Protein AF-A0A953T6G5-F1 (afdb_monomer_lite)

pLDDT: mean 79.8, std 20.45, range [27.3, 98.81]

Sequence (463 aa):
MKKKNILLSGILSASIATLVPLTVISCSKNQDEIKKVDENKTANQKNTINELFAQIKTVWKDLNDTQKNDAVNELTKLVSNSGIKLSEPQKHKIIQTLNKDVGSFGAVIWFIKSVEAKIAKEQAYEFAKIAFDKLLSENKDHFDTTWKFDGNNKTINAPTSGKSIPVVFMDIDETVLQNEWTQANNMLTGGHSHSKKEKQDLLGNRNAIPGAVDFINHVHSNGGLVFYNSDMNQSTAIRDAVKKNLKAVGVKYVEDFQFWMKGAIPYLHEEEAKASKENKDDAKTFNEFEFKNQKFSDTKFRSKPWLTWNTSDDAHTYGGKFNKTIRMQAVDKNSDGWALQSPEVKIKLKTMMKVGDNFDDFFDSISKYKTNSERNQIYDNQIKDYFKFEGSNVKHFNAVSKKLEDVNSPWKQVYIMVPGNALYGGWNREYGYGSVEKFYEAIKEIQNDPKYKKDIEPSTSNK

Secondary structure (DSSP, 8-state):
-------SHHHHHHHHHHHTTTTSS------S------TTHHHHHHHHHHHHHHHHHHHGGG--HHHHHHHHHHHHHHHHHTT----HHHHHHHHHHH-TTGGGHHHHHHHHH-HHHHHHHHHHHHHHHHHHHHHHHHTTTTB------STT---PPPPSTT-BEEEEEE-SBTTTB--HHHHHHHHHHTS--HHHHHHHHTT--PPBPTTHHHHHHHHHHTTPEEEE--SSB-BHHHHHHHHHHHHHTT-S---GGGB--BT---EEEHHHHHS--S----GGG--HHHHHHPPEEEEEE-S-TTPPBSSHHHHHHHHTTS-HHHHHHHHHH-TT-B-SS-TT--B-EEEEEEEESSHHHHHHHHHTT--HHHHHHHIIIIIGGGGSTT-EE-EEEETTTTEEEEPSSPPEEEEEE-TTTTTT-GGGTTTTTT-HHHHHHHHHHHHH-GGGTS--PPP----

Structure (mmCIF, N/CA/C/O backbone):
data_AF-A0A953T6G5-F1
#
_entry.id   AF-A0A953T6G5-F1
#
loop_
_atom_site.group_PDB
_atom_site.id
_atom_site.type_symbol
_atom_site.label_atom_id
_atom_site.label_alt_id
_atom_site.label_comp_id
_atom_site.label_asym_id
_atom_site.label_entity_id
_atom_site.label_seq_id
_atom_site.pdbx_PDB_ins_code
_atom_site.Cartn_x
_atom_site.Cartn_y
_atom_site.Cartn_z
_atom_site.occupancy
_atom_site.B_iso_or_equiv
_atom_site.auth_seq_id
_atom_site.auth_comp_id
_atom_site.auth_asym_id
_atom_site.auth_atom_id
_atom_site.pdbx_PDB_model_num
ATOM 1 N N . MET A 1 1 ? 2.146 -34.748 53.953 1.00 34.50 1 MET A N 1
ATOM 2 C CA . MET A 1 1 ? 2.631 -33.376 53.670 1.00 34.50 1 MET A CA 1
ATOM 3 C C . MET A 1 1 ? 1.481 -32.569 53.083 1.00 34.50 1 MET A C 1
ATOM 5 O O . MET A 1 1 ? 0.866 -33.009 52.121 1.00 34.50 1 MET A O 1
ATOM 9 N N . LYS A 1 2 ? 1.101 -31.476 53.755 1.00 27.72 2 LYS A N 1
ATOM 10 C CA . LYS A 1 2 ? -0.132 -30.707 53.520 1.00 27.72 2 LYS A CA 1
ATOM 11 C C . LYS A 1 2 ? 0.003 -29.789 52.297 1.00 27.72 2 LYS A C 1
ATOM 13 O O . LYS A 1 2 ? 0.960 -29.026 52.206 1.00 27.72 2 LYS A O 1
ATOM 18 N N . LYS A 1 3 ? -0.987 -29.850 51.400 1.00 27.33 3 LYS A N 1
ATOM 19 C CA . LYS A 1 3 ? -1.196 -28.926 50.276 1.00 27.33 3 LYS A CA 1
ATOM 20 C C . LYS A 1 3 ? -1.410 -27.505 50.810 1.00 27.33 3 LYS A C 1
ATOM 22 O O . LYS A 1 3 ? -2.402 -27.241 51.484 1.00 27.33 3 LYS A O 1
ATOM 27 N N . LYS A 1 4 ? -0.492 -26.591 50.493 1.00 27.56 4 LYS A N 1
ATOM 28 C CA . LYS A 1 4 ? -0.674 -25.143 50.646 1.00 27.56 4 LYS A CA 1
ATOM 29 C C . LYS A 1 4 ? -1.455 -24.627 49.432 1.00 27.56 4 LYS A C 1
ATOM 31 O O . LYS A 1 4 ? -0.874 -24.115 48.485 1.00 27.56 4 LYS A O 1
ATOM 36 N N . ASN A 1 5 ? -2.779 -24.773 49.479 1.00 27.30 5 ASN A N 1
ATOM 37 C CA . ASN A 1 5 ? -3.691 -23.888 48.755 1.00 27.30 5 ASN A CA 1
ATOM 38 C C . ASN A 1 5 ? -3.645 -22.533 49.473 1.00 27.30 5 ASN A C 1
ATOM 40 O O . ASN A 1 5 ? -4.456 -22.259 50.354 1.00 27.30 5 ASN A O 1
ATOM 44 N N . ILE A 1 6 ? -2.618 -21.734 49.181 1.00 28.75 6 ILE A N 1
ATOM 45 C CA . ILE A 1 6 ? -2.564 -20.345 49.633 1.00 28.75 6 ILE A CA 1
ATOM 46 C C . ILE A 1 6 ? -3.503 -19.553 48.728 1.00 28.75 6 ILE A C 1
ATOM 48 O O . ILE A 1 6 ? -3.407 -19.611 47.505 1.00 28.75 6 ILE A O 1
ATOM 52 N N . LEU A 1 7 ? -4.440 -18.875 49.384 1.00 30.56 7 LEU A N 1
ATOM 53 C CA . LEU A 1 7 ? -5.473 -18.010 48.842 1.00 30.56 7 LEU A CA 1
ATOM 54 C C . LEU A 1 7 ? -4.931 -17.068 47.751 1.00 30.56 7 LEU A C 1
ATOM 56 O O . LEU A 1 7 ? -4.405 -16.001 48.056 1.00 30.56 7 LEU A O 1
ATOM 60 N N . LEU A 1 8 ? -5.133 -17.418 46.481 1.00 29.97 8 LEU A N 1
ATOM 61 C CA . LEU A 1 8 ? -5.006 -16.466 45.371 1.00 29.97 8 LEU A CA 1
ATOM 62 C C . LEU A 1 8 ? -6.272 -15.599 45.217 1.00 29.97 8 LEU A C 1
ATOM 64 O O . LEU A 1 8 ? -6.207 -14.513 44.652 1.00 29.97 8 LEU A O 1
ATOM 68 N N . SER A 1 9 ? -7.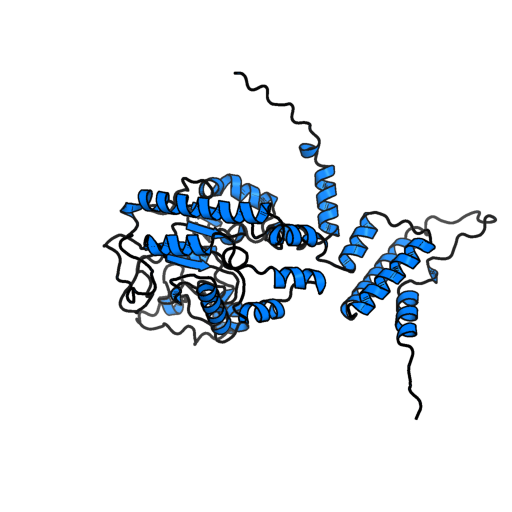404 -16.035 45.785 1.00 28.44 9 SER A N 1
ATOM 69 C CA . SER A 1 9 ? -8.655 -15.264 45.845 1.00 28.44 9 SER A CA 1
ATOM 70 C C . SER A 1 9 ? -8.572 -14.059 46.788 1.00 28.44 9 SER A C 1
ATOM 72 O O . SER A 1 9 ? -9.180 -13.031 46.517 1.00 28.44 9 SER A O 1
ATOM 74 N N . GLY A 1 10 ? -7.773 -14.154 47.858 1.00 30.25 10 GLY A N 1
ATOM 75 C CA . GLY A 1 10 ? -7.601 -13.079 48.841 1.00 30.25 10 GLY A CA 1
ATOM 76 C C . GLY A 1 10 ? -6.756 -11.907 48.340 1.00 30.25 10 GLY A C 1
ATOM 77 O O . GLY A 1 10 ? -6.918 -10.788 48.817 1.00 30.25 10 GLY A O 1
ATOM 78 N N . ILE A 1 11 ? -5.876 -12.141 47.360 1.00 33.53 11 ILE A N 1
ATOM 79 C CA . ILE A 1 11 ? -5.029 -11.087 46.790 1.00 33.53 11 ILE A CA 1
ATOM 80 C C . ILE A 1 11 ? -5.823 -10.267 45.773 1.00 33.53 11 ILE A C 1
ATOM 82 O O . ILE A 1 11 ? -5.684 -9.050 45.789 1.00 33.53 11 ILE A O 1
ATOM 86 N N . LEU A 1 12 ? -6.715 -10.867 44.970 1.00 33.31 12 LEU A N 1
ATOM 87 C CA . LEU A 1 12 ? -7.608 -10.098 44.089 1.00 33.31 12 LEU A CA 1
ATOM 88 C C . LEU A 1 12 ? -8.662 -9.316 44.878 1.00 33.31 12 LEU A C 1
ATOM 90 O O . LEU A 1 12 ? -8.825 -8.128 44.625 1.00 33.31 12 LEU A O 1
ATOM 94 N N . SER A 1 13 ? -9.288 -9.918 45.895 1.00 35.28 13 SER A N 1
ATOM 95 C CA . SER A 1 13 ? -10.264 -9.197 46.718 1.00 35.28 13 SER A CA 1
ATOM 96 C C . SER A 1 13 ? -9.616 -8.071 47.523 1.00 35.28 13 SER A C 1
ATOM 98 O O . SER A 1 13 ? -10.209 -7.011 47.659 1.00 35.28 13 SER A O 1
ATOM 100 N N . ALA A 1 14 ? -8.393 -8.252 48.037 1.00 35.22 14 ALA A N 1
ATOM 101 C CA . ALA A 1 14 ? -7.696 -7.195 48.766 1.00 35.22 14 ALA A CA 1
ATOM 102 C C . ALA A 1 14 ? -7.131 -6.122 47.831 1.00 35.22 14 ALA A C 1
ATOM 104 O O . ALA A 1 14 ? -7.199 -4.953 48.178 1.00 35.22 14 ALA A O 1
ATOM 105 N N . SER A 1 15 ? -6.617 -6.463 46.645 1.00 37.19 15 SER A N 1
ATOM 106 C CA . SER A 1 15 ? -6.098 -5.458 45.706 1.00 37.19 15 SER A CA 1
ATOM 107 C C . SER A 1 15 ? -7.206 -4.700 44.978 1.00 37.19 15 SER A C 1
ATOM 109 O O . SER A 1 15 ? -7.052 -3.508 44.778 1.00 37.19 15 SER A O 1
ATOM 111 N N . ILE A 1 16 ? -8.364 -5.304 44.690 1.00 35.53 16 ILE A N 1
ATOM 112 C CA . ILE A 1 16 ? -9.523 -4.600 44.110 1.00 35.53 16 ILE A CA 1
ATOM 113 C C . ILE A 1 16 ? -10.302 -3.818 45.184 1.00 35.53 16 ILE A C 1
ATOM 115 O O . ILE A 1 16 ? -10.702 -2.678 44.940 1.00 35.53 16 ILE A O 1
ATOM 119 N N . ALA A 1 17 ? -10.418 -4.347 46.410 1.00 36.28 17 ALA A N 1
ATOM 120 C CA . ALA A 1 17 ? -10.965 -3.596 47.547 1.00 36.28 17 ALA A CA 1
ATOM 121 C C . ALA A 1 17 ? -10.002 -2.536 48.120 1.00 36.28 17 ALA A C 1
ATOM 123 O O . ALA A 1 17 ? -10.439 -1.713 48.919 1.00 36.28 17 ALA A O 1
ATOM 124 N N . THR A 1 18 ? -8.717 -2.535 47.731 1.00 36.66 18 THR A N 1
ATOM 125 C CA . THR A 1 18 ? -7.768 -1.431 48.010 1.00 36.66 18 THR A CA 1
ATOM 126 C C . THR A 1 18 ? -7.539 -0.518 46.808 1.00 36.66 18 THR A C 1
ATOM 128 O O . THR A 1 18 ? -7.151 0.628 47.008 1.00 36.66 18 THR A O 1
ATOM 131 N N . LEU A 1 19 ? -7.839 -0.973 45.584 1.00 35.66 19 LEU A N 1
ATOM 132 C CA . LEU A 1 19 ? -7.893 -0.138 44.380 1.00 35.66 19 LEU A CA 1
ATOM 133 C C . LEU A 1 19 ? -8.996 0.909 44.506 1.00 35.66 19 LEU A C 1
ATOM 135 O O . LEU A 1 19 ? -8.802 2.055 44.121 1.00 35.66 19 LEU A O 1
ATOM 139 N N . VAL A 1 20 ? -10.136 0.546 45.093 1.00 36.03 20 VAL A N 1
ATOM 140 C CA . VAL A 1 20 ? -11.150 1.509 45.522 1.00 36.03 20 VAL A CA 1
ATOM 141 C C . VAL A 1 20 ? -10.876 1.838 46.986 1.00 36.03 20 VAL A C 1
ATOM 143 O O . VAL A 1 20 ? -11.077 0.965 47.829 1.00 36.03 20 VAL A O 1
ATOM 146 N N . PRO A 1 21 ? -10.476 3.067 47.355 1.00 31.62 21 PRO A N 1
ATOM 147 C CA . PRO A 1 21 ? -10.530 3.445 48.751 1.00 31.62 21 PRO A CA 1
ATOM 148 C C . PRO A 1 21 ? -12.002 3.386 49.182 1.00 31.62 21 PRO A C 1
ATOM 150 O O . PRO A 1 21 ? -12.801 4.272 48.873 1.00 31.62 21 PRO A O 1
ATOM 153 N N . LEU A 1 22 ? -12.365 2.337 49.926 1.00 29.75 22 LEU A N 1
ATOM 154 C CA . LEU A 1 22 ? -13.634 2.214 50.658 1.00 29.75 22 LEU A CA 1
ATOM 155 C C . LEU A 1 22 ? -13.882 3.418 51.590 1.00 29.75 22 LEU A C 1
ATOM 157 O O . LEU A 1 22 ? -15.004 3.649 52.030 1.00 29.75 22 LEU A O 1
ATOM 161 N N . THR A 1 23 ? -12.857 4.233 51.840 1.00 30.80 23 THR A N 1
ATOM 162 C CA . THR A 1 23 ? -12.918 5.477 52.609 1.00 30.80 23 THR A CA 1
ATOM 163 C C . THR A 1 23 ? -13.462 6.686 51.838 1.00 30.80 23 THR A C 1
ATOM 165 O O . THR A 1 23 ? -13.719 7.708 52.465 1.00 30.80 23 THR A O 1
ATOM 168 N N . VAL A 1 24 ? -13.708 6.600 50.522 1.00 33.53 24 VAL A N 1
ATOM 169 C CA . VAL A 1 24 ? -14.287 7.718 49.735 1.00 33.53 24 VAL A CA 1
ATOM 170 C C . VAL A 1 24 ? -15.783 7.526 49.434 1.00 33.53 24 VAL A C 1
ATOM 172 O O . VAL A 1 24 ? -16.448 8.448 48.971 1.00 33.53 24 VAL A O 1
ATOM 175 N N . ILE A 1 25 ? -16.362 6.358 49.734 1.00 38.50 25 ILE A N 1
ATOM 176 C CA . ILE A 1 25 ? -17.711 5.989 49.248 1.00 38.50 25 ILE A CA 1
ATOM 177 C C . ILE A 1 25 ? -18.728 5.791 50.391 1.00 38.50 25 ILE A C 1
ATOM 179 O O . ILE A 1 25 ? -19.903 5.528 50.155 1.00 38.50 25 ILE A O 1
ATOM 183 N N . SER A 1 26 ? -18.333 6.016 51.645 1.00 28.84 26 SER A N 1
ATOM 184 C CA . SER A 1 26 ? -19.270 6.090 52.771 1.00 28.84 26 SER A CA 1
ATOM 185 C C . SER A 1 26 ? -19.377 7.518 53.287 1.00 28.84 26 SER A C 1
ATOM 187 O O . SER A 1 26 ? -18.513 7.953 54.041 1.00 28.84 26 SER A O 1
ATOM 189 N N . CYS A 1 27 ? -20.442 8.228 52.904 1.00 28.92 27 CYS A N 1
ATOM 190 C CA . CYS A 1 27 ? -21.160 9.166 53.779 1.00 28.92 27 CYS A CA 1
ATOM 191 C C . CYS A 1 27 ? -22.397 9.738 53.061 1.00 28.92 27 CYS A C 1
ATOM 193 O O . CYS A 1 27 ? -22.343 10.795 52.441 1.00 28.92 27 CYS A O 1
ATOM 195 N N . SER A 1 28 ? -23.533 9.047 53.160 1.00 32.81 28 SER A N 1
ATOM 196 C CA . SER A 1 28 ? -24.828 9.695 53.432 1.00 32.81 28 SER A CA 1
ATOM 197 C C . SER A 1 28 ? -25.856 8.644 53.854 1.00 32.81 28 SER A C 1
ATOM 199 O O . SER A 1 28 ? -26.759 8.255 53.122 1.00 32.81 28 SER A O 1
ATOM 201 N N . LYS A 1 29 ? -25.715 8.175 55.092 1.00 33.81 29 LYS A N 1
ATOM 202 C CA . LYS A 1 29 ? -26.859 7.721 55.880 1.00 33.81 29 LYS A CA 1
ATOM 203 C C . LYS A 1 29 ? -26.770 8.408 57.228 1.00 33.81 29 LYS A C 1
ATOM 205 O O . LYS A 1 29 ? -26.073 7.939 58.116 1.00 33.81 29 LYS A O 1
ATOM 210 N N . ASN A 1 30 ? -27.358 9.595 57.283 1.00 29.34 30 ASN A N 1
ATOM 211 C CA . ASN A 1 30 ? -28.277 10.014 58.333 1.00 29.34 30 ASN A CA 1
ATOM 212 C C . ASN A 1 30 ? -28.764 11.419 57.976 1.00 29.34 30 ASN A C 1
ATOM 214 O O . ASN A 1 30 ? -27.990 12.372 57.912 1.00 29.34 30 ASN A O 1
ATOM 218 N N . GLN A 1 31 ? -30.057 11.505 57.660 1.00 32.03 31 GLN A N 1
ATOM 219 C CA . GLN A 1 31 ? -30.813 12.732 57.842 1.00 32.03 31 GLN A CA 1
ATOM 220 C C . GLN A 1 31 ? -30.844 12.974 59.344 1.00 32.03 31 GLN A C 1
ATOM 222 O O . GLN A 1 31 ? -31.444 12.190 60.065 1.00 32.03 31 GLN A O 1
ATOM 227 N N . ASP A 1 32 ? -30.044 13.933 59.785 1.00 29.92 32 ASP A N 1
ATOM 228 C CA . ASP A 1 32 ? -30.330 14.925 60.820 1.00 29.92 32 ASP A CA 1
ATOM 229 C C . ASP A 1 32 ? -28.978 15.470 61.294 1.00 29.92 32 ASP A C 1
ATOM 231 O O . ASP A 1 32 ? -28.055 14.716 61.576 1.00 29.92 32 ASP A O 1
ATOM 235 N N . GLU A 1 33 ? -28.860 16.798 61.303 1.00 34.62 33 GLU A N 1
ATOM 236 C CA . GLU A 1 33 ? -27.672 17.588 61.673 1.00 34.62 33 GLU A CA 1
ATOM 237 C C . GLU A 1 33 ? -26.544 17.751 60.639 1.00 34.62 33 GLU A C 1
ATOM 239 O O . GLU A 1 33 ? -25.437 17.280 60.851 1.00 34.62 33 GLU A O 1
ATOM 244 N N . ILE A 1 34 ? -26.738 18.578 59.597 1.00 28.52 34 ILE A N 1
ATOM 245 C CA . ILE A 1 34 ? -25.637 19.424 59.083 1.00 28.52 34 ILE A CA 1
ATOM 246 C C . ILE A 1 34 ? -26.186 20.800 58.670 1.00 28.52 34 ILE A C 1
ATOM 248 O O . ILE A 1 34 ? -26.621 21.017 57.539 1.00 28.52 34 ILE A O 1
ATOM 252 N N . LYS A 1 35 ? -26.114 21.771 59.588 1.00 31.61 35 LYS A N 1
ATOM 253 C CA . LYS A 1 35 ? -25.968 23.187 59.225 1.00 31.61 35 LYS A CA 1
ATOM 254 C C . LYS A 1 35 ? -24.476 23.446 58.976 1.00 31.61 35 LYS A C 1
ATOM 256 O O . LYS A 1 35 ? -23.664 23.142 59.839 1.00 31.61 35 LYS A O 1
ATOM 261 N N . LYS A 1 36 ? -24.176 24.086 57.839 1.00 39.25 36 LYS A N 1
ATOM 262 C CA . LYS A 1 36 ? -22.874 24.629 57.389 1.00 39.25 36 LYS A CA 1
ATOM 263 C C . LYS A 1 36 ? -21.796 23.608 56.984 1.00 39.25 36 LYS A C 1
ATOM 265 O O . LYS A 1 36 ? -21.013 23.170 57.813 1.00 39.25 36 LYS A O 1
ATOM 270 N N . VAL A 1 37 ? -21.688 23.345 55.679 1.00 29.05 37 VAL A N 1
ATOM 271 C CA . VAL A 1 37 ? -20.460 22.887 54.991 1.00 29.05 37 VAL A CA 1
ATOM 272 C C . VAL A 1 37 ? -20.524 23.490 53.579 1.00 29.05 37 VAL A C 1
ATOM 274 O O . VAL A 1 37 ? -21.414 23.130 52.819 1.00 29.05 37 VAL A O 1
ATOM 277 N N . ASP A 1 38 ? -19.881 24.626 53.309 1.00 32.28 38 ASP A N 1
ATOM 278 C CA . ASP A 1 38 ? -18.459 24.834 52.972 1.00 32.28 38 ASP A CA 1
ATOM 279 C C . ASP A 1 38 ? -18.111 24.329 51.553 1.00 32.28 38 ASP A C 1
ATOM 281 O O . ASP A 1 38 ? -18.088 23.127 51.273 1.00 32.28 38 ASP A O 1
ATOM 285 N N . GLU A 1 39 ? -17.867 25.286 50.651 1.00 28.95 39 GLU A N 1
ATOM 286 C CA . GLU A 1 39 ? -17.691 25.151 49.193 1.00 28.95 39 GLU A CA 1
ATOM 287 C C . GLU A 1 39 ? -16.406 24.390 48.787 1.00 28.95 39 GLU A C 1
ATOM 289 O O . GLU A 1 39 ? -16.150 24.153 47.608 1.00 28.95 39 GLU A O 1
ATOM 294 N N . ASN A 1 40 ? -15.628 23.906 49.760 1.00 28.95 40 ASN A N 1
ATOM 295 C CA . ASN A 1 40 ? -14.369 23.182 49.560 1.00 28.95 40 ASN A CA 1
ATOM 296 C C . ASN A 1 40 ? -14.502 21.662 49.298 1.00 28.95 40 ASN A C 1
ATOM 298 O O . ASN A 1 40 ? -13.503 20.998 49.012 1.00 28.95 40 ASN A O 1
ATOM 302 N N . LYS A 1 41 ? -15.702 21.060 49.360 1.00 30.64 41 LYS A N 1
ATOM 303 C CA . LYS A 1 41 ? -15.870 19.596 49.166 1.00 30.64 41 LYS A CA 1
ATOM 304 C C . LYS A 1 41 ? -15.875 19.122 47.706 1.00 30.64 41 LYS A C 1
ATOM 306 O O . LYS A 1 41 ? -15.614 17.947 47.451 1.00 30.64 41 LYS A O 1
ATOM 311 N N . THR A 1 42 ? -16.101 20.004 46.740 1.00 33.59 42 THR A N 1
ATOM 312 C CA . THR A 1 42 ? -16.253 19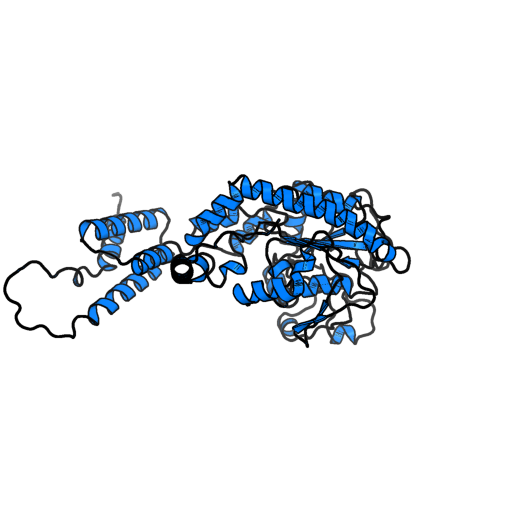.631 45.321 1.00 33.59 42 THR A CA 1
ATOM 313 C C . THR A 1 42 ? -14.910 19.408 44.606 1.00 33.59 42 THR A C 1
ATOM 315 O O . THR A 1 42 ? -14.858 18.723 43.584 1.00 33.59 42 THR A O 1
ATOM 318 N N . ALA A 1 43 ? -13.801 19.919 45.158 1.00 29.00 43 ALA A N 1
ATOM 319 C CA . ALA A 1 43 ? -12.452 19.736 44.612 1.00 29.00 43 ALA A CA 1
ATOM 320 C C . ALA A 1 43 ? -11.810 18.385 45.007 1.00 29.00 43 ALA A C 1
ATOM 322 O O . ALA A 1 43 ? -11.112 17.776 44.196 1.00 29.00 43 ALA A O 1
ATOM 323 N N . ASN A 1 44 ? -12.111 17.854 46.201 1.00 31.50 44 ASN A N 1
ATOM 324 C CA . ASN A 1 44 ? -11.522 16.602 46.709 1.00 31.50 44 ASN A CA 1
ATOM 325 C C . ASN A 1 44 ? -12.118 15.312 46.102 1.00 31.50 44 ASN A C 1
ATOM 327 O O . ASN A 1 44 ? -11.486 14.259 46.157 1.00 31.50 44 ASN A O 1
ATOM 331 N N . GLN A 1 45 ? -13.297 15.369 45.472 1.00 35.31 45 GLN A N 1
ATOM 332 C CA . GLN A 1 45 ? -13.898 14.210 44.787 1.00 35.31 45 GLN A CA 1
ATOM 333 C C . GLN A 1 45 ? -13.348 13.971 43.369 1.00 35.31 45 GLN A C 1
ATOM 335 O O . GLN A 1 45 ? -13.354 12.842 42.885 1.00 35.31 45 GLN A O 1
ATOM 340 N N . LYS A 1 46 ? -12.841 15.007 42.685 1.00 36.44 46 LYS A N 1
ATOM 341 C CA . LYS A 1 46 ? -12.219 14.860 41.354 1.00 36.44 46 LYS A CA 1
ATOM 342 C C . LYS A 1 46 ? -10.834 14.206 41.419 1.00 36.44 46 LYS A C 1
ATOM 344 O O . LYS A 1 46 ? -10.448 13.526 40.470 1.00 36.44 46 LYS A O 1
ATOM 349 N N . ASN A 1 47 ? -10.116 14.379 42.530 1.00 39.59 47 ASN A N 1
ATOM 350 C CA . ASN A 1 47 ? -8.764 13.843 42.705 1.00 39.59 47 ASN A CA 1
ATOM 351 C C . ASN A 1 47 ? -8.740 12.316 42.941 1.00 39.59 47 ASN A C 1
ATOM 353 O O . ASN A 1 47 ? -7.825 11.651 42.472 1.00 39.59 47 ASN A O 1
ATOM 357 N N . THR A 1 48 ? -9.786 11.727 43.529 1.00 58.34 48 THR A N 1
ATOM 358 C CA . THR A 1 48 ? -9.830 10.296 43.911 1.00 58.34 48 THR A CA 1
ATOM 359 C C . THR A 1 48 ? -10.155 9.332 42.762 1.00 58.34 48 THR A C 1
ATOM 361 O O . THR A 1 48 ? -9.647 8.213 42.721 1.00 58.34 48 THR A O 1
ATOM 364 N N . ILE A 1 49 ? -10.951 9.753 41.775 1.00 50.44 49 ILE A N 1
ATOM 365 C CA . ILE A 1 49 ? -11.270 8.919 40.599 1.00 50.44 49 ILE A CA 1
ATOM 366 C C . ILE A 1 49 ? -10.052 8.770 39.671 1.00 50.44 49 ILE A C 1
ATOM 368 O O . ILE A 1 49 ? -9.804 7.692 39.132 1.00 50.44 49 ILE A O 1
ATOM 372 N N . ASN A 1 50 ? -9.269 9.837 39.497 1.00 54.59 50 ASN A N 1
ATOM 373 C CA . ASN A 1 50 ? -8.072 9.813 38.652 1.00 54.59 50 ASN A CA 1
ATOM 374 C C . ASN A 1 50 ? -6.970 8.915 39.235 1.00 54.59 50 ASN A C 1
ATOM 376 O O . ASN A 1 50 ? -6.288 8.217 38.484 1.00 54.59 50 ASN A O 1
ATOM 380 N N . GLU A 1 51 ? -6.834 8.887 40.562 1.00 58.16 51 GLU A N 1
ATOM 381 C CA . GLU A 1 51 ? -5.929 7.980 41.275 1.00 58.16 51 GLU A CA 1
ATOM 382 C C . GLU A 1 51 ? -6.350 6.513 41.111 1.00 58.16 51 GLU A C 1
ATOM 384 O O . GLU A 1 51 ? -5.523 5.686 40.723 1.00 58.16 51 GLU A O 1
ATOM 389 N N . LEU A 1 52 ? -7.642 6.201 41.285 1.00 60.62 52 LEU A N 1
ATOM 390 C CA . LEU A 1 52 ? -8.209 4.875 41.000 1.00 60.62 52 LEU A CA 1
ATOM 391 C C . LEU A 1 52 ? -7.899 4.434 39.558 1.00 60.62 52 LEU A C 1
ATOM 393 O O . LEU A 1 52 ? -7.436 3.316 39.329 1.00 60.62 52 LEU A O 1
ATOM 397 N N . PHE A 1 53 ? -8.089 5.317 38.573 1.00 59.06 53 PHE A N 1
ATOM 398 C CA . PHE A 1 53 ? -7.763 5.021 37.175 1.00 59.06 53 PHE A CA 1
ATOM 399 C C . PHE A 1 53 ? -6.273 4.747 36.949 1.00 59.06 53 PHE A C 1
ATOM 401 O O . PHE A 1 53 ? -5.925 3.832 36.196 1.00 59.06 53 PHE A O 1
ATOM 408 N N . ALA A 1 54 ? -5.386 5.516 37.585 1.00 64.56 54 ALA A N 1
ATOM 409 C CA . ALA A 1 54 ? -3.943 5.314 37.483 1.00 64.56 54 ALA A CA 1
ATOM 410 C C . ALA A 1 54 ? -3.517 3.955 38.063 1.00 64.56 54 ALA A C 1
ATOM 412 O O . ALA A 1 54 ? -2.693 3.253 37.467 1.00 64.56 54 ALA A O 1
ATOM 413 N N . GLN A 1 55 ? -4.123 3.549 39.179 1.00 63.94 55 GLN A N 1
ATOM 414 C CA . GLN A 1 55 ? -3.854 2.259 39.805 1.00 63.94 55 GLN A CA 1
ATOM 415 C C . GLN A 1 55 ? -4.409 1.093 38.974 1.00 63.94 55 GLN A C 1
ATOM 417 O O . GLN A 1 55 ? -3.658 0.160 38.684 1.00 63.94 55 GLN A O 1
ATOM 422 N N . ILE A 1 56 ? -5.658 1.175 38.485 1.00 66.75 56 ILE A N 1
ATOM 423 C CA . ILE A 1 56 ? -6.232 0.170 37.569 1.00 66.75 56 ILE A CA 1
ATOM 424 C C . ILE A 1 56 ? -5.320 0.002 36.357 1.00 66.75 56 ILE A C 1
ATOM 426 O O . ILE A 1 56 ? -4.927 -1.112 36.032 1.00 66.75 56 ILE A O 1
ATOM 430 N N . LYS A 1 57 ? -4.911 1.099 35.713 1.00 66.25 57 LYS A N 1
ATOM 431 C CA . LYS A 1 57 ? -4.042 1.057 34.528 1.00 66.25 57 LYS A CA 1
ATOM 432 C C . LYS A 1 57 ? -2.682 0.410 34.800 1.00 66.25 57 LYS A C 1
ATOM 434 O O . LYS A 1 57 ? -2.078 -0.132 33.875 1.00 66.25 57 LYS A O 1
ATOM 439 N N . THR A 1 58 ? -2.180 0.506 36.028 1.00 69.62 58 THR A N 1
ATOM 440 C CA . THR A 1 58 ? -0.912 -0.112 36.428 1.00 69.62 58 THR A CA 1
ATOM 441 C C . THR A 1 58 ? -1.091 -1.617 36.590 1.00 69.62 58 THR A C 1
ATOM 443 O O . THR A 1 58 ? -0.391 -2.373 35.930 1.00 69.62 58 THR A O 1
ATOM 446 N N . VAL A 1 59 ? -2.091 -2.042 37.367 1.00 67.00 59 VAL A N 1
ATOM 447 C CA . VAL A 1 59 ? -2.337 -3.460 37.678 1.00 67.00 59 VAL A CA 1
ATOM 448 C C . VAL A 1 59 ? -2.865 -4.235 36.467 1.00 67.00 59 VAL A C 1
ATOM 450 O O . VAL A 1 59 ? -2.462 -5.368 36.230 1.00 67.00 59 VAL A O 1
ATOM 453 N N . TRP A 1 60 ? -3.732 -3.625 35.654 1.00 70.12 60 TRP A N 1
ATOM 454 C CA . TRP A 1 60 ? -4.435 -4.278 34.541 1.00 70.12 60 TRP A CA 1
ATOM 455 C C . TRP A 1 60 ? -3.507 -4.902 33.493 1.00 70.12 60 TRP A C 1
ATOM 457 O O . TRP A 1 60 ? -3.853 -5.903 32.863 1.00 70.12 60 TRP A O 1
ATOM 467 N N . LYS A 1 61 ? -2.325 -4.310 33.296 1.00 68.94 61 LYS A N 1
ATOM 468 C CA . LYS A 1 61 ? -1.332 -4.767 32.313 1.00 68.94 61 LYS A CA 1
ATOM 469 C C . LYS A 1 61 ? -0.761 -6.139 32.654 1.00 68.94 61 LYS A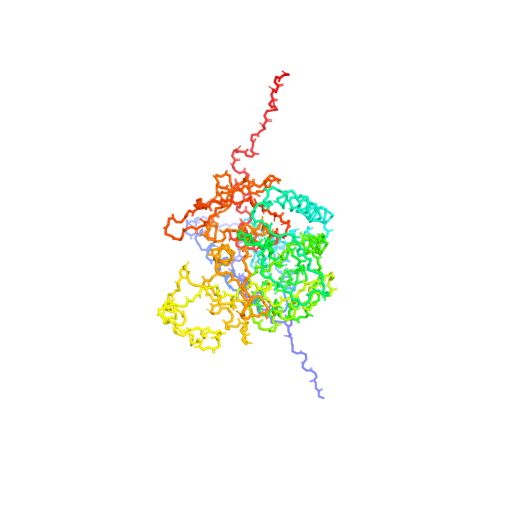 C 1
ATOM 471 O O . LYS A 1 61 ? -0.452 -6.897 31.740 1.00 68.94 61 LYS A O 1
ATOM 476 N N . ASP A 1 62 ? -0.683 -6.445 33.943 1.00 73.38 62 ASP A N 1
ATOM 477 C CA . ASP A 1 62 ? -0.022 -7.640 34.461 1.00 73.38 62 ASP A CA 1
ATOM 478 C C . ASP A 1 62 ? -1.010 -8.796 34.698 1.00 73.38 62 ASP A C 1
ATOM 480 O O . ASP A 1 62 ? -0.607 -9.908 35.038 1.00 73.38 62 ASP A O 1
ATOM 484 N N . LEU A 1 63 ? -2.312 -8.555 34.495 1.00 69.31 63 LEU A N 1
ATOM 485 C CA . LEU A 1 63 ? -3.363 -9.557 34.665 1.00 69.31 63 LEU A CA 1
ATOM 486 C C . LEU A 1 63 ? -3.508 -10.464 33.433 1.00 69.31 63 LEU A C 1
ATOM 488 O O . LEU A 1 63 ? -3.539 -10.002 32.284 1.00 69.31 63 LEU A O 1
ATOM 492 N N . ASN A 1 64 ? -3.702 -11.759 33.691 1.00 75.12 64 ASN A N 1
ATOM 493 C CA . ASN A 1 64 ? -4.168 -12.716 32.688 1.00 75.12 64 ASN A CA 1
ATOM 494 C C . ASN A 1 64 ? -5.680 -12.570 32.416 1.00 75.12 64 ASN A C 1
ATOM 496 O O . ASN A 1 64 ? -6.386 -11.850 33.122 1.00 75.12 64 ASN A O 1
ATOM 500 N N . ASP A 1 65 ? -6.186 -13.255 31.390 1.00 67.75 65 ASP A N 1
ATOM 501 C CA . ASP A 1 65 ? -7.568 -13.077 30.919 1.00 67.75 65 ASP A CA 1
ATOM 502 C C . ASP A 1 65 ? -8.620 -13.459 31.970 1.00 67.75 65 ASP A C 1
ATOM 504 O O . ASP A 1 65 ? -9.614 -12.751 32.137 1.00 67.75 65 ASP A O 1
ATOM 508 N N . THR A 1 66 ? -8.384 -14.526 32.740 1.00 69.31 66 THR A N 1
ATOM 509 C CA . THR A 1 66 ? -9.269 -14.923 33.845 1.00 69.31 66 THR A CA 1
ATOM 510 C C . THR A 1 66 ? -9.315 -13.839 34.919 1.00 69.31 66 THR A C 1
ATOM 512 O O . THR A 1 66 ? -10.393 -13.420 35.326 1.00 69.31 66 THR A O 1
ATOM 515 N N . GLN A 1 67 ? -8.154 -13.316 35.319 1.00 73.38 67 GLN A N 1
ATOM 516 C CA . GLN A 1 67 ? -8.056 -12.255 36.324 1.00 73.38 67 GLN A CA 1
ATOM 517 C C . GLN A 1 67 ? -8.706 -10.948 35.859 1.00 73.38 67 GLN A C 1
ATOM 519 O O . GLN A 1 67 ? -9.347 -10.263 36.653 1.00 73.38 67 GLN A O 1
ATOM 524 N N . LYS A 1 68 ? -8.569 -10.601 34.574 1.00 67.94 68 LYS A N 1
ATOM 525 C CA . LYS A 1 68 ? -9.259 -9.447 33.983 1.00 67.94 68 LYS A CA 1
ATOM 526 C C . LYS A 1 68 ? -10.771 -9.629 34.041 1.00 67.94 68 LYS A C 1
ATOM 528 O O . LYS A 1 68 ? -11.464 -8.713 34.473 1.00 67.94 68 LYS A O 1
ATOM 533 N N . ASN A 1 69 ? -11.281 -10.802 33.666 1.00 63.91 69 ASN A N 1
ATOM 534 C CA . ASN A 1 69 ? -12.712 -11.104 33.728 1.00 63.91 69 ASN A CA 1
ATOM 535 C C . ASN A 1 69 ? -13.259 -11.038 35.160 1.00 63.91 69 ASN A C 1
ATOM 537 O O . ASN A 1 69 ? -14.304 -10.429 35.387 1.00 63.91 69 ASN A O 1
ATOM 541 N N . ASP A 1 70 ? -12.539 -11.601 36.130 1.00 67.62 70 ASP A N 1
ATOM 542 C CA . ASP A 1 70 ? -12.914 -11.521 37.544 1.00 67.62 70 ASP A CA 1
ATOM 543 C C . ASP A 1 70 ? -12.963 -10.064 38.022 1.00 67.62 70 ASP A C 1
ATOM 545 O O . ASP A 1 70 ? -13.945 -9.647 38.640 1.00 67.62 70 ASP A O 1
ATOM 549 N N . ALA A 1 71 ? -11.970 -9.254 37.643 1.00 69.50 71 ALA A N 1
ATOM 550 C CA . ALA A 1 71 ? -11.935 -7.832 37.961 1.00 69.50 71 ALA A CA 1
ATOM 551 C C . ALA A 1 71 ? -13.095 -7.043 37.323 1.00 69.50 71 ALA A C 1
ATOM 553 O O . ALA A 1 71 ? -13.702 -6.213 38.001 1.00 69.50 71 ALA A O 1
ATOM 554 N N . VAL A 1 72 ? -13.464 -7.311 36.059 1.00 68.75 72 VAL A N 1
ATOM 555 C CA . VAL A 1 72 ? -14.657 -6.699 35.431 1.00 68.75 72 VAL A CA 1
ATOM 556 C C . VAL A 1 72 ? -15.927 -7.086 36.183 1.00 68.75 72 VAL A C 1
ATOM 558 O O . VAL A 1 72 ? -16.782 -6.232 36.433 1.00 68.75 72 VAL A O 1
ATOM 561 N N . ASN A 1 73 ? -16.062 -8.357 36.564 1.00 64.88 73 ASN A N 1
ATOM 562 C CA . ASN A 1 73 ? -17.231 -8.847 37.288 1.00 64.88 73 ASN A CA 1
ATOM 563 C C . ASN A 1 73 ? -17.352 -8.197 38.673 1.00 64.88 73 ASN A C 1
ATOM 565 O O . ASN A 1 73 ? -18.452 -7.807 39.071 1.00 64.88 73 ASN A O 1
ATOM 569 N N . GLU A 1 74 ? -16.244 -8.038 39.399 1.00 66.38 74 GLU A N 1
ATOM 570 C CA . GLU A 1 74 ? -16.227 -7.323 40.679 1.00 66.38 74 GLU A CA 1
ATOM 571 C C . GLU A 1 74 ? -16.535 -5.832 40.517 1.00 66.38 74 GLU A C 1
ATOM 573 O O . GLU A 1 74 ? -17.408 -5.323 41.220 1.00 66.38 74 GLU A O 1
ATOM 578 N N . LEU A 1 75 ? -15.918 -5.147 39.547 1.00 69.56 75 LEU A N 1
ATOM 579 C CA . LEU A 1 75 ? -16.230 -3.750 39.215 1.00 69.56 75 LEU A CA 1
ATOM 580 C C . LEU A 1 75 ? -17.718 -3.567 38.894 1.00 69.56 75 LEU A C 1
ATOM 582 O O . LEU A 1 75 ? -18.356 -2.643 39.397 1.00 69.56 75 LEU A O 1
ATOM 586 N N . THR A 1 76 ? -18.297 -4.476 38.109 1.00 66.62 76 THR A N 1
ATOM 587 C CA . THR A 1 76 ? -19.717 -4.436 37.735 1.00 66.62 76 THR A CA 1
ATOM 588 C C . THR A 1 76 ? -20.620 -4.608 38.954 1.00 66.62 76 THR A C 1
ATOM 590 O O . THR A 1 76 ? -21.580 -3.852 39.116 1.00 66.62 76 THR A O 1
ATOM 593 N N . LYS A 1 77 ? -20.302 -5.552 39.851 1.00 64.12 77 LYS A N 1
ATOM 594 C CA . LYS A 1 77 ? -21.028 -5.746 41.118 1.00 64.12 77 LYS A CA 1
ATOM 595 C C . LYS A 1 77 ? -20.918 -4.523 42.025 1.00 64.12 77 LYS A C 1
ATOM 597 O O . LYS A 1 77 ? -21.929 -4.091 42.573 1.00 64.12 77 LYS A O 1
ATOM 602 N N . LEU A 1 78 ? -19.722 -3.948 42.162 1.00 62.81 78 LEU A N 1
ATOM 603 C CA . LEU A 1 78 ? -19.484 -2.752 42.972 1.00 62.81 78 LEU A CA 1
ATOM 604 C C . LEU A 1 78 ? -20.286 -1.559 42.448 1.00 62.81 78 LEU A C 1
ATOM 606 O O . LEU A 1 78 ? -20.988 -0.918 43.224 1.00 62.81 78 LEU A O 1
ATOM 610 N N . VAL A 1 79 ? -20.253 -1.286 41.142 1.00 63.88 79 VAL A N 1
ATOM 611 C CA . VAL A 1 79 ? -21.033 -0.196 40.529 1.00 63.88 79 VAL A CA 1
ATOM 612 C C . VAL A 1 79 ? -22.539 -0.443 40.678 1.00 63.88 79 VAL A C 1
ATOM 614 O O . VAL A 1 79 ? -23.269 0.468 41.060 1.00 63.88 79 VAL A O 1
ATOM 617 N N . SER A 1 80 ? -23.001 -1.677 40.458 1.00 66.88 80 SER A N 1
ATOM 618 C CA . SER A 1 80 ? -24.431 -2.020 40.536 1.00 66.88 80 SER A CA 1
ATOM 619 C C . SER A 1 80 ? -24.990 -1.940 41.962 1.00 66.88 80 SER A C 1
ATOM 621 O O . SER A 1 80 ? -26.109 -1.473 42.154 1.00 66.88 80 SER A O 1
ATOM 623 N N . ASN A 1 81 ? -24.212 -2.345 42.972 1.00 66.31 81 ASN A N 1
ATOM 624 C CA . ASN A 1 81 ? -24.657 -2.395 44.371 1.00 66.31 81 ASN A CA 1
ATOM 625 C C . ASN A 1 81 ? -24.448 -1.077 45.140 1.00 66.31 81 ASN A C 1
ATOM 627 O O . ASN A 1 81 ? -25.023 -0.900 46.211 1.00 66.31 81 ASN A O 1
ATOM 631 N N . SER A 1 82 ? -23.621 -0.161 44.629 1.00 60.31 82 SER A N 1
ATOM 632 C CA . SER A 1 82 ? -23.254 1.089 45.321 1.00 60.31 82 SER A CA 1
ATOM 633 C C . SER A 1 82 ? -24.176 2.275 45.025 1.00 60.31 82 SER A C 1
ATOM 635 O O . SER A 1 82 ? -24.034 3.324 45.647 1.00 60.31 82 SER A O 1
ATOM 637 N N . GLY A 1 83 ? -25.100 2.152 44.064 1.00 61.34 83 GLY A N 1
ATOM 638 C CA . GLY A 1 83 ? -25.926 3.277 43.606 1.00 61.34 83 GLY A CA 1
ATOM 639 C C . GLY A 1 83 ? -25.141 4.373 42.866 1.00 61.34 83 GLY A C 1
ATOM 640 O O . GLY A 1 83 ? -25.697 5.435 42.580 1.00 61.34 83 GLY A O 1
ATOM 641 N N . ILE A 1 84 ? -23.863 4.134 42.540 1.00 64.06 84 ILE A N 1
ATOM 642 C CA . ILE A 1 84 ? -23.002 5.083 41.827 1.00 64.06 84 ILE A CA 1
ATOM 643 C C . ILE A 1 84 ? -23.473 5.213 40.376 1.00 64.06 84 ILE A C 1
ATOM 645 O O . ILE A 1 84 ? -23.388 4.278 39.579 1.00 64.06 84 ILE A O 1
ATOM 649 N N . LYS A 1 85 ? -23.923 6.415 40.004 1.00 68.94 85 LYS A N 1
ATOM 650 C CA . LYS A 1 85 ? -24.250 6.762 38.618 1.00 68.94 85 LYS A CA 1
ATOM 651 C C . LYS A 1 85 ? -23.026 7.360 37.931 1.00 68.94 85 LYS A C 1
ATOM 653 O O . LYS A 1 85 ? -22.687 8.519 38.152 1.00 68.94 85 LYS A O 1
ATOM 658 N N . LEU A 1 86 ? -22.375 6.569 37.083 1.00 69.62 86 LEU A N 1
ATOM 659 C CA . LEU A 1 86 ? -21.305 7.055 36.212 1.00 69.62 86 LEU A CA 1
ATOM 660 C C . LEU A 1 86 ? -21.888 7.926 35.093 1.00 69.62 86 LEU A C 1
ATOM 662 O O . LEU A 1 86 ? -22.865 7.538 34.447 1.00 69.62 86 LEU A O 1
ATOM 666 N N . SER A 1 87 ? -21.260 9.070 34.829 1.00 77.94 87 SER A N 1
ATOM 667 C CA . SER A 1 87 ? -21.532 9.855 33.618 1.00 77.94 87 SER A CA 1
ATOM 668 C C . SER A 1 87 ? -21.043 9.118 32.364 1.00 77.94 87 SER A C 1
ATOM 670 O O . SER A 1 87 ? -20.135 8.288 32.441 1.00 77.94 87 SER A O 1
ATOM 672 N N . GLU A 1 88 ? -21.600 9.436 31.191 1.00 81.06 88 GLU A N 1
ATOM 673 C CA . GLU A 1 88 ? -21.162 8.827 29.925 1.00 81.06 88 GLU A CA 1
ATOM 674 C C . GLU A 1 88 ? -19.650 8.970 29.665 1.00 81.06 88 GLU A C 1
ATOM 676 O O . GLU A 1 88 ? -19.015 7.950 29.387 1.00 81.06 88 GLU A O 1
ATOM 681 N N . PRO A 1 89 ? -19.008 10.145 29.846 1.00 80.38 89 PRO A N 1
ATOM 682 C CA . PRO A 1 89 ? -17.554 10.256 29.692 1.00 80.38 89 PRO A CA 1
ATOM 683 C C . PRO A 1 89 ? -16.769 9.304 30.610 1.00 80.38 89 PRO A C 1
ATOM 685 O O . PRO A 1 89 ? -15.796 8.684 30.183 1.00 80.38 89 PRO A O 1
ATOM 688 N N . GLN A 1 90 ? -17.213 9.128 31.862 1.00 76.88 90 GLN A N 1
ATOM 689 C CA . GLN A 1 90 ? -16.572 8.212 32.813 1.00 76.88 90 GLN A CA 1
ATOM 690 C C . GLN A 1 90 ? -16.706 6.748 32.376 1.00 76.88 90 GLN A C 1
ATOM 692 O O . GLN A 1 90 ? -15.737 5.997 32.486 1.00 76.88 90 GLN A O 1
ATOM 697 N N . LYS A 1 91 ? -17.864 6.342 31.835 1.00 79.69 91 LYS A N 1
ATOM 698 C CA . LYS A 1 91 ? -18.062 4.986 31.293 1.00 79.69 91 LYS A CA 1
ATOM 699 C C . LYS A 1 91 ? -17.099 4.702 30.139 1.00 79.69 91 LYS A C 1
ATOM 701 O O . LYS A 1 91 ? -16.391 3.699 30.171 1.00 79.69 91 LYS A O 1
ATOM 706 N N . HIS A 1 92 ? -17.009 5.609 29.165 1.00 82.88 92 HIS A N 1
ATOM 707 C CA . HIS A 1 92 ? -16.123 5.451 28.005 1.00 82.88 92 HIS A CA 1
ATOM 708 C C . HIS A 1 92 ? -14.642 5.416 28.415 1.00 82.88 92 HIS A C 1
ATOM 710 O O . HIS A 1 92 ? -13.867 4.634 27.861 1.00 82.88 92 HIS A O 1
ATOM 716 N N . LYS A 1 93 ? -14.258 6.181 29.448 1.00 80.56 93 LYS A N 1
ATOM 717 C CA . LYS A 1 93 ? -12.901 6.149 30.007 1.00 80.56 93 LYS A CA 1
ATOM 718 C C . LYS A 1 93 ? -12.548 4.817 30.666 1.00 80.56 93 LYS A C 1
ATOM 720 O O . LYS A 1 93 ? -11.435 4.319 30.480 1.00 80.56 93 LYS A O 1
ATOM 725 N N . ILE A 1 94 ? -13.485 4.231 31.416 1.00 77.88 94 ILE A N 1
ATOM 726 C CA . ILE A 1 94 ? -13.326 2.889 31.994 1.00 77.88 94 ILE A CA 1
ATOM 727 C C . ILE A 1 94 ? -13.154 1.876 30.865 1.00 77.88 94 ILE A C 1
ATOM 729 O O . ILE A 1 94 ? -12.153 1.166 30.850 1.00 77.88 94 ILE A O 1
ATOM 733 N N . ILE A 1 95 ? -14.065 1.866 29.887 1.00 80.19 95 ILE A N 1
ATOM 734 C CA . ILE A 1 95 ? -14.019 0.939 28.748 1.00 80.19 95 ILE A CA 1
ATOM 735 C C . ILE A 1 95 ? -12.657 1.002 28.049 1.00 80.19 95 ILE A C 1
ATOM 737 O O . ILE A 1 95 ? -12.006 -0.026 27.902 1.00 80.19 95 ILE A O 1
ATOM 741 N N . GLN A 1 96 ? -12.179 2.199 27.699 1.00 81.00 96 GLN A N 1
ATOM 742 C CA . GLN A 1 96 ? -10.874 2.381 27.059 1.00 81.00 96 GLN A CA 1
ATOM 743 C C . GLN A 1 96 ? -9.702 1.916 27.942 1.00 81.00 96 GLN A C 1
ATOM 745 O O . GLN A 1 96 ? -8.705 1.409 27.432 1.00 81.00 96 GLN A O 1
ATOM 750 N N . THR A 1 97 ? -9.787 2.106 29.261 1.00 77.12 97 THR A N 1
ATOM 751 C CA . THR A 1 97 ? -8.731 1.670 30.190 1.00 77.12 97 THR A CA 1
ATOM 752 C C . THR A 1 97 ? -8.640 0.146 30.243 1.00 77.12 97 THR A C 1
ATOM 754 O O . THR A 1 97 ? -7.536 -0.395 30.284 1.00 77.12 97 THR A O 1
ATOM 757 N N . LEU A 1 98 ? -9.786 -0.539 30.205 1.00 76.38 98 LEU A N 1
ATOM 758 C CA . LEU A 1 98 ? -9.867 -2.000 30.242 1.00 76.38 98 LEU A CA 1
ATOM 759 C C . LEU A 1 98 ? -9.543 -2.626 28.876 1.00 76.38 98 LEU A C 1
ATOM 761 O O . LEU A 1 98 ? -8.845 -3.637 28.799 1.00 76.38 98 LEU A O 1
ATOM 765 N N . ASN A 1 99 ? -10.016 -2.013 27.791 1.00 77.19 99 ASN A N 1
ATOM 766 C CA . ASN A 1 99 ? -9.708 -2.404 26.423 1.00 77.19 99 ASN A CA 1
ATOM 767 C C . ASN A 1 99 ? -9.637 -1.170 25.514 1.00 77.19 99 ASN A C 1
ATOM 769 O O . ASN A 1 99 ? -10.648 -0.621 25.075 1.00 77.19 99 ASN A O 1
ATOM 773 N N . LYS A 1 100 ? -8.412 -0.751 25.201 1.00 77.12 100 LYS A N 1
ATOM 774 C CA . LYS A 1 100 ? -8.154 0.443 24.390 1.00 77.12 100 LYS A CA 1
ATOM 775 C C . LYS A 1 100 ? -8.582 0.318 22.925 1.00 77.12 100 LYS A C 1
ATOM 777 O O . LYS A 1 100 ? -8.762 1.352 22.293 1.00 77.12 100 LYS A O 1
ATOM 782 N N . ASP A 1 101 ? -8.733 -0.902 22.408 1.00 76.38 101 ASP A N 1
ATOM 783 C CA . ASP A 1 101 ? -8.979 -1.161 20.985 1.00 76.38 101 ASP A CA 1
ATOM 784 C C . ASP A 1 101 ? -10.453 -1.522 20.708 1.00 76.38 101 ASP A C 1
ATOM 786 O O . ASP A 1 101 ? -10.847 -1.736 19.561 1.00 76.38 101 ASP A O 1
ATOM 790 N N . VAL A 1 102 ? -11.300 -1.560 21.747 1.00 79.88 102 VAL A N 1
ATOM 791 C CA . VAL A 1 102 ? -12.700 -2.003 21.629 1.00 79.88 102 VAL A CA 1
ATOM 792 C C . VAL A 1 102 ? -13.553 -1.132 20.703 1.00 79.88 102 VAL A C 1
ATOM 794 O O . VAL A 1 102 ? -14.525 -1.619 20.129 1.00 79.88 102 VAL A O 1
ATOM 797 N N . GLY A 1 103 ? -13.144 0.114 20.445 1.00 80.88 103 GLY A N 1
ATOM 798 C CA . GLY A 1 103 ? -13.787 0.968 19.446 1.00 80.88 103 GLY A CA 1
ATOM 799 C C . GLY A 1 103 ? -13.686 0.431 18.012 1.00 80.88 103 GLY A C 1
ATOM 800 O O . GLY A 1 103 ? -14.510 0.786 17.176 1.00 80.88 103 GLY A O 1
ATOM 801 N N . SER A 1 104 ? -12.723 -0.447 17.718 1.00 82.62 104 SER A N 1
ATOM 802 C CA . SER A 1 104 ? -12.493 -0.991 16.372 1.00 82.62 104 SER A CA 1
ATOM 803 C C . SER A 1 104 ? -13.134 -2.368 16.140 1.00 82.62 104 SER A C 1
ATOM 805 O O . SER A 1 104 ? -13.039 -2.906 15.038 1.00 82.62 104 SER A O 1
ATOM 807 N N . PHE A 1 105 ? -13.813 -2.957 17.135 1.00 86.31 105 PHE A N 1
ATOM 808 C CA . PHE A 1 105 ? -14.360 -4.322 17.036 1.00 86.31 105 PHE A CA 1
ATOM 809 C C . PHE A 1 105 ? -15.375 -4.465 15.902 1.00 86.31 105 PHE A C 1
ATOM 811 O O . PHE A 1 105 ? -15.303 -5.417 15.126 1.00 86.31 105 PHE A O 1
ATOM 818 N N . GLY A 1 106 ? -16.300 -3.508 15.785 1.00 86.25 106 GLY A N 1
ATOM 819 C CA . GLY A 1 106 ? -17.314 -3.515 14.732 1.00 86.25 106 GLY A CA 1
ATOM 820 C C . GLY A 1 106 ? -16.695 -3.475 13.335 1.00 86.25 106 GLY A C 1
ATOM 821 O O . GLY A 1 106 ? -17.127 -4.218 12.460 1.00 86.25 106 GLY A O 1
ATOM 822 N N . ALA A 1 107 ? -15.631 -2.688 13.149 1.00 87.44 107 ALA A N 1
ATOM 823 C CA . ALA A 1 107 ? -14.913 -2.619 11.881 1.00 87.44 107 ALA A CA 1
ATOM 824 C C . ALA A 1 107 ? -14.206 -3.943 11.548 1.00 87.44 107 ALA A C 1
ATOM 826 O O . ALA A 1 107 ? -14.309 -4.418 10.419 1.00 87.44 107 ALA A O 1
ATOM 827 N N . VAL A 1 108 ? -13.557 -4.571 12.539 1.00 87.44 108 VAL A N 1
ATOM 828 C CA . VAL A 1 108 ? -12.943 -5.907 12.405 1.00 87.44 108 VAL A CA 1
ATOM 829 C C . VAL A 1 108 ? -13.985 -6.943 12.011 1.00 87.44 108 VAL A C 1
ATOM 831 O O . VAL A 1 108 ? -13.804 -7.649 11.025 1.00 87.44 108 VAL A O 1
ATOM 834 N N . ILE A 1 109 ? -15.115 -7.004 12.711 1.00 89.00 109 ILE A N 1
ATOM 835 C CA . ILE A 1 109 ? -16.178 -7.958 12.385 1.00 89.00 109 ILE A CA 1
ATOM 836 C C . ILE A 1 109 ? -16.747 -7.688 10.988 1.00 89.00 109 ILE A C 1
ATOM 838 O O . ILE A 1 109 ? -16.889 -8.630 10.212 1.00 89.00 109 ILE A O 1
ATOM 842 N N . TRP A 1 110 ? -17.027 -6.428 10.643 1.00 91.00 110 TRP A N 1
ATOM 843 C CA . TRP A 1 110 ? -17.535 -6.061 9.323 1.00 91.00 110 TRP A CA 1
ATOM 844 C C . TRP A 1 110 ? -16.577 -6.502 8.213 1.00 91.00 110 TRP A C 1
ATOM 846 O O . TRP A 1 110 ? -16.989 -7.196 7.288 1.00 91.00 110 TRP A O 1
ATOM 856 N N . PHE A 1 111 ? -15.289 -6.186 8.329 1.00 89.94 111 PHE A N 1
ATOM 857 C CA . PHE A 1 111 ? -14.302 -6.509 7.301 1.00 89.94 111 PHE A CA 1
ATOM 858 C C . PHE A 1 111 ? -14.175 -8.014 7.030 1.00 89.94 111 PHE A C 1
ATOM 860 O O . PHE A 1 111 ? -14.039 -8.427 5.876 1.00 89.94 111 PHE A O 1
ATOM 867 N N . ILE A 1 112 ? -14.214 -8.804 8.106 1.00 87.94 112 ILE A N 1
ATOM 868 C CA . ILE A 1 112 ? -13.973 -10.252 8.111 1.00 87.94 112 ILE A CA 1
ATOM 869 C C . ILE A 1 112 ? -15.236 -11.034 7.726 1.00 87.94 112 ILE A C 1
ATOM 871 O O . ILE A 1 112 ? -15.171 -12.039 7.021 1.00 87.94 112 ILE A O 1
ATOM 875 N N . LYS A 1 113 ? -16.396 -10.637 8.266 1.00 90.38 113 LYS A N 1
ATOM 876 C CA . LYS A 1 113 ? -17.619 -11.458 8.261 1.00 90.38 113 LYS A CA 1
ATOM 877 C C . LYS A 1 113 ? -18.730 -10.927 7.368 1.00 90.38 113 LYS A C 1
ATOM 879 O O . LYS A 1 113 ? -19.620 -11.706 7.036 1.00 90.38 113 LYS A O 1
ATOM 884 N N . SER A 1 114 ? -18.723 -9.642 7.018 1.00 93.25 114 SER A N 1
ATOM 885 C CA . SER A 1 114 ? -19.821 -9.064 6.241 1.00 93.25 114 SER A CA 1
ATOM 886 C C . SER A 1 114 ? -19.736 -9.460 4.767 1.00 93.25 114 SER A C 1
ATOM 888 O O . SER A 1 114 ? -18.650 -9.585 4.189 1.00 93.25 114 SER A O 1
ATOM 890 N N . VAL A 1 115 ? -20.899 -9.643 4.143 1.00 96.12 115 VAL A N 1
ATOM 891 C CA . VAL A 1 115 ? -20.976 -9.870 2.696 1.00 96.12 115 VAL A CA 1
ATOM 892 C C . VAL A 1 115 ? -20.693 -8.573 1.936 1.00 96.12 115 VAL A C 1
ATOM 894 O O . VAL A 1 115 ? -20.111 -8.611 0.859 1.00 96.12 115 VAL A O 1
ATOM 897 N N . GLU A 1 116 ? -21.005 -7.423 2.529 1.00 95.69 116 GLU A N 1
ATOM 898 C CA . GLU A 1 116 ? -20.761 -6.089 1.990 1.00 95.69 116 GLU A CA 1
ATOM 899 C C . GLU A 1 116 ? -19.265 -5.840 1.786 1.00 95.69 116 GLU A C 1
ATOM 901 O O . GLU A 1 116 ? -18.856 -5.418 0.705 1.00 95.69 116 GLU A O 1
ATOM 906 N N . ALA A 1 117 ? -18.431 -6.164 2.782 1.00 93.56 117 ALA A N 1
ATOM 907 C CA . ALA A 1 117 ? -16.980 -6.056 2.649 1.00 93.56 117 ALA A CA 1
ATOM 908 C C . ALA A 1 117 ? -16.451 -6.989 1.555 1.00 93.56 117 ALA A C 1
ATOM 910 O O . ALA A 1 117 ? -15.579 -6.593 0.785 1.00 93.56 117 ALA A O 1
ATOM 911 N N . LYS A 1 118 ? -16.983 -8.215 1.456 1.00 95.00 118 LYS A N 1
ATOM 912 C CA . LYS A 1 118 ? -16.613 -9.156 0.392 1.00 95.00 118 LYS A CA 1
ATOM 913 C C . LYS A 1 118 ? -16.962 -8.602 -0.994 1.00 95.00 118 LYS A C 1
ATOM 915 O O . LYS A 1 118 ? -16.078 -8.540 -1.843 1.00 95.00 118 LYS A O 1
ATOM 920 N N . ILE A 1 119 ? -18.206 -8.163 -1.197 1.00 97.25 119 ILE A N 1
ATOM 921 C CA . ILE A 1 119 ? -18.678 -7.582 -2.464 1.00 97.25 119 ILE A CA 1
ATOM 922 C C . ILE A 1 119 ? -17.821 -6.373 -2.839 1.00 97.25 119 ILE A C 1
ATOM 924 O O . ILE A 1 119 ? -17.359 -6.276 -3.970 1.00 97.25 119 ILE A O 1
ATOM 928 N N . ALA A 1 120 ? -17.551 -5.474 -1.891 1.00 96.31 120 ALA A N 1
ATOM 929 C CA . ALA A 1 120 ? -16.773 -4.272 -2.159 1.00 96.31 120 ALA A CA 1
ATOM 930 C C . ALA A 1 120 ? -15.299 -4.580 -2.509 1.00 96.31 120 ALA A C 1
ATOM 932 O O . ALA A 1 120 ? -14.731 -3.910 -3.371 1.00 96.31 120 ALA A O 1
ATOM 933 N N . LYS A 1 121 ? -14.685 -5.610 -1.898 1.00 95.81 121 LYS A N 1
ATOM 934 C CA . LYS A 1 121 ? -13.345 -6.112 -2.277 1.00 95.81 121 LYS A CA 1
ATOM 935 C C . LYS A 1 121 ? -13.344 -6.637 -3.718 1.00 95.81 121 LYS A C 1
ATOM 937 O O . LYS A 1 121 ? -12.515 -6.213 -4.517 1.00 95.81 121 LYS A O 1
ATOM 942 N N . GLU A 1 122 ? -14.293 -7.510 -4.060 1.00 97.69 122 GLU A N 1
ATOM 943 C CA . GLU A 1 122 ? -14.410 -8.088 -5.408 1.00 97.69 122 GLU A CA 1
ATOM 944 C C . GLU A 1 122 ? -14.673 -7.001 -6.461 1.00 97.69 122 GLU A C 1
ATOM 946 O O . GLU A 1 122 ? -13.987 -6.944 -7.480 1.00 97.69 122 GLU A O 1
ATOM 951 N N . GLN A 1 123 ? -15.587 -6.070 -6.179 1.00 97.81 123 GLN A N 1
ATOM 952 C CA . GLN A 1 123 ? -15.914 -4.963 -7.076 1.00 97.81 123 GLN A CA 1
ATOM 953 C C . GLN A 1 123 ? -14.718 -4.036 -7.326 1.00 97.81 123 GLN A C 1
ATOM 955 O O . GLN A 1 123 ? -14.523 -3.596 -8.459 1.00 97.81 123 GLN A O 1
ATOM 960 N N . ALA A 1 124 ? -13.899 -3.753 -6.306 1.00 97.81 124 ALA A N 1
ATOM 961 C CA . ALA A 1 124 ? -12.688 -2.950 -6.476 1.00 97.81 124 ALA A CA 1
ATOM 962 C C . ALA A 1 124 ? -11.709 -3.601 -7.469 1.00 97.81 124 ALA A C 1
ATOM 964 O O . ALA A 1 124 ? -11.113 -2.906 -8.292 1.00 97.81 124 ALA A O 1
ATOM 965 N N . TYR A 1 125 ? -11.578 -4.931 -7.441 1.00 98.50 125 TYR A N 1
ATOM 966 C CA . TYR A 1 125 ? -10.706 -5.659 -8.364 1.00 98.50 125 TYR A CA 1
ATOM 967 C C . TYR A 1 125 ? -11.298 -5.857 -9.756 1.00 98.50 125 TYR A C 1
ATOM 969 O O . TYR A 1 125 ? -10.551 -5.810 -10.731 1.00 98.50 125 TYR A O 1
ATOM 977 N N . GLU A 1 126 ? -12.616 -5.999 -9.885 1.00 98.25 126 GLU A N 1
ATOM 978 C CA . GLU A 1 126 ? -13.265 -5.955 -11.199 1.00 98.25 126 GLU A CA 1
ATOM 979 C C . GLU A 1 126 ? -13.093 -4.578 -11.846 1.00 98.25 126 GLU A C 1
ATOM 981 O O . GLU A 1 126 ? -12.679 -4.477 -13.000 1.00 98.25 126 GLU A O 1
ATOM 986 N N . PHE A 1 127 ? -13.275 -3.503 -11.078 1.00 98.06 127 PHE A N 1
ATOM 987 C CA . PHE A 1 127 ? -12.962 -2.153 -11.535 1.00 98.06 127 PHE A CA 1
ATOM 988 C C . PHE A 1 127 ? -11.484 -2.007 -11.936 1.00 98.06 127 PHE A C 1
ATOM 990 O O . PHE A 1 127 ? -11.190 -1.451 -12.995 1.00 98.06 127 PHE A O 1
ATOM 997 N N . ALA A 1 128 ? -10.557 -2.560 -11.146 1.00 98.56 128 ALA A N 1
ATOM 998 C CA . ALA A 1 128 ? -9.130 -2.549 -11.458 1.00 98.56 128 ALA A CA 1
ATOM 999 C C . ALA A 1 128 ? -8.810 -3.255 -12.783 1.00 98.56 128 ALA A C 1
ATOM 1001 O O . ALA A 1 128 ? -8.038 -2.717 -13.571 1.00 98.56 128 ALA A O 1
ATOM 1002 N N . LYS A 1 129 ? -9.411 -4.420 -13.070 1.00 98.44 129 LYS A N 1
ATOM 1003 C CA . LYS A 1 129 ? -9.212 -5.132 -14.347 1.00 98.44 129 LYS A CA 1
ATOM 1004 C C . LYS A 1 129 ? -9.637 -4.269 -15.534 1.00 98.44 129 LYS A C 1
ATOM 1006 O O . LYS A 1 129 ? -8.837 -4.032 -16.436 1.00 98.44 129 LYS A O 1
ATOM 1011 N N . ILE A 1 130 ? -10.859 -3.735 -15.493 1.00 98.00 130 ILE A N 1
ATOM 1012 C CA . ILE A 1 130 ? -11.401 -2.922 -16.590 1.00 98.00 130 ILE A CA 1
ATOM 1013 C C . ILE A 1 130 ? -10.549 -1.651 -16.777 1.00 98.00 130 ILE A C 1
ATOM 1015 O O . ILE A 1 130 ? -10.226 -1.271 -17.905 1.00 98.00 130 ILE A O 1
ATOM 1019 N N . ALA A 1 131 ? -10.153 -0.994 -15.680 1.00 98.38 131 ALA A N 1
ATOM 1020 C CA . ALA A 1 131 ? -9.338 0.217 -15.740 1.00 98.38 131 ALA A CA 1
ATOM 1021 C C . ALA A 1 131 ? -7.924 -0.077 -16.266 1.00 98.38 131 ALA A C 1
ATOM 1023 O O . ALA A 1 131 ? -7.395 0.702 -17.057 1.00 98.38 131 ALA A O 1
ATOM 1024 N N . PHE A 1 132 ? -7.326 -1.209 -15.877 1.00 98.12 132 PHE A N 1
ATOM 1025 C CA . PHE A 1 132 ? -6.028 -1.654 -16.384 1.00 98.12 132 PHE A CA 1
ATOM 1026 C C . PHE A 1 132 ? -6.061 -1.823 -17.905 1.00 98.12 132 PHE A C 1
ATOM 1028 O O . PHE A 1 132 ? -5.242 -1.214 -18.589 1.00 98.12 132 PHE A O 1
ATOM 1035 N N . ASP A 1 133 ? -7.031 -2.574 -18.433 1.00 97.44 133 ASP A N 1
ATOM 1036 C CA . ASP A 1 133 ? -7.140 -2.850 -19.873 1.00 97.44 133 ASP A CA 1
ATOM 1037 C C . ASP A 1 133 ? -7.344 -1.566 -20.684 1.00 97.44 133 ASP A C 1
ATOM 1039 O O . ASP A 1 133 ? -6.701 -1.344 -21.716 1.00 97.44 133 ASP A O 1
ATOM 1043 N N . LYS A 1 134 ? -8.195 -0.666 -20.178 1.00 97.38 134 LYS A N 1
ATOM 1044 C CA . LYS A 1 134 ? -8.408 0.648 -20.785 1.00 97.38 134 LYS A CA 1
ATOM 1045 C C . LYS A 1 134 ? -7.125 1.474 -20.813 1.00 97.38 134 LYS A C 1
ATOM 1047 O O . LYS A 1 134 ? -6.754 1.981 -21.872 1.00 97.38 134 LYS A O 1
ATOM 1052 N N . LEU A 1 135 ? -6.450 1.628 -19.673 1.00 97.12 135 LEU A N 1
ATOM 1053 C CA . LEU A 1 135 ? -5.239 2.445 -19.589 1.00 97.12 135 LEU A CA 1
ATOM 1054 C C . LEU A 1 135 ? -4.096 1.850 -20.407 1.00 97.12 135 LEU A C 1
ATOM 1056 O O . LEU A 1 135 ? -3.306 2.607 -20.967 1.00 97.12 135 LEU A O 1
ATOM 1060 N N . LEU A 1 136 ? -4.022 0.525 -20.516 1.00 95.88 136 LEU A N 1
ATOM 1061 C CA . LEU A 1 136 ? -3.055 -0.147 -21.373 1.00 95.88 136 LEU A CA 1
ATOM 1062 C C . LEU A 1 136 ? -3.235 0.281 -22.837 1.00 95.88 136 LEU A C 1
ATOM 1064 O O . LEU A 1 136 ? -2.265 0.645 -23.502 1.00 95.88 136 LEU A O 1
ATOM 1068 N N . SER A 1 137 ? -4.484 0.314 -23.314 1.00 95.19 137 SER A N 1
ATOM 1069 C CA . SER A 1 137 ? -4.823 0.781 -24.662 1.00 95.19 137 SER A CA 1
ATOM 1070 C C . SER A 1 137 ? -4.570 2.280 -24.853 1.00 95.19 137 SER A C 1
ATOM 1072 O O . SER A 1 137 ? -4.063 2.691 -25.897 1.00 95.19 137 SER A O 1
ATOM 1074 N N . GLU A 1 138 ? -4.932 3.117 -23.878 1.00 96.00 138 GLU A N 1
ATOM 1075 C CA . GLU A 1 138 ? -4.756 4.575 -23.972 1.00 96.00 138 GLU A CA 1
ATOM 1076 C C . GLU A 1 138 ? -3.288 5.003 -23.911 1.00 96.00 138 GLU A C 1
ATOM 1078 O O . GLU A 1 138 ? -2.909 6.000 -24.517 1.00 96.00 138 GLU A O 1
ATOM 1083 N N . ASN A 1 139 ? -2.450 4.226 -23.227 1.00 96.69 139 ASN A N 1
ATOM 1084 C CA . ASN A 1 139 ? -1.025 4.491 -23.074 1.00 96.69 139 ASN A CA 1
ATOM 1085 C C . ASN A 1 139 ? -0.148 3.640 -24.016 1.00 96.69 139 ASN A C 1
ATOM 1087 O O . ASN A 1 139 ? 1.039 3.444 -23.742 1.00 96.69 139 ASN A O 1
ATOM 1091 N N . LYS A 1 140 ? -0.692 3.133 -25.131 1.00 94.31 140 LYS A N 1
ATOM 1092 C CA . LYS A 1 140 ? 0.020 2.242 -26.074 1.00 94.31 140 LYS A CA 1
ATOM 1093 C C . LYS A 1 140 ? 1.341 2.810 -26.620 1.00 94.31 140 LYS A C 1
ATOM 1095 O O . LYS A 1 140 ? 2.235 2.048 -26.997 1.00 94.31 140 LYS A O 1
ATOM 1100 N N . ASP A 1 141 ? 1.473 4.134 -26.655 1.00 94.44 141 ASP A N 1
ATOM 1101 C CA . ASP A 1 141 ? 2.680 4.821 -27.128 1.00 94.44 141 ASP A CA 1
ATOM 1102 C C . ASP A 1 141 ? 3.783 4.853 -26.056 1.00 94.44 141 ASP A C 1
ATOM 1104 O O . ASP A 1 141 ? 4.962 4.969 -26.380 1.00 94.44 141 ASP A O 1
ATOM 1108 N N . HIS A 1 142 ? 3.420 4.667 -24.784 1.00 95.50 142 HIS A N 1
ATOM 1109 C CA . HIS A 1 142 ? 4.350 4.610 -23.656 1.00 95.50 142 HIS A CA 1
ATOM 1110 C C . HIS A 1 142 ? 4.732 3.184 -23.255 1.00 95.50 142 HIS A C 1
ATOM 1112 O O . HIS A 1 142 ? 5.818 2.987 -22.702 1.00 95.50 142 HIS A O 1
ATOM 1118 N N . PHE A 1 143 ? 3.859 2.204 -23.505 1.00 95.81 143 PHE A N 1
ATOM 1119 C CA . PHE A 1 143 ? 4.012 0.854 -22.969 1.00 95.81 143 PHE A CA 1
ATOM 1120 C C . PHE A 1 143 ? 4.261 -0.217 -24.025 1.00 95.81 143 PHE A C 1
ATOM 1122 O O . PHE A 1 143 ? 3.624 -0.257 -25.080 1.00 95.81 143 PHE A O 1
ATOM 1129 N N . ASP A 1 144 ? 5.204 -1.101 -23.708 1.00 92.19 144 ASP A N 1
ATOM 1130 C CA . ASP A 1 144 ? 5.424 -2.360 -24.404 1.00 92.19 144 ASP A CA 1
ATOM 1131 C C . ASP A 1 144 ? 4.681 -3.477 -23.664 1.00 92.19 144 ASP A C 1
ATOM 1133 O O . ASP A 1 144 ? 4.958 -3.757 -22.497 1.00 92.19 144 ASP A O 1
ATOM 1137 N N . THR A 1 145 ? 3.722 -4.092 -24.350 1.00 86.12 145 THR A N 1
ATOM 1138 C CA . THR A 1 145 ? 2.808 -5.104 -23.803 1.00 86.12 145 THR A CA 1
ATOM 1139 C C . THR A 1 145 ? 3.017 -6.476 -24.433 1.00 86.12 145 THR A C 1
ATOM 1141 O O . THR A 1 145 ? 2.204 -7.379 -24.256 1.00 86.12 145 THR A O 1
ATOM 1144 N N . THR A 1 146 ? 4.109 -6.648 -25.185 1.00 85.62 146 THR A N 1
ATOM 1145 C CA . THR A 1 146 ? 4.442 -7.919 -25.847 1.00 85.62 146 THR A CA 1
ATOM 1146 C C . THR A 1 146 ? 4.801 -9.023 -24.853 1.00 85.62 146 THR A C 1
ATOM 1148 O O . THR A 1 146 ? 4.729 -10.210 -25.175 1.00 85.62 146 THR A O 1
ATOM 1151 N N . TRP A 1 147 ? 5.156 -8.632 -23.631 1.00 84.31 147 TRP A N 1
ATOM 1152 C CA . TRP A 1 147 ? 5.534 -9.527 -22.552 1.00 84.31 147 TRP A CA 1
ATOM 1153 C C . TRP A 1 147 ? 4.329 -10.246 -21.957 1.00 84.31 147 TRP A C 1
ATOM 1155 O O . TRP A 1 147 ? 3.225 -9.717 -21.882 1.00 84.31 147 TRP A O 1
ATOM 1165 N N . LYS A 1 148 ? 4.564 -11.460 -21.467 1.00 87.50 148 LYS A N 1
ATOM 1166 C CA . LYS A 1 148 ? 3.649 -12.155 -20.563 1.00 87.50 148 LYS A CA 1
ATOM 1167 C C . LYS A 1 148 ? 4.458 -12.651 -19.384 1.00 87.50 148 LYS A C 1
ATOM 1169 O O . LYS A 1 148 ? 5.522 -13.231 -19.568 1.00 87.50 148 LYS A O 1
ATOM 1174 N N . PHE A 1 149 ? 3.982 -12.426 -18.175 1.00 89.19 149 PHE A N 1
ATOM 1175 C CA . PHE A 1 149 ? 4.661 -12.872 -16.964 1.00 89.19 149 PHE A CA 1
ATOM 1176 C C . PHE A 1 149 ? 3.950 -14.117 -16.445 1.00 89.19 149 PHE A C 1
ATOM 1178 O O . PHE A 1 149 ? 3.261 -14.100 -15.434 1.00 89.19 149 PHE A O 1
ATOM 1185 N N . ASP A 1 150 ? 4.064 -15.210 -17.191 1.00 77.19 150 ASP A N 1
ATOM 1186 C CA . ASP A 1 150 ? 3.712 -16.540 -16.708 1.00 77.19 150 ASP A CA 1
ATOM 1187 C C . ASP A 1 150 ? 5.012 -17.279 -16.368 1.00 77.19 150 ASP A C 1
ATOM 1189 O O . ASP A 1 150 ? 6.054 -17.002 -16.960 1.00 77.19 150 ASP A O 1
ATOM 1193 N N . GLY A 1 151 ? 5.004 -18.163 -15.367 1.00 68.62 151 GLY A N 1
ATOM 1194 C CA . GLY A 1 151 ? 6.215 -18.798 -14.819 1.00 68.62 151 GLY A CA 1
ATOM 1195 C C . GLY A 1 151 ? 7.086 -19.596 -15.809 1.00 68.62 151 GLY A C 1
ATOM 1196 O O . GLY A 1 151 ? 8.071 -20.196 -15.383 1.00 68.62 151 GLY A O 1
ATOM 1197 N N . ASN A 1 152 ? 6.753 -19.618 -17.105 1.00 72.62 152 ASN A N 1
ATOM 1198 C CA . ASN A 1 152 ? 7.558 -20.210 -18.170 1.00 72.62 152 ASN A CA 1
ATOM 1199 C C . ASN A 1 152 ? 8.555 -19.218 -18.798 1.00 72.62 152 ASN A C 1
ATOM 1201 O O . ASN A 1 152 ? 9.562 -19.651 -19.363 1.00 72.62 152 ASN A O 1
ATOM 1205 N N . ASN A 1 153 ? 8.318 -17.906 -18.690 1.00 64.25 153 ASN A N 1
ATOM 1206 C CA . ASN A 1 153 ? 9.204 -16.885 -19.248 1.00 64.25 153 ASN A CA 1
ATOM 1207 C C . ASN A 1 153 ? 10.379 -16.612 -18.306 1.00 64.25 153 ASN A C 1
ATOM 1209 O O . ASN A 1 153 ? 10.267 -15.907 -17.306 1.00 64.25 153 ASN A O 1
ATOM 1213 N N . LYS A 1 154 ? 11.533 -17.200 -18.638 1.00 61.44 154 LYS A N 1
ATOM 1214 C CA . LYS A 1 154 ? 12.747 -17.134 -17.811 1.00 61.44 154 LYS A CA 1
ATOM 1215 C C . LYS A 1 154 ? 13.561 -15.851 -17.994 1.00 61.44 154 LYS A C 1
ATOM 1217 O O . LYS A 1 154 ? 14.431 -15.592 -17.168 1.00 61.44 154 LYS A O 1
ATOM 1222 N N . THR A 1 155 ? 13.308 -15.065 -19.043 1.00 75.00 155 THR A N 1
ATOM 1223 C CA . THR A 1 155 ? 14.129 -13.890 -19.376 1.00 75.00 155 THR A CA 1
ATOM 1224 C C . THR A 1 155 ? 13.266 -12.709 -19.817 1.00 75.00 155 THR A C 1
ATOM 1226 O O . THR A 1 155 ? 12.471 -12.833 -20.745 1.00 75.00 155 THR A O 1
ATOM 1229 N N . ILE A 1 156 ? 13.433 -11.568 -19.150 1.00 84.69 156 ILE A N 1
ATOM 1230 C CA . ILE A 1 156 ? 12.841 -10.273 -19.492 1.00 84.69 156 ILE A CA 1
ATOM 1231 C C . ILE A 1 156 ? 13.887 -9.502 -20.299 1.00 84.69 156 ILE A C 1
ATOM 1233 O O . ILE A 1 156 ? 14.964 -9.211 -19.781 1.00 84.69 156 ILE A O 1
ATOM 1237 N N . ASN A 1 157 ? 13.576 -9.159 -21.549 1.00 82.31 157 ASN A N 1
ATOM 1238 C CA . ASN A 1 157 ? 14.451 -8.339 -22.392 1.00 82.31 157 ASN A CA 1
ATOM 1239 C C . ASN A 1 157 ? 14.019 -6.873 -22.364 1.00 82.31 157 ASN A C 1
ATOM 1241 O O . ASN A 1 157 ? 12.905 -6.542 -21.956 1.00 82.31 157 ASN A O 1
ATOM 1245 N N . ALA A 1 158 ? 14.911 -5.994 -22.824 1.00 81.94 158 ALA A N 1
ATOM 1246 C CA . ALA A 1 158 ? 14.611 -4.576 -22.954 1.00 81.94 158 ALA A CA 1
ATOM 1247 C C . ALA A 1 158 ? 13.340 -4.359 -23.802 1.00 81.94 158 ALA A C 1
ATOM 1249 O O . ALA A 1 158 ? 13.180 -5.018 -24.835 1.00 81.94 158 ALA A O 1
ATOM 1250 N N . PRO A 1 159 ? 12.440 -3.450 -23.384 1.00 81.19 159 PRO A N 1
ATOM 1251 C CA . PRO A 1 159 ? 11.269 -3.100 -24.176 1.00 81.19 159 PRO A CA 1
ATOM 1252 C C . PRO A 1 159 ? 11.686 -2.451 -25.500 1.00 81.19 159 PRO A C 1
ATOM 1254 O O . PRO A 1 159 ? 12.808 -1.961 -25.655 1.00 81.19 159 PRO A O 1
ATOM 1257 N N . THR A 1 160 ? 10.748 -2.399 -26.442 1.00 81.38 160 THR A N 1
ATOM 1258 C CA . THR A 1 160 ? 10.888 -1.648 -27.694 1.00 81.38 160 THR A CA 1
ATOM 1259 C C . THR A 1 160 ? 11.399 -0.231 -27.415 1.00 81.38 160 THR A C 1
ATOM 1261 O O . THR A 1 160 ? 10.959 0.418 -26.462 1.00 81.38 160 THR A O 1
ATOM 1264 N N . SER A 1 161 ? 12.330 0.259 -28.243 1.00 82.25 161 SER A N 1
ATOM 1265 C CA . SER A 1 161 ? 12.969 1.568 -28.047 1.00 82.25 161 SER A CA 1
ATOM 1266 C C . SER A 1 161 ? 11.940 2.673 -27.775 1.00 82.25 161 SER A C 1
ATOM 1268 O O . SER A 1 161 ? 10.955 2.813 -28.498 1.00 82.25 161 SER A O 1
ATOM 1270 N N . GLY A 1 162 ? 12.166 3.442 -26.707 1.00 85.31 162 GLY A N 1
ATOM 1271 C CA . GLY A 1 162 ? 11.282 4.527 -26.269 1.00 85.31 162 GLY A CA 1
ATOM 1272 C C . GLY A 1 162 ? 10.104 4.111 -25.377 1.00 85.31 162 GLY A C 1
ATOM 1273 O O . GLY A 1 162 ? 9.443 4.996 -24.836 1.00 85.31 162 GLY A O 1
ATOM 1274 N N . LYS A 1 163 ? 9.865 2.810 -25.166 1.00 94.06 163 LYS A N 1
ATOM 1275 C CA . LYS A 1 163 ? 8.769 2.297 -24.329 1.00 94.06 163 LYS A CA 1
ATOM 1276 C C . LYS A 1 163 ? 9.245 1.766 -22.974 1.00 94.06 163 LYS A C 1
ATOM 1278 O O . LYS A 1 163 ? 10.431 1.511 -22.764 1.00 94.06 163 LYS A O 1
ATOM 1283 N N . SER A 1 164 ? 8.293 1.589 -22.063 1.00 95.75 164 SER A N 1
ATOM 1284 C CA . SER A 1 164 ? 8.474 0.970 -20.745 1.00 95.75 164 SER A CA 1
ATOM 1285 C C . SER A 1 164 ? 7.549 -0.237 -20.573 1.00 95.75 164 SER A C 1
ATOM 1287 O O . SER A 1 164 ? 6.539 -0.346 -21.261 1.00 95.75 164 SER A O 1
ATOM 1289 N N . ILE A 1 165 ? 7.836 -1.114 -19.612 1.00 95.81 165 ILE A N 1
ATOM 1290 C CA . ILE A 1 165 ? 6.853 -2.099 -19.135 1.00 95.81 165 ILE A CA 1
ATOM 1291 C C . ILE A 1 165 ? 5.915 -1.402 -18.129 1.00 95.81 165 ILE A C 1
ATOM 1293 O O . ILE A 1 165 ? 6.410 -0.696 -17.236 1.00 95.81 165 ILE A O 1
ATOM 1297 N N . PRO A 1 166 ? 4.581 -1.553 -18.255 1.00 97.31 166 PRO A N 1
ATOM 1298 C CA . PRO A 1 166 ? 3.637 -0.979 -17.306 1.00 97.31 166 PRO A CA 1
ATOM 1299 C C . PRO A 1 166 ? 3.716 -1.699 -15.959 1.00 97.31 166 PRO A C 1
ATOM 1301 O O . PRO A 1 166 ? 3.669 -2.926 -15.884 1.00 97.31 166 PRO A O 1
ATOM 1304 N N . VAL A 1 167 ? 3.813 -0.924 -14.880 1.00 98.06 167 VAL A N 1
ATOM 1305 C CA . VAL A 1 167 ? 3.864 -1.431 -13.505 1.00 98.06 167 VAL A CA 1
ATOM 1306 C C . VAL A 1 167 ? 2.565 -1.118 -12.773 1.00 98.06 167 VAL A C 1
ATOM 1308 O O . VAL A 1 167 ? 2.080 0.013 -12.790 1.00 98.06 167 VAL A O 1
ATOM 1311 N N . VAL A 1 168 ? 2.023 -2.113 -12.083 1.00 98.75 168 VAL A N 1
ATOM 1312 C CA . VAL A 1 168 ? 0.971 -1.951 -11.084 1.00 98.75 168 VAL A CA 1
ATOM 1313 C C . VAL A 1 168 ? 1.610 -2.082 -9.711 1.00 98.75 168 VAL A C 1
ATOM 1315 O O . VAL A 1 168 ? 2.126 -3.141 -9.364 1.00 98.75 168 VAL A O 1
ATOM 1318 N N . PHE A 1 169 ? 1.585 -1.015 -8.921 1.00 98.62 169 PHE A N 1
ATOM 1319 C CA . PHE A 1 169 ? 1.992 -1.090 -7.524 1.00 98.62 169 PHE A CA 1
ATOM 1320 C C . PHE A 1 169 ? 0.821 -1.519 -6.651 1.00 98.62 169 PHE A C 1
ATOM 1322 O O . PHE A 1 169 ? -0.260 -0.950 -6.758 1.00 98.62 169 PHE A O 1
ATOM 1329 N N . MET A 1 170 ? 1.040 -2.492 -5.773 1.00 98.62 170 MET A N 1
ATOM 1330 C CA . MET A 1 170 ? 0.041 -2.972 -4.823 1.00 98.62 170 MET A CA 1
ATOM 1331 C C . MET A 1 170 ? 0.607 -2.950 -3.406 1.00 98.62 170 MET A C 1
ATOM 1333 O O . MET A 1 170 ? 1.726 -3.416 -3.192 1.00 98.62 170 MET A O 1
ATOM 1337 N N . ASP A 1 171 ? -0.146 -2.451 -2.427 1.00 97.62 171 ASP A N 1
ATOM 1338 C CA . ASP A 1 171 ? 0.128 -2.828 -1.037 1.00 97.62 171 ASP A CA 1
ATOM 1339 C C . ASP A 1 171 ? -0.120 -4.342 -0.828 1.00 97.62 171 ASP A C 1
ATOM 1341 O O . ASP A 1 171 ? -0.682 -5.020 -1.690 1.00 97.62 171 ASP A O 1
ATOM 1345 N N . ILE A 1 172 ? 0.356 -4.903 0.286 1.00 96.81 172 ILE A N 1
ATOM 1346 C CA . ILE A 1 172 ? 0.194 -6.323 0.620 1.00 96.81 172 ILE A CA 1
ATOM 1347 C C . ILE A 1 172 ? -0.894 -6.523 1.675 1.00 96.81 172 ILE A C 1
ATOM 1349 O O . ILE A 1 172 ? -1.759 -7.376 1.488 1.00 96.81 172 ILE A O 1
ATOM 1353 N N . ASP A 1 173 ? -0.836 -5.787 2.781 1.00 94.00 173 ASP A N 1
ATOM 1354 C CA . ASP A 1 173 ? -1.660 -6.010 3.964 1.00 94.00 173 ASP A CA 1
ATOM 1355 C C . ASP A 1 173 ? -3.073 -5.469 3.709 1.00 94.00 173 ASP A C 1
ATOM 1357 O O . ASP A 1 173 ? -3.225 -4.336 3.289 1.00 94.00 173 ASP A O 1
ATOM 1361 N N . GLU A 1 174 ? -4.120 -6.291 3.859 1.00 93.94 174 GLU A N 1
ATOM 1362 C CA . GLU A 1 174 ? -5.528 -5.926 3.569 1.00 93.94 174 GLU A CA 1
ATOM 1363 C C . GLU A 1 174 ? -5.821 -5.519 2.107 1.00 93.94 174 GLU A C 1
ATOM 1365 O O . GLU A 1 174 ? -6.979 -5.302 1.744 1.00 93.94 174 GLU A O 1
ATOM 1370 N N . THR A 1 175 ? -4.794 -5.513 1.255 1.00 96.81 175 THR A N 1
ATOM 1371 C CA . THR A 1 175 ? -4.872 -5.269 -0.186 1.00 96.81 175 THR A CA 1
ATOM 1372 C C . THR A 1 175 ? -4.741 -6.578 -0.960 1.00 96.81 175 THR A C 1
ATOM 1374 O O . THR A 1 175 ? -5.670 -6.976 -1.648 1.00 96.81 175 THR A O 1
ATOM 1377 N N . VAL A 1 176 ? -3.636 -7.316 -0.807 1.00 97.81 176 VAL A N 1
ATOM 1378 C CA . VAL A 1 176 ? -3.442 -8.618 -1.480 1.00 97.81 176 VAL A CA 1
ATOM 1379 C C . VAL A 1 176 ? -3.688 -9.782 -0.530 1.00 97.81 176 VAL A C 1
ATOM 1381 O O . VAL A 1 176 ? -4.358 -10.746 -0.894 1.00 97.81 176 VAL A O 1
ATOM 1384 N N . LEU A 1 177 ? -3.146 -9.704 0.683 1.00 96.56 177 LEU A N 1
ATOM 1385 C CA . LEU A 1 177 ? -3.211 -10.742 1.703 1.00 96.56 177 LEU A CA 1
ATOM 1386 C C . LEU A 1 177 ? -3.969 -10.228 2.925 1.00 96.56 177 LEU A C 1
ATOM 1388 O O . LEU A 1 177 ? -3.753 -9.117 3.399 1.00 96.56 177 LEU A O 1
ATOM 1392 N N . GLN A 1 178 ? -4.801 -11.073 3.515 1.00 92.25 178 GLN A N 1
ATOM 1393 C CA . GLN A 1 178 ? -5.579 -10.732 4.701 1.00 92.25 178 GLN A CA 1
ATOM 1394 C C . GLN A 1 178 ? -4.771 -10.934 6.000 1.00 92.25 178 GLN A C 1
ATOM 1396 O O . GLN A 1 178 ? -4.067 -11.932 6.138 1.00 92.25 178 GLN A O 1
ATOM 1401 N N . ASN A 1 179 ? -4.903 -10.041 6.982 1.00 88.38 179 ASN A N 1
ATOM 1402 C CA . ASN A 1 179 ? -4.319 -10.094 8.337 1.00 88.38 179 ASN A CA 1
ATOM 1403 C C . ASN A 1 179 ? -5.361 -10.355 9.430 1.00 88.38 179 ASN A C 1
ATOM 1405 O O . ASN A 1 179 ? -5.163 -10.015 10.600 1.00 88.38 179 ASN A O 1
ATOM 1409 N N . GLU A 1 180 ? -6.491 -10.949 9.068 1.00 83.06 180 GLU A N 1
ATOM 1410 C CA . GLU A 1 180 ? -7.697 -10.970 9.901 1.00 83.06 180 GLU A CA 1
ATOM 1411 C C . GLU A 1 180 ? -7.451 -11.620 11.270 1.00 83.06 180 GLU A C 1
ATOM 1413 O O . GLU A 1 180 ? -7.919 -11.116 12.290 1.00 83.06 180 GLU A O 1
ATOM 1418 N N . TRP A 1 181 ? -6.630 -12.679 11.313 1.00 84.75 181 TRP A N 1
ATOM 1419 C CA . TRP A 1 181 ? -6.230 -13.328 12.563 1.00 84.75 181 TRP A CA 1
ATOM 1420 C C . TRP A 1 181 ? -5.423 -12.399 13.469 1.00 84.75 181 TRP A C 1
ATOM 1422 O O . TRP A 1 181 ? -5.756 -12.254 14.642 1.00 84.75 181 TRP A O 1
ATOM 1432 N N . THR A 1 182 ? -4.388 -11.742 12.936 1.00 85.81 182 THR A N 1
ATOM 1433 C CA . THR A 1 182 ? -3.546 -10.825 13.715 1.00 85.81 182 THR A CA 1
ATOM 1434 C C . THR A 1 182 ? -4.392 -9.694 14.281 1.00 85.81 182 THR A C 1
ATOM 1436 O O . THR A 1 182 ? -4.252 -9.354 15.454 1.00 85.81 182 THR A O 1
ATOM 1439 N N . GLN A 1 183 ? -5.309 -9.143 13.483 1.00 83.75 183 GLN A N 1
ATOM 1440 C CA . GLN A 1 183 ? -6.178 -8.057 13.926 1.00 83.75 183 GLN A CA 1
ATOM 1441 C C . GLN A 1 183 ? -7.175 -8.511 14.989 1.00 83.75 183 GLN A C 1
ATOM 1443 O O . GLN A 1 183 ? -7.233 -7.902 16.056 1.00 83.75 183 GLN A O 1
ATOM 1448 N N . ALA A 1 184 ? -7.884 -9.618 14.768 1.00 85.88 184 ALA A N 1
ATOM 1449 C CA . ALA A 1 184 ? -8.794 -10.176 15.764 1.00 85.88 184 ALA A CA 1
ATOM 1450 C C . ALA A 1 184 ? -8.061 -10.548 17.066 1.00 85.88 184 ALA A C 1
ATOM 1452 O O . ALA A 1 184 ? -8.532 -10.246 18.160 1.00 85.88 184 ALA A O 1
ATOM 1453 N N . ASN A 1 185 ? -6.868 -11.135 16.971 1.00 84.62 185 ASN A N 1
ATOM 1454 C CA . ASN A 1 185 ? -6.061 -11.473 18.138 1.00 84.62 185 ASN A CA 1
ATOM 1455 C C . ASN A 1 185 ? -5.586 -10.223 18.901 1.00 84.62 185 ASN A C 1
ATOM 1457 O O . ASN A 1 185 ? -5.573 -10.224 20.133 1.00 84.62 185 ASN A O 1
ATOM 1461 N N . ASN A 1 186 ? -5.224 -9.142 18.204 1.00 80.50 186 ASN A N 1
ATOM 1462 C CA . ASN A 1 186 ? -4.870 -7.874 18.850 1.00 80.50 186 ASN A CA 1
ATOM 1463 C C . ASN A 1 186 ? -6.050 -7.327 19.669 1.00 80.50 186 ASN A C 1
ATOM 1465 O O . ASN A 1 186 ? -5.848 -6.904 20.804 1.00 80.50 186 ASN A O 1
ATOM 1469 N N . MET A 1 187 ? -7.274 -7.419 19.140 1.00 79.62 187 MET A N 1
ATOM 1470 C CA . MET A 1 187 ? -8.498 -6.986 19.829 1.00 79.62 187 MET A CA 1
ATOM 1471 C C . MET A 1 187 ? -8.771 -7.759 21.130 1.00 79.62 187 MET A C 1
ATOM 1473 O O . MET A 1 187 ? -9.281 -7.188 22.096 1.00 79.62 187 MET A O 1
ATOM 1477 N N . LEU A 1 188 ? -8.414 -9.046 21.170 1.00 79.00 188 LEU A N 1
ATOM 1478 C CA . LEU A 1 188 ? -8.598 -9.906 22.344 1.00 79.00 188 LEU A CA 1
ATOM 1479 C C . LEU A 1 188 ? -7.457 -9.788 23.362 1.00 79.00 188 LEU A C 1
ATOM 1481 O O . LEU A 1 188 ? -7.687 -9.922 24.557 1.00 79.00 188 LEU A O 1
ATOM 1485 N N . THR A 1 189 ? -6.229 -9.525 22.905 1.00 74.69 189 THR A N 1
ATOM 1486 C CA . THR A 1 189 ? -5.020 -9.610 23.747 1.00 74.69 189 THR A CA 1
ATOM 1487 C C . THR A 1 189 ? -4.451 -8.257 24.187 1.00 74.69 189 THR A C 1
ATOM 1489 O O . THR A 1 189 ? -3.348 -8.201 24.733 1.00 74.69 189 THR A O 1
ATOM 1492 N N . GLY A 1 190 ? -5.195 -7.162 23.996 1.00 68.56 190 GLY A N 1
ATOM 1493 C CA . GLY A 1 190 ? -4.814 -5.826 24.479 1.00 68.56 190 GLY A CA 1
ATOM 1494 C C . GLY A 1 190 ? -3.908 -5.028 23.534 1.00 68.56 190 GLY A C 1
ATOM 1495 O O . GLY A 1 190 ? -3.202 -4.115 23.974 1.00 68.56 190 GLY A O 1
ATOM 1496 N N . GLY A 1 191 ? -3.936 -5.360 22.243 1.00 73.94 191 GLY A N 1
ATOM 1497 C CA . GLY A 1 191 ? -3.483 -4.496 21.160 1.00 73.94 191 GLY A CA 1
ATOM 1498 C C . GLY A 1 191 ? -2.325 -5.001 20.317 1.00 73.94 191 GLY A C 1
ATOM 1499 O O . GLY A 1 191 ? -1.787 -6.092 20.503 1.00 73.94 191 GLY A O 1
ATOM 1500 N N . HIS A 1 192 ? -1.975 -4.175 19.329 1.00 79.50 192 HIS A N 1
ATOM 1501 C CA . HIS A 1 192 ? -0.987 -4.504 18.310 1.00 79.50 192 HIS A CA 1
ATOM 1502 C C . HIS A 1 192 ? 0.423 -4.711 18.878 1.00 79.50 192 HIS A C 1
ATOM 1504 O O . HIS A 1 192 ? 0.924 -3.909 19.668 1.00 79.50 192 HIS A O 1
ATOM 1510 N N . SER A 1 193 ? 1.091 -5.757 18.394 1.00 84.56 193 SER A N 1
ATOM 1511 C CA . SER A 1 193 ? 2.505 -6.031 18.636 1.00 84.56 193 SER A CA 1
ATOM 1512 C C . SER A 1 193 ? 3.183 -6.380 17.314 1.00 84.56 193 SER A C 1
ATOM 1514 O O . SER A 1 193 ? 2.796 -7.345 16.652 1.00 84.56 193 SER A O 1
ATOM 1516 N N . HIS A 1 194 ? 4.218 -5.614 16.962 1.00 82.88 194 HIS A N 1
ATOM 1517 C CA . HIS A 1 194 ? 4.989 -5.829 15.736 1.00 82.88 194 HIS A CA 1
ATOM 1518 C C . HIS A 1 194 ? 5.618 -7.225 15.707 1.00 82.88 194 HIS A C 1
ATOM 1520 O O . HIS A 1 194 ? 5.471 -7.926 14.715 1.00 82.88 194 HIS A O 1
ATOM 1526 N N . SER A 1 195 ? 6.213 -7.684 16.815 1.00 86.06 195 SER A N 1
ATOM 1527 C CA . SER A 1 195 ? 6.821 -9.019 16.890 1.00 86.06 195 SER A CA 1
ATOM 1528 C C . SER A 1 195 ? 5.798 -10.152 16.763 1.00 86.06 195 SER A C 1
ATOM 1530 O O . SER A 1 195 ? 6.077 -11.166 16.124 1.00 86.06 195 SER A O 1
ATOM 1532 N N . LYS A 1 196 ? 4.585 -9.990 17.318 1.00 87.44 196 LYS A N 1
ATOM 1533 C CA . LYS A 1 196 ? 3.495 -10.962 17.116 1.00 87.44 196 LYS A CA 1
ATOM 1534 C C . LYS A 1 196 ? 3.012 -10.976 15.664 1.00 87.44 196 LYS A C 1
ATOM 1536 O O . LYS A 1 196 ? 2.814 -12.063 15.126 1.00 87.44 196 LYS A O 1
ATOM 1541 N N . LYS A 1 197 ? 2.838 -9.803 15.035 1.00 88.50 197 LYS A N 1
ATOM 1542 C CA . LYS A 1 197 ? 2.479 -9.709 13.608 1.00 88.50 197 LYS A CA 1
ATOM 1543 C C . LYS A 1 197 ? 3.546 -10.373 12.744 1.00 88.50 197 LYS A C 1
ATOM 1545 O O . LYS A 1 197 ? 3.212 -11.214 11.924 1.00 88.50 197 LYS A O 1
ATOM 1550 N N . GLU A 1 198 ? 4.813 -10.058 12.980 1.00 91.44 198 GLU A N 1
ATOM 1551 C CA . GLU A 1 198 ? 5.932 -10.615 12.225 1.00 91.44 198 GLU A CA 1
ATOM 1552 C C . GLU A 1 198 ? 5.988 -12.142 12.332 1.00 91.44 198 GLU A C 1
ATOM 1554 O O . GLU A 1 198 ? 6.106 -12.833 11.323 1.00 91.44 198 GLU A O 1
ATOM 1559 N N . LYS A 1 199 ? 5.800 -12.691 13.540 1.00 92.56 199 LYS A N 1
ATOM 1560 C CA . LYS A 1 199 ? 5.696 -14.141 13.743 1.00 92.56 199 LYS A CA 1
ATOM 1561 C C . LYS A 1 199 ? 4.579 -14.764 12.900 1.00 92.56 199 LYS A C 1
ATOM 1563 O O . LYS A 1 199 ? 4.758 -15.873 12.405 1.00 92.56 199 LYS A O 1
ATOM 1568 N N . GLN A 1 200 ? 3.449 -14.074 12.748 1.00 92.75 200 GLN A N 1
ATOM 1569 C CA . GLN A 1 200 ? 2.350 -14.534 11.903 1.00 92.75 200 GLN A CA 1
ATOM 1570 C C . GLN A 1 200 ? 2.693 -14.429 10.412 1.00 92.75 200 GLN A C 1
ATOM 1572 O O . GLN A 1 200 ? 2.439 -15.372 9.668 1.00 92.75 200 GLN A O 1
ATOM 1577 N N . ASP A 1 201 ? 3.298 -13.321 9.977 1.00 93.69 201 ASP A N 1
ATOM 1578 C CA . ASP A 1 201 ? 3.715 -13.118 8.585 1.00 93.69 201 ASP A CA 1
ATOM 1579 C C . ASP A 1 201 ? 4.730 -14.187 8.137 1.00 9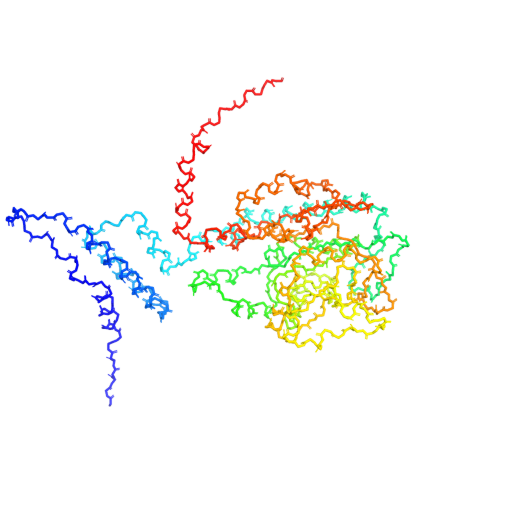3.69 201 ASP A C 1
ATOM 1581 O O . ASP A 1 201 ? 4.627 -14.714 7.028 1.00 93.69 201 ASP A O 1
AT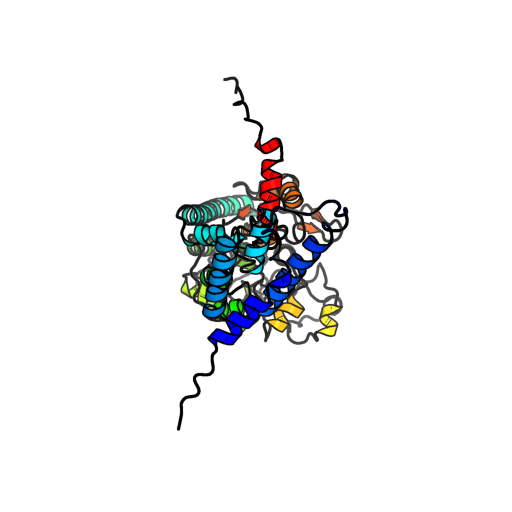OM 1585 N N . LEU A 1 202 ? 5.646 -14.595 9.025 1.00 96.38 202 LEU A N 1
ATOM 1586 C CA . LEU A 1 202 ? 6.629 -15.658 8.772 1.00 96.38 202 LEU A CA 1
ATOM 1587 C C . LEU A 1 202 ? 6.011 -17.046 8.537 1.00 96.38 202 LEU A C 1
ATOM 1589 O O . LEU A 1 202 ? 6.672 -17.912 7.962 1.00 96.38 202 LEU A O 1
ATOM 1593 N N . LEU A 1 203 ? 4.755 -17.282 8.936 1.00 96.00 203 LEU A N 1
ATOM 1594 C CA . LEU A 1 203 ? 4.063 -18.538 8.620 1.00 96.00 203 LEU A CA 1
ATOM 1595 C C . LEU A 1 203 ? 3.740 -18.652 7.122 1.00 96.00 203 LEU A C 1
ATOM 1597 O O . LEU A 1 203 ? 3.631 -19.768 6.607 1.00 96.00 203 LEU A O 1
ATOM 1601 N N . GLY A 1 204 ? 3.597 -17.518 6.424 1.00 95.69 204 GLY A N 1
ATOM 1602 C CA . GLY A 1 204 ? 3.346 -17.464 4.983 1.00 95.69 204 GLY A CA 1
ATOM 1603 C C . GLY A 1 204 ? 2.074 -18.202 4.549 1.00 95.69 204 GLY A C 1
ATOM 1604 O O . GLY A 1 204 ? 2.089 -18.894 3.530 1.00 95.69 204 GLY A O 1
ATOM 1605 N N . ASN A 1 205 ? 1.001 -18.110 5.340 1.00 95.69 205 ASN A N 1
ATOM 1606 C CA . ASN A 1 205 ? -0.245 -18.869 5.165 1.00 95.69 205 ASN A CA 1
ATOM 1607 C C . ASN A 1 205 ? -1.520 -18.004 5.202 1.00 95.69 205 ASN A C 1
ATOM 1609 O O . ASN A 1 205 ? -2.606 -18.501 5.501 1.00 95.69 205 ASN A O 1
ATOM 1613 N N . ARG A 1 206 ? -1.395 -16.705 4.936 1.00 95.50 206 ARG A N 1
ATOM 1614 C CA . ARG A 1 206 ? -2.511 -15.758 4.896 1.00 95.50 206 ARG A CA 1
ATOM 1615 C C . ARG A 1 206 ? -3.372 -15.982 3.657 1.00 95.50 206 ARG A C 1
ATOM 1617 O O . ARG A 1 206 ? -2.860 -16.304 2.586 1.00 95.50 206 ARG A O 1
ATOM 1624 N N . ASN A 1 207 ? -4.675 -15.765 3.799 1.00 95.25 207 ASN A N 1
ATOM 1625 C CA . ASN A 1 207 ? -5.613 -15.835 2.682 1.00 95.25 207 ASN A CA 1
ATOM 1626 C C . ASN A 1 207 ? -5.448 -14.628 1.757 1.00 95.25 207 ASN A C 1
ATOM 1628 O O . ASN A 1 207 ? -5.065 -13.547 2.205 1.00 95.25 207 ASN A O 1
ATOM 1632 N N . ALA A 1 208 ? -5.795 -14.790 0.483 1.00 97.19 208 ALA A N 1
ATOM 1633 C CA . ALA A 1 208 ? -5.894 -13.667 -0.438 1.00 97.19 208 ALA A CA 1
ATOM 1634 C C . ALA A 1 208 ? -7.140 -12.814 -0.160 1.00 97.19 208 ALA A C 1
ATOM 1636 O O . ALA A 1 208 ? -8.191 -13.318 0.247 1.00 97.19 208 ALA A O 1
ATOM 1637 N N . ILE A 1 209 ? -7.045 -11.516 -0.426 1.00 96.81 209 ILE A N 1
ATOM 1638 C CA . ILE A 1 209 ? -8.218 -10.655 -0.576 1.00 96.81 209 ILE A CA 1
ATOM 1639 C C . ILE A 1 209 ? -8.984 -11.104 -1.839 1.00 96.81 209 ILE A C 1
ATOM 1641 O O . ILE A 1 209 ? -8.354 -11.320 -2.880 1.00 96.81 209 ILE A O 1
ATOM 1645 N N . PRO A 1 210 ? -10.320 -11.282 -1.775 1.00 96.88 210 PRO A N 1
ATOM 1646 C CA . PRO A 1 210 ? -11.130 -11.667 -2.930 1.00 96.88 210 PRO A CA 1
ATOM 1647 C C . PRO A 1 210 ? -10.885 -10.763 -4.146 1.00 96.88 210 PRO A C 1
ATOM 1649 O O . PRO A 1 210 ? -10.885 -9.543 -4.016 1.00 96.88 210 PRO A O 1
ATOM 1652 N N . GLY A 1 211 ? -10.651 -11.367 -5.314 1.00 98.25 211 GLY A N 1
ATOM 1653 C CA . GLY A 1 211 ? -10.349 -10.672 -6.573 1.00 98.25 211 GLY A CA 1
ATOM 1654 C C . GLY A 1 211 ? -8.871 -10.311 -6.798 1.00 98.25 211 GLY A C 1
ATOM 1655 O O . GLY A 1 211 ? -8.452 -10.195 -7.950 1.00 98.25 211 GLY A O 1
ATOM 1656 N N . ALA A 1 212 ? -8.049 -10.214 -5.744 1.00 98.56 212 ALA A N 1
ATOM 1657 C CA . ALA A 1 212 ? -6.665 -9.742 -5.861 1.00 98.56 212 ALA A CA 1
ATOM 1658 C C . ALA A 1 212 ? -5.780 -10.665 -6.715 1.00 98.56 212 ALA A C 1
ATOM 1660 O O . ALA A 1 212 ? -5.066 -10.198 -7.599 1.00 98.56 212 ALA A O 1
ATOM 1661 N N . VAL A 1 213 ? -5.833 -11.981 -6.476 1.00 98.69 213 VAL A N 1
ATOM 1662 C CA . VAL A 1 213 ? -5.012 -12.968 -7.206 1.00 98.69 213 VAL A CA 1
ATOM 1663 C C . VAL A 1 213 ? -5.379 -13.009 -8.689 1.00 98.69 213 VAL A C 1
ATOM 1665 O O . VAL A 1 213 ? -4.488 -13.009 -9.540 1.00 98.69 213 VAL A O 1
ATOM 1668 N N . ASP A 1 214 ? -6.675 -12.989 -9.003 1.00 98.69 214 ASP A N 1
ATOM 1669 C CA . ASP A 1 214 ? -7.155 -12.973 -10.385 1.00 98.69 214 ASP A CA 1
ATOM 1670 C C . ASP A 1 214 ? -6.709 -11.706 -11.110 1.00 98.69 214 ASP A C 1
ATOM 1672 O O . ASP A 1 214 ? -6.243 -11.778 -12.244 1.00 98.69 214 ASP A O 1
ATOM 1676 N N . PHE A 1 215 ? -6.794 -10.550 -10.448 1.00 98.81 215 PHE A N 1
ATOM 1677 C CA . PHE A 1 215 ? -6.302 -9.292 -10.997 1.00 98.81 215 PHE A CA 1
ATOM 1678 C C . PHE A 1 215 ? -4.781 -9.302 -11.221 1.00 98.81 215 PHE A C 1
ATOM 1680 O O . PHE A 1 215 ? -4.327 -8.926 -12.299 1.00 98.81 215 PHE A O 1
ATOM 1687 N N . ILE A 1 216 ? -3.984 -9.779 -10.259 1.00 98.81 216 ILE A N 1
ATOM 1688 C CA . ILE A 1 216 ? -2.521 -9.877 -10.409 1.00 98.81 216 ILE A CA 1
ATOM 1689 C C . ILE A 1 216 ? -2.162 -10.739 -11.622 1.00 98.81 216 ILE A C 1
ATOM 1691 O O . ILE A 1 216 ? -1.376 -10.329 -12.477 1.00 98.81 216 ILE A O 1
ATOM 1695 N N . ASN A 1 217 ? -2.776 -11.919 -11.720 1.00 98.19 217 ASN A N 1
ATOM 1696 C CA . ASN A 1 217 ? -2.550 -12.831 -12.833 1.00 98.19 217 ASN A CA 1
ATOM 1697 C C . ASN A 1 217 ? -3.025 -12.228 -14.170 1.00 98.19 217 ASN A C 1
ATOM 1699 O O . ASN A 1 217 ? -2.377 -12.446 -15.195 1.00 98.19 217 ASN A O 1
ATOM 1703 N N . HIS A 1 218 ? -4.112 -11.446 -14.168 1.00 98.25 218 HIS A N 1
ATOM 1704 C CA . HIS A 1 218 ? -4.590 -10.705 -15.339 1.00 98.25 218 HIS A CA 1
ATOM 1705 C C . HIS A 1 218 ? -3.552 -9.689 -15.820 1.00 98.25 218 HIS A C 1
ATOM 1707 O O . HIS A 1 218 ? -3.171 -9.731 -16.989 1.00 98.25 218 HIS A O 1
ATOM 1713 N N . VAL A 1 219 ? -3.027 -8.849 -14.921 1.00 98.19 219 VAL A N 1
ATOM 1714 C CA . VAL A 1 219 ? -1.961 -7.873 -15.219 1.00 98.19 219 VAL A CA 1
ATOM 1715 C C . VAL A 1 219 ? -0.755 -8.565 -15.854 1.00 98.19 219 VAL A C 1
ATOM 1717 O O . VAL A 1 219 ? -0.301 -8.167 -16.927 1.00 98.19 219 VAL A O 1
ATOM 1720 N N . HIS A 1 220 ? -0.282 -9.645 -15.229 1.00 96.81 220 HIS A N 1
ATOM 1721 C CA . HIS A 1 220 ? 0.851 -10.433 -15.714 1.00 96.81 220 HIS A CA 1
ATOM 1722 C C . HIS A 1 220 ? 0.616 -11.030 -17.105 1.00 96.81 220 HIS A C 1
ATOM 1724 O O . HIS A 1 220 ? 1.513 -11.007 -17.949 1.00 96.81 220 HIS A O 1
ATOM 1730 N N . SER A 1 221 ? -0.587 -11.540 -17.373 1.00 95.62 221 SER A N 1
ATOM 1731 C CA . SER A 1 221 ? -0.935 -12.141 -18.668 1.00 95.62 221 SER A CA 1
ATOM 1732 C C . SER A 1 221 ? -1.116 -11.129 -19.808 1.00 95.62 221 SER A C 1
ATOM 1734 O O . SER A 1 221 ? -1.082 -11.522 -20.976 1.00 95.62 221 SER A O 1
ATOM 1736 N N . ASN A 1 222 ? -1.257 -9.843 -19.469 1.00 95.56 222 ASN A N 1
ATOM 1737 C CA . ASN A 1 222 ? -1.473 -8.726 -20.391 1.00 95.56 222 ASN A CA 1
ATOM 1738 C C . ASN A 1 222 ? -0.275 -7.751 -20.431 1.00 95.56 222 ASN A C 1
ATOM 1740 O O . ASN A 1 222 ? -0.421 -6.577 -20.766 1.00 95.56 222 ASN A O 1
ATOM 1744 N N . GLY A 1 223 ? 0.921 -8.231 -20.079 1.00 93.69 223 GLY A N 1
ATOM 1745 C CA . GLY A 1 223 ? 2.179 -7.498 -20.254 1.00 93.69 223 GLY A CA 1
ATOM 1746 C C . GLY A 1 223 ? 2.504 -6.448 -19.204 1.00 93.69 223 GLY A C 1
ATOM 1747 O O . GLY A 1 223 ? 3.479 -5.720 -19.371 1.00 93.69 223 GLY A O 1
ATOM 1748 N N . GLY A 1 224 ? 1.757 -6.398 -18.101 1.00 96.31 224 GLY A N 1
ATOM 1749 C CA . GLY A 1 224 ? 2.114 -5.598 -16.935 1.00 96.31 224 GLY A CA 1
ATOM 1750 C C . GLY A 1 224 ? 2.860 -6.390 -15.863 1.00 96.31 224 GLY A C 1
ATOM 1751 O O . GLY A 1 224 ? 2.683 -7.596 -15.712 1.00 96.31 224 GLY A O 1
ATOM 1752 N N . LEU A 1 225 ? 3.667 -5.692 -15.065 1.00 96.38 225 LEU A N 1
ATOM 1753 C CA . LEU A 1 225 ? 4.300 -6.229 -13.860 1.00 96.38 225 LEU A CA 1
ATOM 1754 C C . LEU A 1 225 ? 3.589 -5.722 -12.610 1.00 96.38 225 LEU A C 1
ATOM 1756 O O . LEU A 1 225 ? 3.355 -4.527 -12.466 1.00 96.38 225 LEU A O 1
ATOM 1760 N N . VAL A 1 226 ? 3.322 -6.615 -11.662 1.00 98.38 226 VAL A N 1
ATOM 1761 C CA . VAL A 1 226 ? 2.870 -6.226 -10.320 1.00 98.38 226 VAL A CA 1
ATOM 1762 C C . VAL A 1 226 ? 4.067 -6.092 -9.389 1.00 98.38 226 VAL A C 1
ATOM 1764 O O . VAL A 1 226 ? 4.807 -7.060 -9.215 1.00 98.38 226 VAL A O 1
ATOM 1767 N N . PHE A 1 227 ? 4.248 -4.922 -8.779 1.00 98.56 227 PHE A N 1
ATOM 1768 C CA . PHE A 1 227 ? 5.222 -4.676 -7.713 1.00 98.56 227 PHE A CA 1
ATOM 1769 C C . PHE A 1 227 ? 4.495 -4.486 -6.377 1.00 98.56 227 PHE A C 1
ATOM 1771 O O . PHE A 1 227 ? 3.478 -3.804 -6.302 1.00 98.56 227 PHE A O 1
ATOM 1778 N N . TYR A 1 228 ? 5.038 -5.052 -5.306 1.00 98.44 228 TYR A N 1
ATOM 1779 C CA . TYR A 1 228 ? 4.486 -4.999 -3.959 1.00 98.44 228 TYR A CA 1
ATOM 1780 C C . TYR A 1 228 ? 5.161 -3.897 -3.138 1.00 98.44 228 TYR A C 1
ATOM 1782 O O . TYR A 1 228 ? 6.334 -4.012 -2.781 1.00 98.44 228 TYR A O 1
ATOM 1790 N N . ASN A 1 229 ? 4.428 -2.831 -2.822 1.00 96.88 229 ASN A N 1
ATOM 1791 C CA . ASN A 1 229 ? 4.915 -1.665 -2.088 1.00 96.88 229 ASN A CA 1
ATOM 1792 C C . ASN A 1 229 ? 4.239 -1.556 -0.720 1.00 96.88 229 ASN A C 1
ATOM 1794 O O . ASN A 1 229 ? 3.235 -0.864 -0.553 1.00 96.88 229 ASN A O 1
ATOM 1798 N N . SER A 1 230 ? 4.813 -2.249 0.262 1.00 94.38 230 SER A N 1
ATOM 1799 C CA . SER A 1 230 ? 4.250 -2.354 1.609 1.00 94.38 230 SER A CA 1
ATOM 1800 C C . SER A 1 230 ? 5.161 -1.782 2.693 1.00 94.38 230 SER A C 1
ATOM 1802 O O . SER A 1 230 ? 6.358 -1.566 2.482 1.00 94.38 230 SER A O 1
ATOM 1804 N N . ASP A 1 231 ? 4.583 -1.531 3.866 1.00 91.62 231 ASP A N 1
ATOM 1805 C CA . ASP A 1 231 ? 5.315 -1.155 5.080 1.00 91.62 231 ASP A CA 1
ATOM 1806 C C . ASP A 1 231 ? 5.789 -2.368 5.902 1.00 91.62 231 ASP A C 1
ATOM 1808 O O . ASP A 1 231 ? 6.478 -2.191 6.913 1.00 91.62 231 ASP A O 1
ATOM 1812 N N . MET A 1 232 ? 5.504 -3.594 5.438 1.00 92.31 232 MET A N 1
ATOM 1813 C CA . MET A 1 232 ? 6.226 -4.800 5.861 1.00 92.31 232 MET A CA 1
ATOM 1814 C C . MET A 1 232 ? 7.742 -4.584 5.727 1.00 92.31 232 MET A C 1
ATOM 1816 O O . MET A 1 232 ? 8.193 -3.835 4.859 1.00 92.31 232 MET A O 1
ATOM 1820 N N . ASN A 1 233 ? 8.549 -5.200 6.591 1.00 90.19 233 ASN A N 1
ATOM 1821 C CA . ASN A 1 233 ? 9.999 -5.028 6.518 1.00 90.19 233 ASN A CA 1
ATOM 1822 C C . ASN A 1 233 ? 10.603 -5.867 5.374 1.00 90.19 233 ASN A C 1
ATOM 1824 O O . ASN A 1 233 ? 10.179 -6.991 5.118 1.00 90.19 233 ASN A O 1
ATOM 1828 N N . GLN A 1 234 ? 11.604 -5.321 4.684 1.00 92.12 234 GLN A N 1
ATOM 1829 C CA . GLN A 1 234 ? 12.342 -5.972 3.593 1.00 92.12 234 GLN A CA 1
ATOM 1830 C C . GLN A 1 234 ? 13.462 -6.894 4.125 1.00 92.12 234 GLN A C 1
ATOM 1832 O O . GLN A 1 234 ? 14.562 -6.930 3.573 1.00 92.12 234 GLN A O 1
ATOM 1837 N N . SER A 1 235 ? 13.248 -7.615 5.229 1.00 92.94 235 SER A N 1
ATOM 1838 C CA . SER A 1 235 ? 14.183 -8.681 5.607 1.00 92.94 235 SER A CA 1
ATOM 1839 C C . SER A 1 235 ? 14.039 -9.871 4.661 1.00 92.94 235 SER A C 1
ATOM 1841 O O . SER A 1 235 ? 12.979 -10.105 4.072 1.00 92.94 235 SER A O 1
ATOM 1843 N N . THR A 1 236 ? 15.112 -10.645 4.522 1.00 93.88 236 THR A N 1
ATOM 1844 C CA . THR A 1 236 ? 15.139 -11.828 3.650 1.00 93.88 236 THR A CA 1
ATOM 1845 C C . THR A 1 236 ? 14.043 -12.816 4.051 1.00 93.88 236 THR A C 1
ATOM 1847 O O . THR A 1 236 ? 13.256 -13.239 3.206 1.00 93.88 236 THR A O 1
ATOM 1850 N N . ALA A 1 237 ? 13.924 -13.090 5.355 1.00 95.75 237 ALA A N 1
ATOM 1851 C CA . ALA A 1 237 ? 12.942 -14.017 5.906 1.00 95.75 237 ALA A CA 1
ATOM 1852 C C . ALA A 1 237 ? 11.493 -13.588 5.623 1.00 95.75 237 ALA A C 1
ATOM 1854 O O . ALA A 1 237 ? 10.689 -14.410 5.185 1.00 95.75 237 ALA A O 1
ATOM 1855 N N . ILE A 1 238 ? 11.161 -12.306 5.819 1.00 96.31 238 ILE A N 1
ATOM 1856 C CA . ILE A 1 238 ? 9.803 -11.803 5.570 1.00 96.31 238 ILE A CA 1
ATOM 1857 C C . ILE A 1 238 ? 9.478 -11.805 4.084 1.00 96.31 238 ILE A C 1
ATOM 1859 O O . ILE A 1 238 ? 8.430 -12.316 3.692 1.00 96.31 238 ILE A O 1
ATOM 1863 N N . ARG A 1 239 ? 10.387 -11.305 3.242 1.00 96.44 239 ARG A N 1
ATOM 1864 C CA . ARG A 1 239 ? 10.213 -11.329 1.787 1.00 96.44 239 ARG A CA 1
ATOM 1865 C C . ARG A 1 239 ? 9.978 -12.755 1.286 1.00 96.44 239 ARG A C 1
ATOM 1867 O O . ARG A 1 239 ? 9.052 -12.971 0.508 1.00 96.44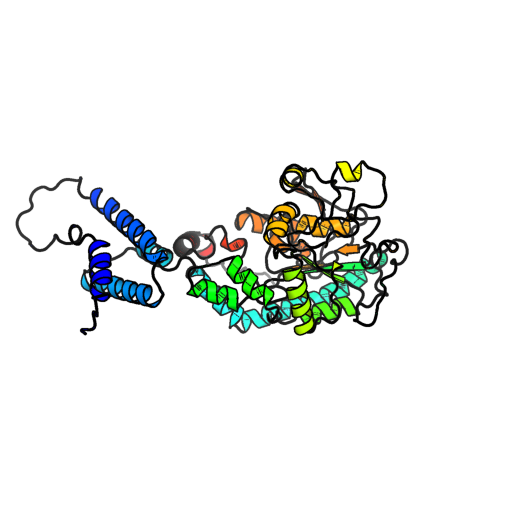 239 ARG A O 1
ATOM 1874 N N . ASP A 1 240 ? 10.758 -13.732 1.751 1.00 97.62 240 ASP A N 1
ATOM 1875 C CA . ASP A 1 240 ? 10.607 -15.134 1.339 1.00 97.62 240 ASP A CA 1
ATOM 1876 C C . ASP A 1 240 ? 9.303 -15.766 1.841 1.00 97.62 240 ASP A C 1
ATOM 1878 O O . ASP A 1 240 ? 8.636 -16.483 1.087 1.00 97.62 240 ASP A O 1
ATOM 1882 N N . ALA A 1 241 ? 8.890 -15.463 3.074 1.00 98.00 241 ALA A N 1
ATOM 1883 C CA . ALA A 1 241 ? 7.614 -15.922 3.617 1.00 98.00 241 ALA A CA 1
ATOM 1884 C C . ALA A 1 241 ? 6.424 -15.368 2.818 1.00 98.00 241 ALA A C 1
ATOM 1886 O O . ALA A 1 241 ? 5.539 -16.129 2.422 1.00 98.00 241 ALA A O 1
ATOM 1887 N N . VAL A 1 242 ? 6.432 -14.070 2.496 1.00 97.94 242 VAL A N 1
ATOM 1888 C CA . VAL A 1 242 ? 5.396 -13.440 1.665 1.00 97.94 242 VAL A CA 1
ATOM 1889 C C . VAL A 1 242 ? 5.427 -13.996 0.241 1.00 97.94 242 VAL A C 1
ATOM 1891 O O . VAL A 1 242 ? 4.377 -14.338 -0.298 1.00 97.94 242 VAL A O 1
ATOM 1894 N N . LYS A 1 243 ? 6.609 -14.162 -0.367 1.00 98.12 243 LYS A N 1
ATOM 1895 C CA . LYS A 1 243 ? 6.761 -14.775 -1.698 1.00 98.12 243 LYS A CA 1
ATOM 1896 C C . LYS A 1 243 ? 6.152 -16.176 -1.739 1.00 98.12 243 LYS A C 1
ATOM 1898 O O . LYS A 1 243 ? 5.404 -16.494 -2.664 1.00 98.12 243 LYS A O 1
ATOM 1903 N N . LYS A 1 244 ? 6.429 -17.003 -0.726 1.00 98.31 244 LYS A N 1
ATOM 1904 C CA . LYS A 1 244 ? 5.813 -18.328 -0.563 1.00 98.31 244 LYS A CA 1
ATOM 1905 C C . LYS A 1 244 ? 4.294 -18.218 -0.434 1.00 98.31 244 LYS A C 1
ATOM 1907 O O . LYS A 1 244 ? 3.582 -18.968 -1.097 1.00 98.31 244 LYS A O 1
ATOM 1912 N N . ASN A 1 245 ? 3.806 -17.278 0.371 1.00 98.56 245 ASN A N 1
ATOM 1913 C CA . ASN A 1 245 ? 2.379 -17.066 0.574 1.00 98.56 245 ASN A CA 1
ATOM 1914 C C . ASN A 1 245 ? 1.664 -16.678 -0.728 1.00 98.56 245 ASN A C 1
ATOM 1916 O O . ASN A 1 245 ? 0.626 -17.257 -1.033 1.00 98.56 245 ASN A O 1
ATOM 1920 N N . LEU A 1 246 ? 2.214 -15.732 -1.496 1.00 98.56 246 LEU A N 1
ATOM 1921 C CA . LEU A 1 246 ? 1.657 -15.271 -2.774 1.00 98.56 246 LEU A CA 1
ATOM 1922 C C . LEU A 1 246 ? 1.536 -16.425 -3.776 1.00 98.56 246 LEU A C 1
ATOM 1924 O O . LEU A 1 246 ? 0.498 -16.591 -4.415 1.00 98.56 246 LEU A O 1
ATOM 1928 N N . LYS A 1 247 ? 2.566 -17.275 -3.858 1.00 97.75 247 LYS A N 1
ATOM 1929 C CA . LYS A 1 247 ? 2.523 -18.493 -4.679 1.00 97.75 247 LYS A CA 1
ATOM 1930 C C . LYS A 1 247 ? 1.453 -19.470 -4.185 1.00 97.75 247 LYS A C 1
ATOM 1932 O O . LYS A 1 247 ? 0.704 -20.006 -4.994 1.00 97.75 247 LYS A O 1
ATOM 1937 N N . ALA A 1 248 ? 1.347 -19.671 -2.870 1.00 98.25 248 ALA A N 1
ATOM 1938 C CA . ALA A 1 248 ? 0.371 -20.583 -2.274 1.00 98.25 248 ALA A CA 1
ATOM 1939 C C . ALA A 1 248 ? -1.087 -20.159 -2.522 1.00 98.25 248 ALA A C 1
ATOM 1941 O O . ALA A 1 248 ? -1.943 -21.022 -2.690 1.00 98.25 248 ALA A O 1
ATOM 1942 N N . VAL A 1 249 ? -1.369 -18.852 -2.591 1.00 98.25 249 VAL A N 1
ATOM 1943 C CA . VAL A 1 249 ? -2.715 -18.339 -2.908 1.00 98.25 249 VAL A CA 1
ATOM 1944 C C . VAL A 1 249 ? -3.010 -18.270 -4.411 1.00 98.25 249 VAL A C 1
ATOM 1946 O O . VAL A 1 249 ? -4.117 -17.900 -4.786 1.00 98.25 249 VAL A O 1
ATOM 1949 N N . GLY A 1 250 ? -2.058 -18.643 -5.275 1.00 97.75 250 GLY A N 1
ATOM 1950 C CA . GLY A 1 250 ? -2.281 -18.795 -6.717 1.00 97.75 250 GLY A CA 1
ATOM 1951 C C . GLY A 1 250 ? -1.712 -17.688 -7.609 1.00 97.75 250 GLY A C 1
ATOM 1952 O O . GLY A 1 250 ? -2.059 -17.633 -8.792 1.00 97.75 250 GLY A O 1
ATOM 1953 N N . VAL A 1 251 ? -0.836 -16.812 -7.100 1.00 97.88 251 VAL A N 1
ATOM 1954 C CA . VAL A 1 251 ? -0.095 -15.878 -7.965 1.00 97.88 251 VAL A CA 1
ATOM 1955 C C . VAL A 1 251 ? 0.932 -16.657 -8.789 1.00 97.88 251 VAL A C 1
ATOM 1957 O O . VAL A 1 251 ? 1.813 -17.320 -8.238 1.00 97.88 251 VAL A O 1
ATOM 1960 N N . LYS A 1 252 ? 0.820 -16.578 -10.120 1.00 95.56 252 LYS A N 1
ATOM 1961 C CA . LYS A 1 252 ? 1.586 -17.420 -11.055 1.00 95.56 252 LYS A CA 1
ATOM 1962 C C . LYS A 1 252 ? 3.032 -16.966 -11.252 1.00 95.56 252 LYS A C 1
ATOM 1964 O O . LYS A 1 252 ? 3.892 -17.807 -11.508 1.00 95.56 252 LYS A O 1
ATOM 1969 N N . TYR A 1 253 ? 3.302 -15.667 -11.133 1.00 95.31 253 TYR A N 1
ATOM 1970 C CA . TYR A 1 253 ? 4.629 -15.084 -11.331 1.00 95.31 253 TYR A CA 1
ATOM 1971 C C . TYR A 1 253 ? 5.010 -14.198 -10.145 1.00 95.31 253 TYR A C 1
ATOM 1973 O O . TYR A 1 253 ? 4.376 -13.176 -9.879 1.00 95.31 253 TYR A O 1
ATOM 1981 N N . VAL A 1 254 ? 6.035 -14.623 -9.403 1.00 95.50 254 VAL A N 1
ATOM 1982 C CA . VAL A 1 254 ? 6.541 -13.898 -8.233 1.00 95.50 254 VAL A CA 1
ATOM 1983 C C . VAL A 1 254 ? 8.058 -14.030 -8.166 1.00 95.50 254 VAL A C 1
ATOM 1985 O O . VAL A 1 254 ? 8.580 -15.117 -7.901 1.00 95.50 254 VAL A O 1
ATOM 1988 N N . GLU A 1 255 ? 8.738 -12.901 -8.321 1.00 95.12 255 GLU A N 1
ATOM 1989 C CA . GLU A 1 255 ? 10.181 -12.721 -8.318 1.00 95.12 255 GLU A CA 1
ATOM 1990 C C . GLU A 1 255 ? 10.636 -11.665 -7.315 1.00 95.12 255 GLU A C 1
ATOM 1992 O O . GLU A 1 255 ? 9.868 -10.825 -6.850 1.00 95.12 255 GLU A O 1
ATOM 1997 N N . ASP A 1 256 ? 11.920 -11.718 -6.976 1.00 95.12 256 ASP A N 1
ATOM 1998 C CA . ASP A 1 256 ? 12.507 -10.912 -5.901 1.00 95.12 256 ASP A CA 1
ATOM 1999 C C . ASP A 1 256 ? 12.437 -9.413 -6.190 1.00 95.12 256 ASP A C 1
ATOM 2001 O O . ASP A 1 256 ? 12.188 -8.614 -5.289 1.00 95.12 256 ASP A O 1
ATOM 2005 N N . PHE A 1 257 ? 12.566 -9.034 -7.462 1.00 95.12 257 PHE A N 1
ATOM 2006 C CA . PHE A 1 257 ? 12.513 -7.637 -7.880 1.00 95.12 257 PHE A CA 1
ATOM 2007 C C . PHE A 1 257 ? 11.139 -6.983 -7.734 1.00 95.12 257 PHE A C 1
ATOM 2009 O O . PHE A 1 257 ? 11.026 -5.758 -7.806 1.00 95.12 257 PHE A O 1
ATOM 2016 N N . GLN A 1 258 ? 10.089 -7.783 -7.530 1.00 97.25 258 GLN A N 1
ATOM 2017 C CA . GLN A 1 258 ? 8.739 -7.273 -7.335 1.00 97.25 258 GLN A CA 1
ATOM 2018 C C . GLN A 1 258 ? 8.538 -6.730 -5.915 1.00 97.25 258 GLN A C 1
ATOM 2020 O O . GLN A 1 258 ? 7.554 -6.039 -5.687 1.00 97.25 258 GLN A O 1
ATOM 2025 N N . PHE A 1 259 ? 9.438 -6.983 -4.958 1.00 97.44 259 PHE A N 1
ATOM 2026 C CA . PHE A 1 259 ? 9.262 -6.558 -3.566 1.00 97.44 259 PHE A CA 1
ATOM 2027 C C . PHE A 1 259 ? 9.922 -5.208 -3.289 1.00 97.44 259 PHE A C 1
ATOM 2029 O O . PHE A 1 259 ? 11.139 -5.079 -3.198 1.00 97.44 259 PHE A O 1
ATOM 2036 N N . TRP A 1 260 ? 9.101 -4.190 -3.072 1.00 95.81 260 TRP A N 1
ATOM 2037 C CA . TRP A 1 260 ? 9.504 -2.822 -2.756 1.00 95.81 260 TRP A CA 1
ATOM 2038 C C . TRP A 1 260 ? 8.986 -2.450 -1.373 1.00 95.81 260 TRP A C 1
ATOM 2040 O O . TRP A 1 260 ? 8.240 -1.494 -1.221 1.00 95.81 260 TRP A O 1
ATOM 2050 N N . MET A 1 261 ? 9.346 -3.233 -0.359 1.00 94.50 261 MET A N 1
ATOM 2051 C CA . MET A 1 261 ? 8.875 -3.107 1.021 1.00 94.50 261 MET A CA 1
ATOM 2052 C C . MET A 1 261 ? 9.738 -2.133 1.849 1.00 94.50 261 MET A C 1
ATOM 2054 O O . MET A 1 261 ? 10.718 -1.579 1.340 1.00 94.50 261 MET A O 1
ATOM 2058 N N . LYS A 1 262 ? 9.372 -1.868 3.113 1.00 91.25 262 LYS A N 1
ATOM 2059 C CA . LYS A 1 262 ? 10.113 -0.949 3.992 1.00 91.25 262 LYS A CA 1
ATOM 2060 C C . LYS A 1 262 ? 11.524 -1.493 4.207 1.00 91.25 262 LYS A C 1
ATOM 2062 O O . LYS A 1 262 ? 11.710 -2.499 4.887 1.00 91.25 262 LYS A O 1
ATOM 2067 N N . GLY A 1 263 ? 12.507 -0.845 3.591 1.00 87.94 263 GLY A N 1
ATOM 2068 C CA . GLY A 1 263 ? 13.867 -1.379 3.458 1.00 87.94 263 GLY A CA 1
ATOM 2069 C C . GLY A 1 263 ? 14.418 -1.280 2.042 1.00 87.94 263 GLY A C 1
ATOM 2070 O O . GLY A 1 263 ? 15.632 -1.331 1.883 1.00 87.94 263 GLY A O 1
ATOM 2071 N N . ALA A 1 264 ? 13.559 -1.098 1.034 1.00 91.31 264 ALA A N 1
ATOM 2072 C CA . ALA A 1 264 ? 13.991 -0.850 -0.336 1.00 91.31 264 ALA A CA 1
ATOM 2073 C C . ALA A 1 264 ? 14.676 0.520 -0.466 1.00 91.31 264 ALA A C 1
ATOM 2075 O O . ALA A 1 264 ? 14.153 1.533 0.008 1.00 91.31 264 ALA A O 1
ATOM 2076 N N . ILE A 1 265 ? 15.823 0.554 -1.149 1.00 88.88 265 ILE A N 1
ATOM 2077 C CA . ILE A 1 265 ? 16.635 1.762 -1.349 1.00 88.88 265 ILE A CA 1
ATOM 2078 C C . ILE A 1 265 ? 16.770 2.031 -2.856 1.00 88.88 265 ILE A C 1
ATOM 2080 O O . ILE A 1 265 ? 17.668 1.489 -3.499 1.00 88.88 265 ILE A O 1
ATOM 2084 N N . PRO A 1 266 ? 15.893 2.866 -3.444 1.00 91.50 266 PRO A N 1
ATOM 2085 C CA . PRO A 1 266 ? 15.929 3.171 -4.874 1.00 91.50 266 PRO A CA 1
ATOM 2086 C C . PRO A 1 266 ? 17.157 3.954 -5.337 1.00 91.50 266 PRO A C 1
ATOM 2088 O O . PRO A 1 266 ? 17.594 3.790 -6.474 1.00 91.50 266 PRO A O 1
ATOM 2091 N N . TYR A 1 267 ? 17.696 4.817 -4.480 1.00 89.69 267 TYR A N 1
ATOM 2092 C CA . TYR A 1 267 ? 18.688 5.815 -4.869 1.00 89.69 267 TYR A CA 1
ATOM 2093 C C . TYR A 1 267 ? 20.083 5.482 -4.337 1.00 89.69 267 TYR A C 1
ATOM 2095 O O . TYR A 1 267 ? 20.238 4.893 -3.262 1.00 89.69 267 TYR A O 1
ATOM 2103 N N . LEU A 1 268 ? 21.107 5.877 -5.092 1.00 84.38 268 LEU A N 1
ATOM 2104 C CA . LEU A 1 268 ? 22.495 5.812 -4.641 1.00 84.38 268 LEU A CA 1
ATOM 2105 C C . LEU A 1 268 ? 22.755 6.860 -3.556 1.00 84.38 268 LEU A C 1
ATOM 2107 O O . LEU A 1 268 ? 22.149 7.937 -3.549 1.00 84.38 268 LEU A O 1
ATOM 2111 N N . HIS A 1 269 ? 23.678 6.555 -2.646 1.00 79.94 269 HIS A N 1
ATOM 2112 C CA . HIS A 1 269 ? 24.197 7.566 -1.732 1.00 79.94 269 HIS A CA 1
ATOM 2113 C C . HIS A 1 269 ? 24.947 8.657 -2.522 1.00 79.94 269 HIS A C 1
ATOM 2115 O O . HIS A 1 269 ? 25.572 8.343 -3.532 1.00 79.94 269 HIS A O 1
ATOM 2121 N N . GLU A 1 270 ? 24.930 9.922 -2.085 1.00 78.00 270 GLU A N 1
ATOM 2122 C CA . GLU A 1 270 ? 25.590 11.028 -2.810 1.00 78.00 270 GLU A CA 1
ATOM 2123 C C . GLU A 1 270 ? 27.076 10.752 -3.103 1.00 78.00 270 GLU A C 1
ATOM 2125 O O . GLU A 1 270 ? 27.551 11.031 -4.201 1.00 78.00 270 GLU A O 1
ATOM 2130 N N . GLU A 1 271 ? 27.812 10.153 -2.164 1.00 69.19 271 GLU A N 1
ATOM 2131 C CA . GLU A 1 271 ? 29.228 9.804 -2.372 1.00 69.19 271 GLU A CA 1
ATOM 2132 C C . GLU A 1 271 ? 29.416 8.624 -3.341 1.00 69.19 271 GLU A C 1
ATOM 2134 O O . GLU A 1 271 ? 30.365 8.601 -4.124 1.00 69.19 271 GLU A O 1
ATOM 2139 N N . GLU A 1 272 ? 28.490 7.658 -3.354 1.00 69.19 272 GLU A N 1
ATOM 2140 C CA . GLU A 1 272 ? 28.488 6.590 -4.364 1.00 69.19 272 GLU A CA 1
ATOM 2141 C C . GLU A 1 272 ? 28.154 7.151 -5.748 1.00 69.19 272 GLU A C 1
ATOM 2143 O O . GLU A 1 272 ? 28.769 6.756 -6.731 1.00 69.19 272 GLU A O 1
ATOM 2148 N N . ALA A 1 273 ? 27.228 8.109 -5.815 1.00 64.25 273 ALA A N 1
ATOM 2149 C CA . ALA A 1 273 ? 26.816 8.779 -7.042 1.00 64.25 273 ALA A CA 1
ATOM 2150 C C . ALA A 1 273 ? 27.933 9.638 -7.665 1.00 64.25 273 ALA A C 1
ATOM 2152 O O . ALA A 1 273 ? 27.947 9.823 -8.882 1.00 64.25 273 ALA A O 1
ATOM 2153 N N . LYS A 1 274 ? 28.868 10.152 -6.851 1.00 65.12 274 LYS A N 1
ATOM 2154 C CA . LYS A 1 274 ? 30.062 10.891 -7.306 1.00 65.12 274 LYS A CA 1
ATOM 2155 C C . LYS A 1 274 ? 31.179 9.968 -7.805 1.00 65.12 274 LYS A C 1
ATOM 2157 O O . LYS A 1 274 ? 31.966 10.369 -8.660 1.00 65.12 274 LYS A O 1
ATOM 2162 N N . ALA A 1 275 ? 31.273 8.748 -7.276 1.00 58.91 275 ALA A N 1
ATOM 2163 C CA . ALA A 1 275 ? 32.300 7.784 -7.655 1.00 58.91 275 ALA A CA 1
ATOM 2164 C C . ALA A 1 275 ? 31.904 7.057 -8.954 1.00 58.91 275 ALA A C 1
ATOM 2166 O O . ALA A 1 275 ? 31.075 6.156 -8.950 1.00 58.91 275 ALA A O 1
ATOM 2167 N N . SER A 1 276 ? 32.533 7.414 -10.071 1.00 47.47 276 SER A N 1
ATOM 2168 C CA . SER A 1 276 ? 32.251 6.936 -11.437 1.00 47.47 276 SER A CA 1
ATOM 2169 C C . SER A 1 276 ? 32.564 5.451 -11.736 1.00 47.47 276 SER A C 1
ATOM 2171 O O . SER A 1 276 ? 32.878 5.118 -12.877 1.00 47.47 276 SER A O 1
ATOM 2173 N N . LYS A 1 277 ? 32.518 4.535 -10.756 1.00 47.41 277 LYS A N 1
ATOM 2174 C CA . LYS A 1 277 ? 32.837 3.107 -10.971 1.00 47.41 277 LYS A CA 1
ATOM 2175 C C . LYS A 1 277 ? 31.596 2.212 -10.926 1.00 47.41 277 LYS A C 1
ATOM 2177 O O . LYS A 1 277 ? 30.865 2.192 -9.942 1.00 47.41 277 LYS A O 1
ATOM 2182 N N . GLU A 1 278 ? 31.445 1.423 -11.987 1.00 46.44 278 GLU A N 1
ATOM 2183 C CA . GLU A 1 278 ? 30.283 0.620 -12.406 1.00 46.44 278 GLU A CA 1
ATOM 2184 C C . GLU A 1 278 ? 29.840 -0.555 -11.513 1.00 46.44 278 GLU A C 1
ATOM 2186 O O . GLU A 1 278 ? 28.912 -1.260 -11.885 1.00 46.44 278 GLU A O 1
ATOM 2191 N N . ASN A 1 279 ? 30.415 -0.790 -10.333 1.00 48.50 279 ASN A N 1
ATOM 2192 C CA . ASN A 1 279 ? 30.042 -1.959 -9.524 1.00 48.50 279 ASN A CA 1
ATOM 2193 C C . ASN A 1 279 ? 29.940 -1.623 -8.039 1.00 48.50 279 ASN A C 1
ATOM 2195 O O . ASN A 1 279 ? 30.945 -1.662 -7.331 1.00 48.50 279 ASN A O 1
ATOM 2199 N N . LYS A 1 280 ? 28.725 -1.312 -7.566 1.00 52.66 280 LYS A N 1
ATOM 2200 C CA . LYS A 1 280 ? 28.391 -1.200 -6.133 1.00 52.66 280 LYS A CA 1
ATOM 2201 C C . LYS A 1 280 ? 26.944 -1.628 -5.867 1.00 52.66 280 LYS A C 1
ATOM 2203 O O . LYS A 1 280 ? 26.082 -0.819 -5.536 1.00 52.66 280 LYS A O 1
ATOM 2208 N N . ASP A 1 281 ? 26.693 -2.921 -6.033 1.00 50.72 281 ASP A N 1
ATOM 2209 C CA . ASP A 1 281 ? 25.406 -3.571 -5.744 1.00 50.72 281 ASP A CA 1
ATOM 2210 C C . ASP A 1 281 ? 25.336 -4.163 -4.322 1.00 50.72 281 ASP A C 1
ATOM 2212 O O . ASP A 1 281 ? 24.407 -4.900 -4.000 1.00 50.72 281 ASP A O 1
ATOM 2216 N N . ASP A 1 282 ? 26.278 -3.831 -3.438 1.00 50.94 282 ASP A N 1
ATOM 2217 C CA . ASP A 1 282 ? 26.296 -4.385 -2.088 1.00 50.94 282 ASP A CA 1
ATOM 2218 C C . ASP A 1 282 ? 25.551 -3.473 -1.113 1.00 50.94 282 ASP A C 1
ATOM 2220 O O . ASP A 1 282 ? 26.124 -2.622 -0.438 1.00 50.94 282 ASP A O 1
ATOM 2224 N N . ALA A 1 283 ? 24.250 -3.725 -0.952 1.00 48.72 283 ALA A N 1
ATOM 2225 C CA . ALA A 1 283 ? 23.474 -3.212 0.184 1.00 48.72 283 ALA A CA 1
ATOM 2226 C C . ALA A 1 283 ? 24.052 -3.637 1.559 1.00 48.72 283 ALA A C 1
ATOM 2228 O O . ALA A 1 283 ? 23.598 -3.168 2.598 1.00 48.72 283 ALA A O 1
ATOM 2229 N N . LYS A 1 284 ? 25.056 -4.525 1.578 1.00 49.97 284 LYS A N 1
ATOM 2230 C CA . LYS A 1 284 ? 25.596 -5.187 2.773 1.00 49.97 284 LYS A CA 1
ATOM 2231 C C . LYS A 1 284 ? 26.712 -4.431 3.499 1.00 49.97 284 LYS A C 1
ATOM 2233 O O . LYS A 1 284 ? 27.181 -4.930 4.516 1.00 49.97 284 LYS A O 1
ATOM 2238 N N . THR A 1 285 ? 27.138 -3.257 3.032 1.00 50.06 285 THR A N 1
ATOM 2239 C CA . THR A 1 285 ? 28.254 -2.513 3.656 1.00 50.06 285 THR A CA 1
ATOM 2240 C C . THR A 1 285 ? 27.856 -1.172 4.274 1.00 50.06 285 THR A C 1
ATOM 2242 O O . THR A 1 285 ? 28.709 -0.304 4.435 1.00 50.06 285 THR A O 1
ATOM 2245 N N . PHE A 1 286 ? 26.587 -0.971 4.641 1.00 54.88 286 PHE A N 1
ATOM 2246 C CA . PHE A 1 286 ? 26.178 0.235 5.370 1.00 54.88 286 PHE A CA 1
ATOM 2247 C C . PHE A 1 286 ? 26.318 0.028 6.876 1.00 54.88 286 PHE A C 1
ATOM 2249 O O . PHE A 1 286 ? 25.592 -0.775 7.459 1.00 54.88 286 PHE A O 1
ATOM 2256 N N . ASN A 1 287 ? 27.204 0.780 7.534 1.00 53.88 287 ASN A N 1
ATOM 2257 C CA . ASN A 1 287 ? 27.116 0.892 8.987 1.00 53.88 287 ASN A CA 1
ATOM 2258 C C . ASN A 1 287 ? 25.912 1.785 9.369 1.00 53.88 287 ASN A C 1
ATOM 2260 O O . ASN A 1 287 ? 25.510 2.690 8.632 1.00 53.88 287 ASN A O 1
ATOM 2264 N N . GLU A 1 288 ? 25.281 1.488 10.506 1.00 53.03 288 GLU A N 1
ATOM 2265 C CA . GLU A 1 288 ? 24.026 2.117 10.949 1.00 53.03 288 GLU A CA 1
ATOM 2266 C C . GLU A 1 288 ? 24.135 3.636 11.170 1.00 53.03 288 GLU A C 1
ATOM 2268 O O . GLU A 1 288 ? 23.213 4.399 10.863 1.00 53.03 288 GLU A O 1
ATOM 2273 N N . PHE A 1 289 ? 25.284 4.077 11.686 1.00 48.16 289 PHE A N 1
ATOM 2274 C CA . PHE A 1 289 ? 25.555 5.471 12.025 1.00 48.16 289 PHE A CA 1
ATOM 2275 C C . PHE A 1 289 ? 25.755 6.344 10.780 1.00 48.16 289 PHE A C 1
ATOM 2277 O O . PHE A 1 289 ? 25.223 7.453 10.701 1.00 48.16 289 PHE A O 1
ATOM 2284 N N . GLU A 1 290 ? 26.466 5.829 9.779 1.00 55.97 290 GLU A N 1
ATOM 2285 C CA . GLU A 1 290 ? 26.637 6.472 8.483 1.00 55.97 290 GLU A CA 1
ATOM 2286 C C . GLU A 1 290 ? 25.282 6.590 7.799 1.00 55.97 290 GLU A C 1
ATOM 2288 O O . GLU A 1 290 ? 24.857 7.701 7.484 1.00 55.97 290 GLU A O 1
ATOM 2293 N N . PHE A 1 291 ? 24.531 5.493 7.664 1.00 62.66 291 PHE A N 1
ATOM 2294 C CA . PHE A 1 291 ? 23.271 5.514 6.924 1.00 62.66 291 PHE A CA 1
ATOM 2295 C C . PHE A 1 291 ? 22.262 6.537 7.461 1.00 62.66 291 PHE A C 1
ATOM 2297 O O . PHE A 1 291 ? 21.591 7.202 6.671 1.00 62.66 291 PHE A O 1
ATOM 2304 N N . LYS A 1 292 ? 22.150 6.720 8.784 1.00 63.22 292 LYS A N 1
ATOM 2305 C CA . LYS A 1 292 ? 21.235 7.711 9.384 1.00 63.22 292 LYS A CA 1
ATOM 2306 C C . LYS A 1 292 ? 21.547 9.145 8.930 1.00 63.22 292 LYS A C 1
ATOM 2308 O O . LYS A 1 292 ? 20.612 9.877 8.602 1.00 63.22 292 LYS A O 1
ATOM 2313 N N . ASN A 1 293 ? 22.821 9.494 8.766 1.00 64.81 293 ASN A N 1
ATOM 2314 C CA . ASN A 1 293 ? 23.278 10.840 8.388 1.00 64.81 293 ASN A CA 1
ATOM 2315 C C . ASN A 1 293 ? 23.534 11.026 6.880 1.00 64.81 293 ASN A C 1
ATOM 2317 O O . ASN A 1 293 ? 23.756 12.142 6.416 1.00 64.81 293 ASN A O 1
ATOM 2321 N N . GLN A 1 294 ? 23.475 9.942 6.112 1.00 69.00 294 GLN A N 1
ATOM 2322 C CA . GLN A 1 294 ? 23.703 9.929 4.671 1.00 69.00 294 GLN A CA 1
ATOM 2323 C C . GLN A 1 294 ? 22.597 10.640 3.866 1.00 69.00 294 GLN A C 1
ATOM 2325 O O . GLN A 1 294 ? 21.397 10.493 4.151 1.00 69.00 294 GLN A O 1
ATOM 2330 N N . LYS A 1 295 ? 23.019 11.372 2.825 1.00 78.31 295 LYS A N 1
ATOM 2331 C CA . LYS A 1 295 ? 22.156 12.016 1.827 1.00 78.31 295 LYS A CA 1
ATOM 2332 C C . LYS A 1 295 ? 22.101 11.166 0.562 1.00 78.31 295 LYS A C 1
ATOM 2334 O O . LYS A 1 295 ? 23.119 10.672 0.089 1.00 78.31 295 LYS A O 1
ATOM 2339 N N . PHE A 1 296 ? 20.913 10.994 0.006 1.00 83.44 296 PHE A N 1
ATOM 2340 C CA . PHE A 1 296 ? 20.717 10.194 -1.198 1.00 83.44 296 PHE A CA 1
ATOM 2341 C C . PHE A 1 296 ? 20.542 11.098 -2.403 1.00 83.44 296 PHE A C 1
ATOM 2343 O O . PHE A 1 296 ? 19.923 12.156 -2.298 1.00 83.44 296 PHE A O 1
ATOM 2350 N N . SER A 1 297 ? 21.064 10.652 -3.542 1.00 83.75 297 SER A N 1
ATOM 2351 C CA . SER A 1 297 ? 20.770 11.290 -4.816 1.00 83.75 297 SER A CA 1
ATOM 2352 C C . SER A 1 297 ? 19.268 11.226 -5.106 1.00 83.75 297 SER A C 1
ATOM 2354 O O . SER A 1 297 ? 18.582 10.295 -4.699 1.00 83.75 297 SER A O 1
ATOM 2356 N N . ASP A 1 298 ? 18.757 12.201 -5.843 1.00 82.56 298 ASP A N 1
ATOM 2357 C CA . ASP A 1 298 ? 17.397 12.231 -6.387 1.00 82.56 298 ASP A CA 1
ATOM 2358 C C . ASP A 1 298 ? 17.339 11.839 -7.876 1.00 82.56 298 ASP A C 1
ATOM 2360 O O . ASP A 1 298 ? 16.257 11.740 -8.458 1.00 82.56 298 ASP A O 1
ATOM 2364 N N . THR A 1 299 ? 18.504 11.606 -8.486 1.00 86.50 299 THR A N 1
ATOM 2365 C CA . THR A 1 299 ? 18.699 11.429 -9.935 1.00 86.50 299 THR A CA 1
ATOM 2366 C C . THR A 1 299 ? 19.549 10.210 -10.291 1.00 86.50 299 THR A C 1
ATOM 2368 O O . THR A 1 299 ? 19.592 9.816 -11.455 1.00 86.50 299 THR A O 1
ATOM 2371 N N . LYS A 1 300 ? 20.233 9.596 -9.317 1.00 89.69 300 LYS A N 1
ATOM 2372 C CA . LYS A 1 300 ? 21.067 8.401 -9.504 1.00 89.69 300 LYS A CA 1
ATOM 2373 C C . LYS A 1 300 ? 20.478 7.211 -8.752 1.00 89.69 300 LYS A C 1
ATOM 2375 O O . LYS A 1 300 ? 20.271 7.267 -7.539 1.00 89.69 300 LYS A O 1
ATOM 2380 N N . PHE A 1 301 ? 20.231 6.129 -9.483 1.00 90.62 301 PHE A N 1
ATOM 2381 C CA . PHE A 1 301 ? 19.485 4.963 -9.010 1.00 90.62 301 PHE A CA 1
ATOM 2382 C C . PHE A 1 301 ? 20.402 3.775 -8.727 1.00 90.62 301 PHE A C 1
ATOM 2384 O O . PHE A 1 301 ? 21.413 3.580 -9.401 1.00 90.62 301 PHE A O 1
ATOM 2391 N N . ARG A 1 302 ? 20.030 2.955 -7.739 1.00 86.94 302 ARG A N 1
ATOM 2392 C CA . ARG A 1 302 ? 20.637 1.633 -7.546 1.00 86.94 302 ARG A CA 1
ATOM 2393 C C . ARG A 1 302 ? 20.161 0.682 -8.629 1.00 86.94 302 ARG A C 1
ATOM 2395 O O . ARG A 1 302 ? 19.039 0.796 -9.108 1.00 86.94 302 ARG A O 1
ATOM 2402 N N . SER A 1 303 ? 20.977 -0.312 -8.963 1.00 82.44 303 SER A N 1
ATOM 2403 C CA . SER A 1 303 ? 20.574 -1.297 -9.966 1.00 82.44 303 SER A CA 1
ATOM 2404 C C . SER A 1 303 ? 19.548 -2.308 -9.418 1.00 82.44 303 SER A C 1
ATOM 2406 O O . SER A 1 303 ? 18.628 -2.690 -10.145 1.00 82.44 303 SER A O 1
ATOM 2408 N N . LYS A 1 304 ? 19.665 -2.665 -8.124 1.00 84.75 304 LYS A N 1
ATOM 2409 C CA . LYS A 1 304 ? 18.799 -3.608 -7.385 1.00 84.75 304 LYS A CA 1
ATOM 2410 C C . LYS A 1 304 ? 18.290 -3.012 -6.059 1.00 84.75 304 LYS A C 1
ATOM 2412 O O . LYS A 1 304 ? 18.808 -3.318 -4.988 1.00 84.75 304 LYS A O 1
ATOM 2417 N N . PRO A 1 305 ? 17.278 -2.141 -6.082 1.00 85.38 305 PRO A N 1
ATOM 2418 C CA . PRO A 1 305 ? 16.759 -1.482 -4.880 1.00 85.38 305 PRO A CA 1
ATOM 2419 C C . PRO A 1 305 ? 15.942 -2.382 -3.942 1.00 85.38 305 PRO A C 1
ATOM 2421 O O . PRO A 1 305 ? 15.706 -2.006 -2.797 1.00 85.38 305 PRO A O 1
ATOM 2424 N N . TRP A 1 306 ? 15.513 -3.554 -4.412 1.00 87.88 306 TRP A N 1
ATOM 2425 C CA . TRP A 1 306 ? 14.757 -4.574 -3.671 1.00 87.88 306 TRP A CA 1
ATOM 2426 C C . TRP A 1 306 ? 15.647 -5.542 -2.876 1.00 87.88 306 TRP A C 1
ATOM 2428 O O . TRP A 1 306 ? 15.173 -6.582 -2.420 1.00 87.88 306 TRP A O 1
ATOM 2438 N N . LEU A 1 307 ? 16.943 -5.244 -2.730 1.00 84.56 307 LEU A N 1
ATOM 2439 C CA . LEU A 1 307 ? 17.825 -6.053 -1.894 1.00 84.56 307 LEU A CA 1
ATOM 2440 C C . LEU A 1 307 ? 17.302 -6.113 -0.458 1.00 84.56 307 LEU A C 1
ATOM 2442 O O . LEU A 1 307 ? 16.813 -5.128 0.100 1.00 84.56 307 LEU A O 1
ATOM 2446 N N . THR A 1 308 ? 17.400 -7.307 0.114 1.00 88.00 308 THR A N 1
ATOM 2447 C CA . THR A 1 308 ? 16.892 -7.613 1.442 1.00 88.00 308 THR A CA 1
ATOM 2448 C C . THR A 1 308 ? 17.962 -7.442 2.510 1.00 88.00 308 THR A C 1
ATOM 2450 O O . THR A 1 308 ? 19.166 -7.500 2.250 1.00 88.00 308 THR A O 1
ATOM 2453 N N . TRP A 1 309 ? 17.496 -7.280 3.743 1.00 87.56 309 TRP A N 1
ATOM 2454 C CA . TRP A 1 309 ? 18.337 -7.217 4.933 1.00 87.56 309 TRP A CA 1
ATOM 2455 C C . TRP A 1 309 ? 18.412 -8.576 5.631 1.00 87.56 309 TRP A C 1
ATOM 2457 O O . TRP A 1 309 ? 17.557 -9.449 5.429 1.00 87.56 309 TRP A O 1
ATOM 2467 N N . ASN A 1 310 ? 19.436 -8.765 6.464 1.00 85.50 310 ASN A N 1
ATOM 2468 C CA . ASN A 1 310 ? 19.583 -9.992 7.248 1.00 85.50 310 ASN A CA 1
ATOM 2469 C C . ASN A 1 310 ? 18.506 -10.081 8.337 1.00 85.50 310 ASN A C 1
ATOM 2471 O O . ASN A 1 310 ? 17.963 -11.160 8.567 1.00 85.50 310 ASN A O 1
ATOM 2475 N N . THR A 1 311 ? 18.172 -8.951 8.969 1.00 85.06 311 THR A N 1
ATOM 2476 C CA . THR A 1 311 ? 17.183 -8.880 10.051 1.00 85.06 311 THR A CA 1
ATOM 2477 C C . THR A 1 311 ? 16.081 -7.857 9.763 1.00 85.06 311 THR A C 1
ATOM 2479 O O . THR A 1 311 ? 16.231 -6.956 8.932 1.00 85.06 311 THR A O 1
ATOM 2482 N N . SER A 1 312 ? 14.950 -8.000 10.456 1.00 85.81 312 SER A N 1
ATOM 2483 C CA . SER A 1 312 ? 13.837 -7.043 10.415 1.00 85.81 312 SER A CA 1
ATOM 2484 C C . SER A 1 312 ? 14.213 -5.688 11.020 1.00 85.81 312 SER A C 1
ATOM 2486 O O . SER A 1 312 ? 13.780 -4.652 10.511 1.00 85.81 312 SER A O 1
ATOM 2488 N N . ASP A 1 313 ? 15.058 -5.684 12.054 1.00 83.94 313 ASP A N 1
ATOM 2489 C CA . ASP A 1 313 ? 15.550 -4.463 12.700 1.00 83.94 313 ASP A CA 1
ATOM 2490 C C . ASP A 1 313 ? 16.431 -3.642 11.754 1.00 83.94 313 ASP A C 1
ATOM 2492 O O . ASP A 1 313 ? 16.244 -2.426 11.643 1.00 83.94 313 ASP A O 1
ATOM 2496 N N . ASP A 1 314 ? 17.310 -4.300 10.991 1.00 81.88 314 ASP A N 1
ATOM 2497 C CA . ASP A 1 314 ? 18.084 -3.656 9.925 1.00 81.88 314 ASP A CA 1
ATOM 2498 C C . ASP A 1 314 ? 17.134 -3.041 8.889 1.00 81.88 314 ASP A C 1
ATOM 2500 O O . ASP A 1 314 ? 17.176 -1.840 8.615 1.00 81.88 314 ASP A O 1
ATOM 2504 N N . ALA A 1 315 ? 16.200 -3.835 8.359 1.00 83.81 315 ALA A N 1
ATOM 2505 C CA . ALA A 1 315 ? 15.238 -3.359 7.368 1.00 83.81 315 ALA A CA 1
ATOM 2506 C C . ALA A 1 315 ? 14.423 -2.154 7.864 1.00 83.81 315 ALA A C 1
ATOM 2508 O O . ALA A 1 315 ? 14.144 -1.230 7.096 1.00 83.81 315 ALA A O 1
ATOM 2509 N N . HIS A 1 316 ? 14.063 -2.114 9.147 1.00 80.12 316 HIS A N 1
ATOM 2510 C CA . HIS A 1 316 ? 13.391 -0.965 9.745 1.00 80.12 316 HIS A CA 1
ATOM 2511 C C . HIS A 1 316 ? 14.292 0.257 9.875 1.00 80.12 316 HIS A C 1
ATOM 2513 O O . HIS A 1 316 ? 13.856 1.368 9.555 1.00 80.12 316 HIS A O 1
ATOM 2519 N N . THR A 1 317 ? 15.521 0.048 10.328 1.00 75.44 317 THR A N 1
ATOM 2520 C CA . THR A 1 317 ? 16.490 1.109 10.591 1.00 75.44 317 THR A CA 1
ATOM 2521 C C . THR A 1 317 ? 16.939 1.789 9.305 1.00 75.44 317 THR A C 1
ATOM 2523 O O . THR A 1 317 ? 16.932 3.019 9.212 1.00 75.44 317 THR A O 1
ATOM 2526 N N . TYR A 1 318 ? 17.252 0.999 8.281 1.00 71.62 318 TYR A N 1
ATOM 2527 C CA . TYR A 1 318 ? 17.726 1.486 6.990 1.00 71.62 318 TYR A CA 1
ATOM 2528 C C . TYR A 1 318 ? 16.566 1.852 6.045 1.00 71.62 318 TYR A C 1
ATOM 2530 O O . TYR A 1 318 ? 16.630 2.804 5.270 1.00 71.62 318 TYR A O 1
ATOM 2538 N N . GLY A 1 319 ? 15.435 1.159 6.140 1.00 67.19 319 GLY A N 1
ATOM 2539 C CA . GLY A 1 319 ? 14.292 1.347 5.247 1.00 67.19 319 GLY A CA 1
ATOM 2540 C C . GLY A 1 319 ? 13.405 2.551 5.512 1.00 67.19 319 GLY A C 1
ATOM 2541 O O . GLY A 1 319 ? 12.584 2.903 4.668 1.00 67.19 319 GLY A O 1
ATOM 2542 N N . GLY A 1 320 ? 13.531 3.187 6.678 1.00 72.19 320 GLY A N 1
ATOM 2543 C CA . GLY A 1 320 ? 12.628 4.262 7.101 1.00 72.19 320 GLY A CA 1
ATOM 2544 C C . GLY A 1 320 ? 12.692 5.544 6.260 1.00 72.19 320 GLY A C 1
ATOM 2545 O O . GLY A 1 320 ? 11.799 6.381 6.386 1.00 72.19 320 GLY A O 1
ATOM 2546 N N . LYS A 1 321 ? 13.719 5.710 5.412 1.00 79.38 321 LYS A N 1
ATOM 2547 C CA . LYS A 1 321 ? 13.947 6.930 4.617 1.00 79.38 321 LYS A CA 1
ATOM 2548 C C . LYS A 1 321 ? 13.109 7.015 3.340 1.00 79.38 321 LYS A C 1
ATOM 2550 O O . LYS A 1 321 ? 12.810 8.120 2.891 1.00 79.38 321 LYS A O 1
ATOM 2555 N N . PHE A 1 322 ? 12.716 5.879 2.765 1.00 88.75 322 PHE A N 1
ATOM 2556 C CA . PHE A 1 322 ? 12.014 5.828 1.482 1.00 88.75 322 PHE A CA 1
ATOM 2557 C C . PHE A 1 322 ? 10.575 5.383 1.693 1.00 88.75 322 PHE A C 1
ATOM 2559 O O . PHE A 1 322 ? 10.260 4.199 1.802 1.00 88.75 322 PHE A O 1
ATOM 2566 N N . ASN A 1 323 ? 9.691 6.369 1.767 1.00 90.69 323 ASN A N 1
ATOM 2567 C CA . ASN A 1 323 ? 8.263 6.134 1.890 1.00 90.69 323 ASN A CA 1
ATOM 2568 C C . ASN A 1 323 ? 7.695 5.515 0.585 1.00 90.69 323 ASN A C 1
ATOM 2570 O O . ASN A 1 323 ? 8.403 5.362 -0.419 1.00 90.69 323 ASN A O 1
ATOM 2574 N N . LYS A 1 324 ? 6.436 5.075 0.600 1.00 94.44 324 LYS A N 1
ATOM 2575 C CA . LYS A 1 324 ? 5.785 4.409 -0.537 1.00 94.44 324 LYS A CA 1
ATOM 2576 C C . LYS A 1 324 ? 5.784 5.293 -1.779 1.00 94.44 324 LYS A C 1
ATOM 2578 O O . LYS A 1 324 ? 6.138 4.808 -2.853 1.00 94.44 324 LYS A O 1
ATOM 2583 N N . THR A 1 325 ? 5.461 6.578 -1.639 1.00 94.81 325 THR A N 1
ATOM 2584 C CA . THR A 1 325 ? 5.434 7.530 -2.759 1.00 94.81 325 THR A CA 1
ATOM 2585 C C . THR A 1 325 ? 6.797 7.622 -3.444 1.00 94.81 325 THR A C 1
ATOM 2587 O O . THR A 1 325 ? 6.887 7.486 -4.662 1.00 94.81 325 THR A O 1
ATOM 2590 N N . ILE A 1 326 ? 7.871 7.781 -2.668 1.00 93.06 326 ILE A N 1
ATOM 2591 C CA . ILE A 1 326 ? 9.234 7.916 -3.192 1.00 93.06 326 ILE A CA 1
ATOM 2592 C C . ILE A 1 326 ? 9.709 6.627 -3.878 1.00 93.06 326 ILE A C 1
ATOM 2594 O O . ILE A 1 326 ? 10.365 6.708 -4.918 1.00 93.06 326 ILE A O 1
ATOM 2598 N N . ARG A 1 327 ? 9.347 5.446 -3.351 1.00 94.50 327 ARG A N 1
ATOM 2599 C CA . ARG A 1 327 ? 9.629 4.144 -3.987 1.00 94.50 327 ARG A CA 1
ATOM 2600 C C . ARG A 1 327 ? 8.975 4.030 -5.367 1.00 94.50 327 ARG A C 1
ATOM 2602 O O . ARG A 1 327 ? 9.659 3.702 -6.332 1.00 94.50 327 ARG A O 1
ATOM 2609 N N . MET A 1 328 ? 7.690 4.370 -5.480 1.00 96.12 328 MET A N 1
ATOM 2610 C CA . MET A 1 328 ? 6.971 4.319 -6.763 1.00 96.12 328 MET A CA 1
ATOM 2611 C C . MET A 1 328 ? 7.513 5.337 -7.768 1.00 96.12 328 MET A C 1
ATOM 2613 O O . MET A 1 328 ? 7.743 5.010 -8.928 1.00 96.12 328 MET A O 1
ATOM 2617 N N . GLN A 1 329 ? 7.785 6.564 -7.320 1.00 95.75 329 GLN A N 1
ATOM 2618 C CA . GLN A 1 329 ? 8.360 7.592 -8.188 1.00 95.75 329 GLN A CA 1
ATOM 2619 C C . GLN A 1 329 ? 9.762 7.236 -8.678 1.00 95.75 329 GLN A C 1
ATOM 2621 O O . GLN A 1 329 ? 10.132 7.644 -9.773 1.00 95.75 329 GLN A O 1
ATOM 2626 N N . ALA A 1 330 ? 10.551 6.495 -7.895 1.00 95.56 330 ALA A N 1
ATOM 2627 C CA . ALA A 1 330 ? 11.858 6.051 -8.356 1.00 95.56 330 ALA A CA 1
ATOM 2628 C C . ALA A 1 330 ? 11.733 5.158 -9.593 1.00 95.56 330 ALA A C 1
ATOM 2630 O O . ALA A 1 330 ? 12.466 5.370 -10.557 1.00 95.56 330 ALA A O 1
ATOM 2631 N N . VAL A 1 331 ? 10.775 4.219 -9.590 1.00 95.88 331 VAL A N 1
ATOM 2632 C CA . VAL A 1 331 ? 10.490 3.352 -10.746 1.00 95.88 331 VAL A CA 1
ATOM 2633 C C . VAL A 1 331 ? 10.225 4.179 -11.996 1.00 95.88 331 VAL A C 1
ATOM 2635 O O . VAL A 1 331 ? 10.832 3.903 -13.026 1.00 95.88 331 VAL A O 1
ATOM 2638 N N . ASP A 1 332 ? 9.405 5.223 -11.873 1.00 95.81 332 ASP A N 1
ATOM 2639 C CA . ASP A 1 332 ? 9.060 6.124 -12.973 1.00 95.81 332 ASP A CA 1
ATOM 2640 C C . ASP A 1 332 ? 10.242 6.977 -13.465 1.00 95.81 332 ASP A C 1
ATOM 2642 O O . ASP A 1 332 ? 10.342 7.272 -14.656 1.00 95.81 332 ASP A O 1
ATOM 2646 N N . LYS A 1 333 ? 11.100 7.435 -12.543 1.00 95.12 333 LYS A N 1
ATOM 2647 C CA . LYS A 1 333 ? 12.177 8.400 -12.823 1.00 95.12 333 LYS A CA 1
ATOM 2648 C C . LYS A 1 333 ? 13.455 7.761 -13.360 1.00 95.12 333 LYS A C 1
ATOM 2650 O O . LYS A 1 333 ? 14.263 8.469 -13.958 1.00 95.12 333 LYS A O 1
ATOM 2655 N N . ASN A 1 334 ? 13.661 6.461 -13.159 1.00 94.56 334 ASN A N 1
ATOM 2656 C CA . ASN A 1 334 ? 14.851 5.778 -13.656 1.00 94.56 334 ASN A CA 1
ATOM 2657 C C . ASN A 1 334 ? 14.770 5.547 -15.178 1.00 94.56 334 ASN A C 1
ATOM 2659 O O . ASN A 1 334 ? 14.340 4.492 -15.650 1.00 94.56 334 ASN A O 1
ATOM 2663 N N . SER A 1 335 ? 15.211 6.543 -15.950 1.00 91.06 335 SER A N 1
ATOM 2664 C CA . SER A 1 335 ? 15.225 6.515 -17.419 1.00 91.06 335 SER A CA 1
ATOM 2665 C C . SER A 1 335 ? 16.192 5.497 -18.022 1.00 91.06 335 SER A C 1
ATOM 2667 O O . SER A 1 335 ? 16.014 5.122 -19.188 1.00 91.06 335 SER A O 1
ATOM 2669 N N . ASP A 1 336 ? 17.192 5.071 -17.248 1.00 89.94 336 ASP A N 1
ATOM 2670 C CA . ASP A 1 336 ? 18.218 4.105 -17.654 1.00 89.94 336 ASP A CA 1
ATOM 2671 C C . ASP A 1 336 ? 17.706 2.665 -17.515 1.00 89.94 336 ASP A C 1
ATOM 2673 O O . ASP A 1 336 ? 18.177 1.767 -18.207 1.00 89.94 336 ASP A O 1
ATOM 2677 N N . GLY A 1 337 ? 16.681 2.462 -16.682 1.00 91.81 337 GLY A N 1
ATOM 2678 C CA . GLY A 1 337 ? 16.029 1.182 -16.443 1.00 91.81 337 GLY A CA 1
ATOM 2679 C C . GLY A 1 337 ? 16.639 0.374 -15.295 1.00 91.81 337 GLY A C 1
ATOM 2680 O O . GLY A 1 337 ? 17.643 0.735 -14.679 1.00 91.81 337 GLY A O 1
ATOM 2681 N N . TRP A 1 338 ? 15.992 -0.747 -14.987 1.00 92.62 338 TRP A N 1
ATOM 2682 C CA . TRP A 1 338 ? 16.278 -1.599 -13.833 1.00 92.62 338 TRP A CA 1
ATOM 2683 C C . TRP A 1 338 ? 16.850 -2.949 -14.257 1.00 92.62 338 TRP A C 1
ATOM 2685 O O . TRP A 1 338 ? 16.385 -3.545 -15.227 1.00 92.62 338 TRP A O 1
ATOM 2695 N N . ALA A 1 339 ? 17.826 -3.453 -13.501 1.00 90.62 339 ALA A N 1
ATOM 2696 C CA . ALA A 1 339 ? 18.414 -4.776 -13.709 1.00 90.62 339 ALA A CA 1
ATOM 2697 C C . ALA A 1 339 ? 17.572 -5.853 -13.009 1.00 90.62 339 ALA A C 1
ATOM 2699 O O . ALA A 1 339 ? 17.946 -6.344 -11.945 1.00 90.62 339 ALA A O 1
ATOM 2700 N N . LEU A 1 340 ? 16.401 -6.174 -13.569 1.00 91.00 340 LEU A N 1
ATOM 2701 C CA . LEU A 1 340 ? 15.420 -7.051 -12.909 1.00 91.00 340 LEU A CA 1
ATOM 2702 C C . LEU A 1 340 ? 15.933 -8.487 -12.723 1.00 91.00 340 LEU A C 1
ATOM 2704 O O . LEU A 1 340 ? 15.733 -9.074 -11.663 1.00 91.00 340 LEU A O 1
ATOM 2708 N N . GLN A 1 341 ? 16.596 -9.042 -13.741 1.00 86.62 341 GLN A N 1
ATOM 2709 C CA . GLN A 1 341 ? 17.090 -10.427 -13.732 1.00 86.62 341 GLN A CA 1
ATOM 2710 C C . GLN A 1 341 ? 18.602 -10.531 -13.934 1.00 86.62 341 GLN A C 1
ATOM 2712 O O . GLN A 1 341 ? 19.235 -11.384 -13.318 1.00 86.62 341 GLN A O 1
ATOM 2717 N N . SER A 1 342 ? 19.197 -9.657 -14.751 1.00 84.25 342 SER A N 1
ATOM 2718 C CA . SER A 1 342 ? 20.648 -9.589 -14.924 1.00 84.25 342 SER A CA 1
ATOM 2719 C C . SER A 1 342 ? 21.122 -8.132 -15.024 1.00 84.25 342 SER A C 1
ATOM 2721 O O . SER A 1 342 ? 20.340 -7.253 -15.403 1.00 84.25 342 SER A O 1
ATOM 2723 N N . PRO A 1 343 ? 22.376 -7.839 -14.634 1.00 82.25 343 PRO A N 1
ATOM 2724 C CA . PRO A 1 343 ? 22.915 -6.482 -14.661 1.00 82.25 343 PRO A CA 1
ATOM 2725 C C . PRO A 1 343 ? 23.066 -5.908 -16.077 1.00 82.25 343 PRO A C 1
ATOM 2727 O O . PRO A 1 343 ? 23.003 -4.684 -16.220 1.00 82.25 343 PRO A O 1
ATOM 2730 N N . GLU A 1 344 ? 23.212 -6.767 -17.090 1.00 84.56 344 GLU A N 1
ATOM 2731 C CA . GLU A 1 344 ? 23.411 -6.413 -18.501 1.00 84.56 344 GLU A CA 1
ATOM 2732 C C . GLU A 1 344 ? 22.129 -5.919 -19.185 1.00 84.56 344 GLU A C 1
ATOM 2734 O O . GLU A 1 344 ? 22.197 -5.133 -20.129 1.00 84.56 344 GLU A O 1
ATOM 2739 N N . VAL A 1 345 ? 20.954 -6.350 -18.714 1.00 87.56 345 VAL A N 1
ATOM 2740 C CA . VAL A 1 345 ? 19.666 -5.988 -19.316 1.00 87.56 345 VAL A CA 1
ATOM 2741 C C . VAL A 1 345 ? 18.938 -4.985 -18.428 1.00 87.56 345 VAL A C 1
ATOM 2743 O O . VAL A 1 345 ? 18.473 -5.314 -17.336 1.00 87.56 345 VAL A O 1
ATOM 2746 N N . LYS A 1 346 ? 18.806 -3.743 -18.910 1.00 89.31 346 LYS A N 1
ATOM 2747 C CA . LYS A 1 346 ? 18.067 -2.684 -18.214 1.00 89.31 346 LYS A CA 1
ATOM 2748 C C . LYS A 1 346 ? 16.652 -2.540 -18.761 1.00 89.31 346 LYS A C 1
ATOM 2750 O O . LYS A 1 346 ? 16.445 -2.298 -19.949 1.00 89.31 346 LYS A O 1
ATOM 2755 N N . ILE A 1 347 ? 15.675 -2.648 -17.868 1.00 92.31 347 ILE A N 1
ATOM 2756 C CA . ILE A 1 347 ? 14.251 -2.586 -18.194 1.00 92.31 347 ILE A CA 1
ATOM 2757 C C . ILE A 1 347 ? 13.676 -1.249 -17.743 1.00 92.31 347 ILE A C 1
ATOM 2759 O O . ILE A 1 347 ? 13.654 -0.948 -16.548 1.00 92.31 347 ILE A O 1
ATOM 2763 N N . LYS A 1 348 ? 13.184 -0.445 -18.688 1.00 94.38 348 LYS A N 1
ATOM 2764 C CA . LYS A 1 348 ? 12.456 0.784 -18.357 1.00 94.38 348 LYS A CA 1
ATOM 2765 C C . LYS A 1 348 ? 11.072 0.428 -17.839 1.00 94.38 348 LYS A C 1
ATOM 2767 O O . LYS A 1 348 ? 10.357 -0.361 -18.454 1.00 94.38 348 LYS A O 1
ATOM 2772 N N . LEU A 1 349 ? 10.699 1.022 -16.715 1.00 95.88 349 LEU A N 1
ATOM 2773 C CA . LEU A 1 349 ? 9.444 0.764 -16.023 1.00 95.88 349 LEU A CA 1
ATOM 2774 C C . LEU A 1 349 ? 8.704 2.079 -15.811 1.00 95.88 349 LEU A C 1
ATOM 2776 O O . LEU A 1 349 ? 9.331 3.120 -15.639 1.00 95.88 349 LEU A O 1
ATOM 2780 N N . LYS A 1 350 ? 7.375 2.032 -15.834 1.00 97.12 350 LYS A N 1
ATOM 2781 C CA . LYS A 1 350 ? 6.524 3.176 -15.496 1.00 97.12 350 LYS A CA 1
ATOM 2782 C C . LYS A 1 350 ? 5.269 2.679 -14.793 1.00 97.12 350 LYS A C 1
ATOM 2784 O O . LYS A 1 350 ? 4.612 1.756 -15.266 1.00 97.12 350 LYS A O 1
ATOM 2789 N N . THR A 1 351 ? 4.929 3.297 -13.674 1.00 97.69 351 THR A N 1
ATOM 2790 C CA . THR A 1 351 ? 3.750 2.962 -12.875 1.00 97.69 351 THR A CA 1
ATOM 2791 C C . THR A 1 351 ? 2.496 3.359 -13.636 1.00 97.69 351 THR A C 1
ATOM 2793 O O . THR A 1 351 ? 2.289 4.538 -13.873 1.00 97.69 351 THR A O 1
ATOM 2796 N N . MET A 1 352 ? 1.637 2.424 -14.019 1.00 97.69 352 MET A N 1
ATOM 2797 C CA . MET A 1 352 ? 0.349 2.704 -14.664 1.00 97.69 352 MET A CA 1
ATOM 2798 C C . MET A 1 352 ? -0.812 2.674 -13.664 1.00 97.69 352 MET A C 1
ATOM 2800 O O . MET A 1 352 ? -1.818 3.350 -13.855 1.00 97.69 352 MET A O 1
ATOM 2804 N N . MET A 1 353 ? -0.677 1.918 -12.576 1.00 98.56 353 MET A N 1
ATOM 2805 C CA . MET A 1 353 ? -1.730 1.792 -11.575 1.00 98.56 353 MET A CA 1
ATOM 2806 C C . MET A 1 353 ? -1.147 1.651 -10.174 1.00 98.56 353 MET A C 1
ATOM 2808 O O . MET A 1 353 ? -0.063 1.093 -9.993 1.00 98.56 353 MET A O 1
ATOM 2812 N N . LYS A 1 354 ? -1.887 2.148 -9.184 1.00 98.19 354 LYS A N 1
ATOM 2813 C CA . LYS A 1 354 ? -1.621 1.911 -7.763 1.00 98.19 354 LYS A CA 1
ATOM 2814 C C . LYS A 1 354 ? -2.861 1.294 -7.128 1.00 98.19 354 LYS A C 1
ATOM 2816 O O . LYS A 1 354 ? -3.968 1.753 -7.394 1.00 98.19 354 LYS A O 1
ATOM 2821 N N . VAL A 1 355 ? -2.681 0.285 -6.291 1.00 98.38 355 VAL A N 1
ATOM 2822 C CA . VAL A 1 355 ? -3.751 -0.408 -5.572 1.00 98.38 355 VAL A CA 1
ATOM 2823 C C . VAL A 1 355 ? -3.363 -0.477 -4.103 1.00 98.38 355 VAL A C 1
ATOM 2825 O O . VAL A 1 355 ? -2.247 -0.868 -3.768 1.00 98.38 355 VAL A O 1
ATOM 2828 N N . GLY A 1 356 ? -4.272 -0.090 -3.227 1.00 96.38 356 GLY A N 1
ATOM 2829 C CA . GLY A 1 356 ? -4.024 -0.053 -1.793 1.00 96.38 356 GLY A CA 1
ATOM 2830 C C . GLY A 1 356 ? -5.328 0.070 -1.035 1.00 96.38 356 GLY A C 1
ATOM 2831 O O . GLY A 1 356 ? -6.377 0.326 -1.629 1.00 96.38 356 GLY A O 1
ATOM 2832 N N . ASP A 1 357 ? -5.261 -0.101 0.271 1.00 94.12 357 ASP A N 1
ATOM 2833 C CA . ASP A 1 357 ? -6.407 0.010 1.156 1.00 94.12 357 ASP A CA 1
ATOM 2834 C C . ASP A 1 357 ? -6.337 1.246 2.061 1.00 94.12 357 ASP A C 1
ATOM 2836 O O . ASP A 1 357 ? -7.342 1.680 2.629 1.00 94.12 357 ASP A O 1
ATOM 2840 N N . ASN A 1 358 ? -5.159 1.860 2.180 1.00 92.50 358 ASN A N 1
ATOM 2841 C CA . ASN A 1 358 ? -4.922 3.118 2.864 1.00 92.50 358 ASN A CA 1
ATOM 2842 C C . ASN A 1 358 ? -4.698 4.259 1.873 1.00 92.50 358 ASN A C 1
ATOM 2844 O O . ASN A 1 358 ? -3.959 4.147 0.904 1.00 92.50 358 ASN A O 1
ATOM 2848 N N . PHE A 1 359 ? -5.202 5.446 2.198 1.00 92.12 359 PHE A N 1
ATOM 2849 C CA . PHE A 1 359 ? -4.840 6.671 1.480 1.00 92.12 359 PHE A CA 1
ATOM 2850 C C . PHE A 1 359 ? -3.322 6.931 1.472 1.00 92.12 359 PHE A C 1
ATOM 2852 O O . PHE A 1 359 ? -2.780 7.424 0.483 1.00 92.12 359 PHE A O 1
ATOM 2859 N N . ASP A 1 360 ? -2.635 6.571 2.563 1.00 92.31 360 ASP A N 1
ATOM 2860 C CA . ASP A 1 360 ? -1.178 6.699 2.669 1.00 92.31 360 ASP A CA 1
ATOM 2861 C C . ASP A 1 360 ? -0.432 5.735 1.715 1.00 92.31 360 ASP A C 1
ATOM 2863 O O . ASP A 1 360 ? 0.725 5.996 1.391 1.00 92.31 360 ASP A O 1
ATOM 2867 N N . ASP A 1 361 ? -1.074 4.691 1.173 1.00 93.12 361 ASP A N 1
ATOM 2868 C CA . ASP A 1 361 ? -0.438 3.786 0.199 1.00 93.12 361 ASP A CA 1
ATOM 2869 C C . ASP A 1 361 ? -0.101 4.482 -1.117 1.00 93.12 361 ASP A C 1
ATOM 2871 O O . ASP A 1 361 ? 0.851 4.122 -1.811 1.00 93.12 361 ASP A O 1
ATOM 2875 N N . PHE A 1 362 ? -0.876 5.513 -1.438 1.00 92.75 362 PHE A N 1
ATOM 2876 C CA . PHE A 1 362 ? -0.770 6.263 -2.676 1.00 92.75 362 PHE A CA 1
ATOM 2877 C C . PHE A 1 362 ? 0.066 7.539 -2.511 1.00 92.75 362 PHE A C 1
ATOM 2879 O O . PHE A 1 362 ? 0.736 7.948 -3.466 1.00 92.75 362 PHE A O 1
ATOM 2886 N N . PHE A 1 363 ? -0.004 8.175 -1.328 1.00 87.94 363 PHE A N 1
ATOM 2887 C CA . PHE A 1 363 ? 0.392 9.579 -1.139 1.00 87.94 363 PHE A CA 1
ATOM 2888 C C . PHE A 1 363 ? 1.041 9.914 0.207 1.00 87.94 363 PHE A C 1
ATOM 2890 O O . PHE A 1 363 ? 1.002 11.073 0.629 1.00 87.94 363 PHE A O 1
ATOM 2897 N N . ASP A 1 364 ? 1.672 8.961 0.887 1.00 92.62 364 ASP A N 1
ATOM 2898 C CA . ASP A 1 364 ? 2.329 9.208 2.178 1.00 92.62 364 ASP A CA 1
ATOM 2899 C C . ASP A 1 364 ? 3.341 10.378 2.210 1.00 92.62 364 ASP A C 1
ATOM 2901 O O . ASP A 1 364 ? 3.675 10.863 3.289 1.00 92.62 364 ASP A O 1
ATOM 2905 N N . SER A 1 365 ? 3.808 10.893 1.070 1.00 92.19 365 SER A N 1
ATOM 2906 C CA . SER A 1 365 ? 4.591 12.138 1.013 1.00 92.19 365 SER A CA 1
ATOM 2907 C C . SER A 1 365 ? 3.796 13.421 1.306 1.00 92.19 365 SER A C 1
ATOM 2909 O O . SER A 1 365 ? 4.396 14.406 1.736 1.00 92.19 365 SER A O 1
ATOM 2911 N N . ILE A 1 366 ? 2.480 13.435 1.068 1.00 91.25 366 ILE A N 1
ATOM 2912 C CA . ILE A 1 366 ? 1.601 14.605 1.272 1.00 91.25 366 ILE A CA 1
ATOM 2913 C C . ILE A 1 366 ? 0.486 14.360 2.293 1.00 91.25 366 ILE A C 1
ATOM 2915 O O . ILE A 1 366 ? -0.030 15.322 2.860 1.00 91.25 366 ILE A O 1
ATOM 2919 N N . SER A 1 367 ? 0.118 13.102 2.550 1.00 91.00 367 SER A N 1
ATOM 2920 C CA . SER A 1 367 ? -0.981 12.744 3.455 1.00 91.00 367 SER A CA 1
ATOM 2921 C C . SER A 1 367 ? -0.529 12.298 4.840 1.00 91.00 367 SER A C 1
ATOM 2923 O O . SER A 1 367 ? -1.291 12.401 5.805 1.00 91.00 367 SER A O 1
ATOM 2925 N N . LYS A 1 368 ? 0.705 11.805 4.979 1.00 87.62 368 LYS A N 1
ATOM 2926 C CA . LYS A 1 368 ? 1.167 11.260 6.254 1.00 87.62 368 LYS A CA 1
ATOM 2927 C C . LYS A 1 368 ? 1.207 12.370 7.303 1.00 87.62 368 LYS A C 1
ATOM 2929 O O . LYS A 1 368 ? 1.781 13.431 7.086 1.00 87.62 368 LYS A O 1
ATOM 2934 N N . TYR A 1 369 ? 0.609 12.087 8.460 1.00 88.38 369 TYR A N 1
ATOM 2935 C CA . TYR A 1 369 ? 0.446 13.013 9.596 1.00 88.38 369 TYR A CA 1
ATOM 2936 C C . TYR A 1 369 ? -0.582 14.129 9.391 1.00 88.38 369 TYR A C 1
ATOM 2938 O O . TYR A 1 369 ? -0.712 14.979 10.266 1.00 88.38 369 TYR A O 1
ATOM 2946 N N . LYS A 1 370 ? -1.338 14.098 8.291 1.00 92.38 370 LYS A N 1
ATOM 2947 C CA . LYS A 1 370 ? -2.472 14.992 8.076 1.00 92.38 370 LYS A CA 1
ATOM 2948 C C . LYS A 1 370 ? -3.729 14.494 8.777 1.00 92.38 370 LYS A C 1
ATOM 2950 O O . LYS A 1 370 ? -3.928 13.286 8.935 1.00 92.38 370 LYS A O 1
ATOM 2955 N N . THR A 1 371 ? -4.568 15.447 9.157 1.00 93.81 371 THR A N 1
ATOM 2956 C CA . THR A 1 371 ? -5.906 15.200 9.694 1.00 93.81 371 THR A CA 1
ATOM 2957 C C . THR A 1 371 ? -6.828 14.588 8.641 1.00 93.81 371 THR A C 1
ATOM 2959 O O . THR A 1 371 ? -6.557 14.676 7.439 1.00 93.81 371 THR A O 1
ATOM 2962 N N . ASN A 1 372 ? -7.948 13.984 9.047 1.00 92.88 372 ASN A N 1
ATOM 2963 C CA . ASN A 1 372 ? -8.935 13.482 8.085 1.00 92.88 372 ASN A CA 1
ATOM 2964 C C . ASN A 1 372 ? -9.519 14.610 7.225 1.00 92.88 372 ASN A C 1
ATOM 2966 O O . ASN A 1 372 ? -9.717 14.429 6.026 1.00 92.88 372 ASN A O 1
ATOM 2970 N N . SER A 1 373 ? -9.719 15.792 7.812 1.00 93.75 373 SER A N 1
ATOM 2971 C CA . SER A 1 373 ? -10.177 16.978 7.081 1.00 93.75 373 SER A CA 1
ATOM 2972 C C . SER A 1 373 ? -9.171 17.410 6.007 1.00 93.75 373 SER A C 1
ATOM 2974 O O . SER A 1 373 ? -9.532 17.550 4.840 1.00 93.75 373 SER A O 1
ATOM 2976 N N . GLU A 1 374 ? -7.884 17.526 6.355 1.00 95.25 374 GLU A N 1
ATOM 2977 C CA . GLU A 1 374 ? -6.828 17.849 5.385 1.00 95.25 374 GLU A CA 1
ATOM 2978 C C . GLU A 1 374 ? -6.703 16.778 4.292 1.00 95.25 374 GLU A C 1
ATOM 2980 O O . GLU A 1 374 ? -6.491 17.103 3.126 1.00 95.25 374 GLU A O 1
ATOM 2985 N N . ARG A 1 375 ? -6.856 15.494 4.634 1.00 94.00 375 ARG A N 1
ATOM 2986 C CA . ARG A 1 375 ? -6.815 14.398 3.653 1.00 94.00 375 ARG A CA 1
ATOM 2987 C C . ARG A 1 375 ? -7.995 14.442 2.688 1.00 94.00 375 ARG A C 1
ATOM 2989 O O . ARG A 1 375 ? -7.781 14.244 1.495 1.00 94.00 375 ARG A O 1
ATOM 2996 N N . ASN A 1 376 ? -9.194 14.770 3.167 1.00 94.94 376 ASN A N 1
ATOM 2997 C CA . ASN A 1 376 ? -10.355 15.003 2.305 1.00 94.94 376 ASN A CA 1
ATOM 2998 C C . ASN A 1 376 ? -10.118 16.190 1.361 1.00 94.94 376 ASN A C 1
ATOM 3000 O O . ASN A 1 376 ? -10.395 16.089 0.172 1.00 94.94 376 ASN A O 1
ATOM 3004 N N . GLN A 1 377 ? -9.514 17.277 1.849 1.00 96.00 377 GLN A N 1
ATOM 3005 C CA . GLN A 1 377 ? -9.140 18.410 0.994 1.00 96.00 377 GLN A CA 1
ATOM 3006 C C . GLN A 1 377 ? -8.089 18.029 -0.056 1.00 96.00 377 GLN A C 1
ATOM 3008 O O . GLN A 1 377 ? -8.187 18.462 -1.201 1.00 96.00 377 GLN A O 1
ATOM 3013 N N . ILE A 1 378 ? -7.085 17.221 0.302 1.00 94.31 378 ILE A N 1
ATOM 3014 C CA . ILE A 1 378 ? -6.118 16.686 -0.668 1.00 94.31 378 ILE A CA 1
ATOM 3015 C C . ILE A 1 378 ? -6.854 15.856 -1.721 1.00 94.31 378 ILE A C 1
ATOM 3017 O O . ILE A 1 378 ? -6.620 16.062 -2.912 1.00 94.31 378 ILE A O 1
ATOM 3021 N N . TYR A 1 379 ? -7.753 14.962 -1.292 1.00 95.38 379 TYR A N 1
ATOM 3022 C CA . TYR A 1 379 ? -8.568 14.151 -2.189 1.00 95.38 379 TYR A CA 1
ATOM 3023 C C . TYR A 1 379 ? -9.327 15.020 -3.190 1.00 95.38 379 TYR A C 1
ATOM 3025 O O . TYR A 1 379 ? -9.054 14.931 -4.388 1.00 95.38 379 TYR A O 1
ATOM 3033 N N . ASP A 1 380 ? -10.200 15.900 -2.703 1.00 95.81 380 ASP A N 1
ATOM 3034 C CA . ASP A 1 380 ? -11.089 16.688 -3.551 1.00 95.81 380 ASP A CA 1
ATOM 3035 C C . ASP A 1 380 ? -10.338 17.649 -4.479 1.00 95.81 380 ASP A C 1
ATOM 3037 O O . ASP A 1 380 ? -10.741 17.812 -5.629 1.00 95.81 380 ASP A O 1
ATOM 3041 N N . ASN A 1 381 ? -9.235 18.245 -4.015 1.00 93.81 381 ASN A N 1
ATOM 3042 C CA . ASN A 1 381 ? -8.567 19.320 -4.750 1.00 93.81 381 ASN A CA 1
ATOM 3043 C C . ASN A 1 381 ? -7.422 18.855 -5.659 1.00 93.81 381 ASN A C 1
ATOM 3045 O O . ASN A 1 381 ? -7.020 19.616 -6.536 1.00 93.81 381 ASN A O 1
ATOM 3049 N N . GLN A 1 382 ? -6.827 17.677 -5.427 1.00 91.81 382 GLN A N 1
ATOM 3050 C CA . GLN A 1 382 ? -5.573 17.301 -6.104 1.00 91.81 382 GLN A CA 1
ATOM 3051 C C . GLN A 1 382 ? -5.596 15.938 -6.792 1.00 91.81 382 GLN A C 1
ATOM 3053 O O . GLN A 1 382 ? -4.876 15.759 -7.775 1.00 91.81 382 GLN A O 1
ATOM 3058 N N . ILE A 1 383 ? -6.349 14.963 -6.274 1.00 94.06 383 ILE A N 1
ATOM 3059 C CA . ILE A 1 383 ? -6.148 13.553 -6.660 1.00 94.06 383 ILE A CA 1
ATOM 3060 C C . ILE A 1 383 ? -7.434 12.774 -6.958 1.00 94.06 383 ILE A C 1
ATOM 3062 O O . ILE A 1 383 ? -7.351 11.613 -7.356 1.00 94.06 383 ILE A O 1
ATOM 3066 N N . LYS A 1 384 ? -8.610 13.384 -6.785 1.00 96.00 384 LYS A N 1
ATOM 3067 C CA . LYS A 1 384 ? -9.920 12.761 -7.024 1.00 96.00 384 LYS A CA 1
ATOM 3068 C C . LYS A 1 384 ? -10.016 12.073 -8.381 1.00 96.00 384 LYS A C 1
ATOM 3070 O O . LYS A 1 384 ? -10.532 10.965 -8.476 1.00 96.00 384 LYS A O 1
ATOM 3075 N N . ASP A 1 385 ? -9.468 12.708 -9.413 1.00 96.88 385 ASP A N 1
ATOM 3076 C CA . ASP A 1 385 ? -9.537 12.207 -10.785 1.00 96.88 385 ASP A CA 1
ATOM 3077 C C . ASP A 1 385 ? -8.759 10.905 -11.002 1.00 96.88 385 ASP A C 1
ATOM 3079 O O . ASP A 1 385 ? -9.128 10.117 -11.865 1.00 96.88 385 ASP A O 1
ATOM 3083 N N . TYR A 1 386 ? -7.748 10.603 -10.181 1.00 97.12 386 TYR A N 1
ATOM 3084 C CA . TYR A 1 386 ? -7.047 9.321 -10.283 1.00 97.12 386 TYR A CA 1
ATOM 3085 C C . TYR A 1 386 ? -7.896 8.133 -9.822 1.00 97.12 386 TYR A C 1
ATOM 3087 O O . TYR A 1 386 ? -7.599 7.010 -10.211 1.00 97.12 386 TYR A O 1
ATOM 3095 N N . PHE A 1 387 ? -8.935 8.354 -9.012 1.00 96.75 387 PHE A N 1
ATOM 3096 C CA . PHE A 1 387 ? -9.858 7.300 -8.571 1.00 96.75 387 PHE A CA 1
ATOM 3097 C C . PHE A 1 387 ? -11.042 7.109 -9.531 1.00 96.75 387 PHE A C 1
ATOM 3099 O O . PHE A 1 387 ? -11.930 6.298 -9.269 1.00 96.75 387 PHE A O 1
ATOM 3106 N N . LYS A 1 388 ? -11.075 7.854 -10.643 1.00 95.50 388 LYS A N 1
ATOM 3107 C CA . LYS A 1 388 ? -12.040 7.656 -11.727 1.00 95.50 388 LYS A CA 1
ATOM 3108 C C . LYS A 1 388 ? -11.543 6.595 -12.698 1.00 95.50 388 LYS A C 1
ATOM 3110 O O . LYS A 1 388 ? -10.345 6.358 -12.824 1.00 95.50 388 LYS A O 1
ATOM 3115 N N . PHE A 1 389 ? -12.475 6.001 -13.432 1.00 88.69 389 PHE A N 1
ATOM 3116 C CA . PHE A 1 389 ? -12.188 4.954 -14.410 1.00 88.69 389 PHE A CA 1
ATOM 3117 C C . PHE A 1 389 ? -11.233 5.408 -15.524 1.00 88.69 389 PHE A C 1
ATOM 3119 O O . PHE A 1 389 ? -10.422 4.631 -16.019 1.00 88.69 389 PHE A O 1
ATOM 3126 N N . GLU A 1 390 ? -11.315 6.678 -15.914 1.00 93.19 390 GLU A N 1
ATOM 3127 C CA . GLU A 1 390 ? -10.470 7.290 -16.939 1.00 93.19 390 GLU A CA 1
ATOM 3128 C C . GLU A 1 390 ? -9.039 7.562 -16.459 1.00 93.19 390 GLU A C 1
ATOM 3130 O O . GLU A 1 390 ? -8.153 7.799 -17.285 1.00 93.19 390 GLU A O 1
ATOM 3135 N N . GLY A 1 391 ? -8.821 7.552 -15.141 1.00 95.94 391 GLY A N 1
ATOM 3136 C CA . GLY A 1 391 ? -7.581 7.981 -14.516 1.00 95.94 391 GLY A CA 1
ATOM 3137 C C . GLY A 1 391 ? -7.236 9.449 -14.794 1.00 95.94 391 GLY A C 1
ATOM 3138 O O . GLY A 1 391 ? -8.048 10.250 -15.257 1.00 95.94 391 GLY A O 1
ATOM 3139 N N . SER A 1 392 ? -5.985 9.804 -14.518 1.00 97.62 392 SER A N 1
ATOM 3140 C CA . SER A 1 392 ? -5.429 11.135 -14.772 1.00 97.62 392 SER A CA 1
ATOM 3141 C C . SER A 1 392 ? -3.980 11.029 -15.238 1.00 97.62 392 SER A C 1
ATOM 3143 O O . SER A 1 392 ? -3.299 10.040 -14.970 1.00 97.62 392 SER A O 1
ATOM 3145 N N . ASN A 1 393 ? -3.483 12.065 -15.913 1.00 98.00 393 ASN A N 1
ATOM 3146 C CA . ASN A 1 393 ? -2.063 12.190 -16.234 1.00 98.00 393 ASN A CA 1
ATOM 3147 C C . ASN A 1 393 ? -1.223 12.105 -14.960 1.00 98.00 393 ASN A C 1
ATOM 3149 O O . ASN A 1 393 ? -1.547 12.764 -13.970 1.00 98.00 393 ASN A O 1
ATOM 3153 N N . VAL A 1 394 ? -0.152 11.313 -15.007 1.00 97.06 394 VAL A N 1
ATOM 3154 C CA . VAL A 1 394 ? 0.784 11.156 -13.894 1.00 97.06 394 VAL A CA 1
ATOM 3155 C C . VAL A 1 394 ? 1.338 12.505 -13.438 1.00 97.06 394 VAL A C 1
ATOM 3157 O O . VAL A 1 394 ? 1.753 13.344 -14.240 1.00 97.06 394 VAL A O 1
ATOM 3160 N N . LYS A 1 395 ? 1.397 12.673 -12.118 1.00 96.38 395 LYS A N 1
ATOM 3161 C CA . LYS A 1 395 ? 2.136 13.740 -11.448 1.00 96.38 395 LYS A CA 1
ATOM 3162 C C . LYS A 1 395 ? 3.112 13.152 -10.448 1.00 96.38 395 LYS A C 1
ATOM 3164 O O . LYS A 1 395 ? 2.866 12.109 -9.836 1.00 96.38 395 LYS A O 1
ATOM 3169 N N . HIS A 1 396 ? 4.212 13.856 -10.243 1.00 95.12 396 HIS A N 1
ATOM 3170 C CA . HIS A 1 396 ? 5.260 13.475 -9.312 1.00 95.12 396 HIS A CA 1
ATOM 3171 C C . HIS A 1 396 ? 5.284 14.435 -8.127 1.00 95.12 396 HIS A C 1
ATOM 3173 O O . HIS A 1 396 ? 5.325 15.645 -8.292 1.00 95.12 396 HIS A O 1
ATOM 3179 N N . PHE A 1 397 ? 5.282 13.894 -6.909 1.00 94.38 397 PHE A N 1
ATOM 3180 C CA . PHE A 1 397 ? 5.602 14.666 -5.717 1.00 94.38 397 PHE A CA 1
ATOM 3181 C C . PHE A 1 397 ? 7.012 15.264 -5.808 1.00 94.38 397 PHE A C 1
ATOM 3183 O O . PHE A 1 397 ? 7.985 14.554 -6.091 1.00 94.38 397 PHE A O 1
ATOM 3190 N N . ASN A 1 398 ? 7.109 16.557 -5.513 1.00 92.25 398 ASN A N 1
ATOM 3191 C CA . ASN A 1 398 ? 8.348 17.300 -5.372 1.00 92.25 398 ASN A CA 1
ATOM 3192 C C . ASN A 1 398 ? 8.601 17.598 -3.888 1.00 92.25 398 ASN A C 1
ATOM 3194 O O . ASN A 1 398 ? 7.798 18.227 -3.195 1.00 92.25 398 ASN A O 1
ATOM 3198 N N . ALA A 1 399 ? 9.747 17.134 -3.387 1.00 86.38 399 ALA A N 1
ATOM 3199 C CA . ALA A 1 399 ? 10.091 17.230 -1.974 1.00 86.38 399 ALA A CA 1
ATOM 3200 C C . ALA A 1 399 ? 10.412 18.659 -1.503 1.00 86.38 399 ALA A C 1
ATOM 3202 O O . ALA A 1 399 ? 10.330 18.905 -0.296 1.00 86.38 399 ALA A O 1
ATOM 3203 N N . VAL A 1 400 ? 10.758 19.572 -2.417 1.00 86.62 400 VAL A N 1
ATOM 3204 C CA . VAL A 1 400 ? 11.042 20.988 -2.141 1.00 86.62 400 VAL A CA 1
ATOM 3205 C C . VAL A 1 400 ? 9.741 21.780 -2.081 1.00 86.62 400 VAL A C 1
ATOM 3207 O O . VAL A 1 400 ? 9.453 22.401 -1.062 1.00 86.62 400 VAL A O 1
ATOM 3210 N N . SER A 1 401 ? 8.920 21.710 -3.133 1.00 89.69 401 SER A N 1
ATOM 3211 C CA . SER A 1 401 ? 7.651 22.450 -3.203 1.00 89.69 401 SER A CA 1
ATOM 3212 C C . SER A 1 401 ? 6.545 21.834 -2.341 1.00 89.69 401 SER A C 1
ATOM 3214 O O . SER A 1 401 ? 5.554 22.502 -2.045 1.00 89.69 401 SER A O 1
ATOM 3216 N N . LYS A 1 402 ? 6.715 20.568 -1.926 1.00 87.81 402 LYS A N 1
ATOM 3217 C CA . LYS A 1 402 ? 5.723 19.745 -1.215 1.00 87.81 402 LYS A CA 1
ATOM 3218 C C . LYS A 1 402 ? 4.415 19.566 -1.996 1.00 87.81 402 LYS A C 1
ATOM 3220 O O . LYS A 1 402 ? 3.357 19.398 -1.392 1.00 87.81 402 LYS A O 1
ATOM 3225 N N . LYS A 1 403 ? 4.479 19.592 -3.330 1.00 89.62 403 LYS A N 1
ATOM 3226 C CA . LYS A 1 403 ? 3.318 19.498 -4.228 1.00 89.62 403 LYS A CA 1
ATOM 3227 C C . LYS A 1 403 ? 3.488 18.392 -5.263 1.00 89.62 403 LYS A C 1
ATOM 3229 O O . LYS A 1 403 ? 4.593 17.909 -5.494 1.00 89.62 403 LYS A O 1
ATOM 3234 N N . LEU A 1 404 ? 2.371 17.993 -5.867 1.00 93.31 404 LEU A N 1
ATOM 3235 C CA . LEU A 1 404 ? 2.357 17.173 -7.075 1.00 93.31 404 LEU A CA 1
ATOM 3236 C C . LEU A 1 404 ? 2.601 18.071 -8.292 1.00 93.31 404 LEU A C 1
ATOM 3238 O O . LEU A 1 404 ? 1.879 19.045 -8.498 1.00 93.31 404 LEU A O 1
ATOM 3242 N N . GLU A 1 405 ? 3.602 17.727 -9.090 1.00 94.94 405 GLU A N 1
ATOM 3243 C CA . GLU A 1 405 ? 4.038 18.473 -10.269 1.00 94.94 405 GLU A CA 1
ATOM 3244 C C . GLU A 1 405 ? 3.852 17.641 -11.535 1.00 94.94 405 GLU A C 1
ATOM 3246 O O . GLU A 1 405 ? 3.892 16.407 -11.500 1.00 94.94 405 GLU A O 1
ATOM 3251 N N . ASP A 1 406 ? 3.619 18.327 -12.651 1.00 96.31 406 ASP A N 1
ATOM 3252 C CA . ASP A 1 406 ? 3.417 17.684 -13.943 1.00 96.31 406 ASP A CA 1
ATOM 3253 C C . ASP A 1 406 ? 4.700 17.011 -14.438 1.00 96.31 406 ASP A C 1
ATOM 3255 O O . ASP A 1 406 ? 5.817 17.476 -14.205 1.00 96.31 406 ASP A O 1
ATOM 3259 N N . VAL A 1 407 ? 4.523 15.889 -15.132 1.00 95.31 407 VAL A N 1
ATOM 3260 C CA . VAL A 1 407 ? 5.614 15.119 -15.730 1.00 95.31 407 VAL A CA 1
ATOM 3261 C C . VAL A 1 407 ? 5.645 15.385 -17.232 1.00 95.31 407 VAL A C 1
ATOM 3263 O O . VAL A 1 407 ? 4.606 15.403 -17.890 1.00 95.31 407 VAL A O 1
ATOM 3266 N N . ASN A 1 408 ? 6.842 15.552 -17.794 1.00 93.38 408 ASN A N 1
ATOM 3267 C CA . ASN A 1 408 ? 7.022 15.691 -19.239 1.00 93.38 408 ASN A CA 1
ATOM 3268 C C . ASN A 1 408 ? 6.609 14.404 -19.968 1.00 93.38 408 ASN A C 1
ATOM 3270 O O . ASN A 1 408 ? 7.059 13.318 -19.602 1.00 93.38 408 ASN A O 1
ATOM 3274 N N . SER A 1 409 ? 5.813 14.537 -21.036 1.00 93.25 409 SER A N 1
ATOM 3275 C CA . SER A 1 409 ? 5.224 13.402 -21.768 1.00 93.25 409 SER A CA 1
ATOM 3276 C C . SER A 1 409 ? 4.487 12.438 -20.814 1.00 93.25 409 SER A C 1
ATOM 3278 O O . SER A 1 409 ? 4.921 11.293 -20.608 1.00 93.25 409 SER A O 1
ATOM 3280 N N . PRO A 1 410 ? 3.427 12.931 -20.137 1.00 97.00 410 PRO A N 1
ATOM 3281 C CA . PRO A 1 410 ? 2.743 12.162 -19.117 1.00 97.00 410 PRO A CA 1
ATOM 3282 C C . PRO A 1 410 ? 1.920 11.049 -19.762 1.00 97.00 410 PRO A C 1
ATOM 3284 O O . PRO A 1 410 ? 1.263 11.248 -20.779 1.00 97.00 410 PRO A O 1
ATOM 3287 N N . TRP A 1 411 ? 1.915 9.897 -19.107 1.00 97.25 411 TRP A N 1
ATOM 3288 C CA . TRP A 1 411 ? 0.969 8.822 -19.374 1.00 97.25 411 TRP A CA 1
ATOM 3289 C C . TRP A 1 411 ? -0.134 8.863 -18.311 1.00 97.25 411 TRP A C 1
ATOM 3291 O O . TRP A 1 411 ? 0.015 9.497 -17.259 1.00 97.25 411 TRP A O 1
ATOM 3301 N N . LYS A 1 412 ? -1.244 8.176 -18.561 1.00 97.62 412 LYS A N 1
ATOM 3302 C CA . LYS A 1 412 ? -2.351 8.092 -17.609 1.00 97.62 412 LYS A CA 1
ATOM 3303 C C . LYS A 1 412 ? -2.114 7.046 -16.527 1.00 97.62 412 LYS A C 1
ATOM 3305 O O . LYS A 1 412 ? -1.639 5.947 -16.814 1.00 97.62 412 LYS A O 1
ATOM 3310 N N . GLN A 1 413 ? -2.515 7.382 -15.305 1.00 97.38 413 GLN A N 1
ATOM 3311 C CA . GLN A 1 413 ? -2.535 6.514 -14.134 1.00 97.38 413 GLN A CA 1
ATOM 3312 C C . GLN A 1 413 ? -3.928 6.441 -13.511 1.00 97.38 413 GLN A C 1
ATOM 3314 O O . GLN A 1 413 ? -4.667 7.425 -13.511 1.00 97.38 413 GLN A O 1
ATOM 3319 N N . VAL A 1 414 ? -4.240 5.297 -12.903 1.00 98.00 414 VAL A N 1
ATOM 3320 C CA . VAL A 1 414 ? -5.459 5.083 -12.110 1.00 98.00 414 VAL A CA 1
ATOM 3321 C C . VAL A 1 414 ? -5.116 4.499 -10.741 1.00 98.00 414 VAL A C 1
ATOM 3323 O O . VAL A 1 414 ? -4.178 3.706 -10.613 1.00 98.00 414 VAL A O 1
ATOM 3326 N N . TYR A 1 415 ? -5.857 4.898 -9.711 1.00 97.81 415 TYR A N 1
ATOM 3327 C CA . TYR A 1 415 ? -5.697 4.439 -8.335 1.00 97.81 415 TYR A CA 1
ATOM 3328 C C . TYR A 1 415 ? -6.942 3.687 -7.877 1.00 97.81 415 TYR A C 1
ATOM 3330 O O . TYR A 1 415 ? -8.067 4.145 -8.065 1.00 97.81 415 TYR A O 1
ATOM 3338 N N . ILE A 1 416 ? -6.728 2.530 -7.260 1.00 97.81 416 ILE A N 1
ATOM 3339 C CA . ILE A 1 416 ? -7.786 1.625 -6.818 1.00 97.81 416 ILE A CA 1
ATOM 3340 C C . ILE A 1 416 ? -7.741 1.532 -5.298 1.00 97.81 416 ILE A C 1
ATOM 3342 O O . ILE A 1 416 ? -6.782 0.996 -4.743 1.00 97.81 416 ILE A O 1
ATOM 3346 N N . MET A 1 417 ? -8.782 2.039 -4.639 1.00 95.25 417 MET A N 1
ATOM 3347 C CA . MET A 1 417 ? -8.969 1.883 -3.198 1.00 95.25 417 MET A CA 1
ATOM 3348 C C . MET A 1 417 ? -9.730 0.587 -2.916 1.00 95.25 417 MET A C 1
ATOM 3350 O O . MET A 1 417 ? -10.906 0.465 -3.257 1.00 95.25 417 MET A O 1
ATOM 3354 N N . VAL A 1 418 ? -9.071 -0.365 -2.267 1.00 94.69 418 VAL A N 1
ATOM 3355 C CA . VAL A 1 418 ? -9.697 -1.583 -1.743 1.00 94.69 418 VAL A CA 1
ATOM 3356 C C . VAL A 1 418 ? -10.242 -1.267 -0.342 1.00 94.69 418 VAL A C 1
ATOM 3358 O O . VAL A 1 418 ? -9.569 -0.586 0.426 1.00 94.69 418 VAL A O 1
ATOM 3361 N N . PRO A 1 419 ? -11.434 -1.741 0.060 1.00 85.12 419 PRO A N 1
ATOM 3362 C CA . PRO A 1 419 ? -12.033 -1.425 1.369 1.00 85.12 419 PRO A CA 1
ATOM 3363 C C . PRO A 1 419 ? -11.358 -2.135 2.574 1.00 85.12 419 PRO A C 1
ATOM 3365 O O . PRO A 1 419 ? -12.025 -2.516 3.535 1.00 85.12 419 PRO A O 1
ATOM 3368 N N . GLY A 1 420 ? -10.034 -2.315 2.533 1.00 69.25 420 GLY A N 1
ATOM 3369 C CA . GLY A 1 420 ? -9.178 -2.942 3.551 1.00 69.25 420 GLY A CA 1
ATOM 3370 C C . GLY A 1 420 ? -9.144 -2.217 4.890 1.00 69.25 420 GLY A C 1
ATOM 3371 O O . GLY A 1 420 ? -9.351 -2.797 5.958 1.00 69.25 420 GLY A O 1
ATOM 3372 N N . ASN A 1 421 ? -8.936 -0.906 4.840 1.00 68.56 421 ASN A N 1
ATOM 3373 C CA . ASN A 1 421 ? -8.379 -0.208 5.986 1.00 68.56 421 ASN A CA 1
ATOM 3374 C C . ASN A 1 421 ? -9.393 0.384 6.968 1.00 68.56 421 ASN A C 1
ATOM 3376 O O . ASN A 1 421 ? -9.079 1.299 7.738 1.00 68.56 421 ASN A O 1
ATOM 3380 N N . ALA A 1 422 ? -10.616 -0.148 6.992 1.00 68.12 422 ALA A N 1
ATOM 3381 C CA . ALA A 1 422 ? -11.578 0.156 8.051 1.00 68.12 422 ALA A CA 1
ATOM 3382 C C . ALA A 1 422 ? -11.052 -0.265 9.442 1.00 68.12 422 ALA A C 1
ATOM 3384 O O . ALA A 1 422 ? -11.565 0.184 10.459 1.00 68.12 422 ALA A O 1
ATOM 3385 N N . LEU A 1 423 ? -10.012 -1.103 9.505 1.00 72.12 423 LEU A N 1
ATOM 3386 C CA . LEU A 1 423 ? -9.532 -1.724 10.735 1.00 72.12 423 LEU A CA 1
ATOM 3387 C C . LEU A 1 423 ? -8.564 -0.855 11.555 1.00 72.12 423 LEU A C 1
ATOM 3389 O O . LEU A 1 423 ? -8.741 -0.715 12.765 1.00 72.12 423 LEU A O 1
ATOM 3393 N N . TYR A 1 424 ? -7.521 -0.289 10.934 1.00 72.44 424 TYR A N 1
ATOM 3394 C CA . TYR A 1 424 ? -6.424 0.373 11.666 1.00 72.44 424 TYR A CA 1
ATOM 3395 C C . TYR A 1 424 ? -5.673 1.438 10.841 1.00 72.44 424 TYR A C 1
ATOM 3397 O O . TYR A 1 424 ? -4.488 1.700 11.053 1.00 72.44 424 TYR A O 1
ATOM 3405 N N . GLY A 1 425 ? -6.377 2.097 9.920 1.00 79.25 425 GLY A N 1
ATOM 3406 C CA . GLY A 1 425 ? -5.763 2.967 8.923 1.00 79.25 425 GLY A CA 1
ATOM 3407 C C . GLY A 1 425 ? -5.341 4.339 9.394 1.00 79.25 425 GLY A C 1
ATOM 3408 O O . GLY A 1 425 ? -5.603 4.756 10.522 1.00 79.25 425 GLY A O 1
ATOM 3409 N N . GLY A 1 426 ? -4.750 5.103 8.468 1.00 85.31 426 GLY A N 1
ATOM 3410 C CA . GLY A 1 426 ? -4.353 6.486 8.739 1.00 85.31 426 GLY A CA 1
ATOM 3411 C C . GLY A 1 426 ? -5.522 7.340 9.237 1.00 85.31 426 GLY A C 1
ATOM 3412 O O . GLY A 1 426 ? -5.310 8.288 9.986 1.00 85.31 426 GLY A O 1
ATOM 3413 N N . TRP A 1 427 ? -6.761 6.980 8.867 1.00 87.69 427 TRP A N 1
ATOM 3414 C CA . TRP A 1 427 ? -7.973 7.678 9.298 1.00 87.69 427 TRP A CA 1
ATOM 3415 C C . TRP A 1 427 ? -8.231 7.550 10.803 1.00 87.69 427 TRP A C 1
ATOM 3417 O O . TRP A 1 427 ? -8.729 8.480 11.431 1.00 87.69 427 TRP A O 1
ATOM 3427 N N . ASN A 1 428 ? -7.836 6.422 11.395 1.00 87.19 428 ASN A N 1
ATOM 3428 C CA . ASN A 1 428 ? -8.072 6.114 12.800 1.00 87.19 428 ASN A CA 1
ATOM 3429 C C . ASN A 1 428 ? -7.016 6.767 13.716 1.00 87.19 428 ASN A C 1
ATOM 3431 O O . ASN A 1 428 ? -7.148 6.774 14.938 1.00 87.19 428 ASN A O 1
ATOM 3435 N N . ARG A 1 429 ? -5.956 7.357 13.146 1.00 88.44 429 ARG A N 1
ATOM 3436 C CA . ARG A 1 429 ? -4.859 7.984 13.901 1.00 88.44 429 ARG A CA 1
ATOM 3437 C C . ARG A 1 429 ? -5.350 9.077 14.847 1.00 88.44 429 ARG A C 1
ATOM 3439 O O . ARG A 1 429 ? -4.964 9.100 16.016 1.00 88.44 429 ARG A O 1
ATOM 3446 N N . GLU A 1 430 ? -6.210 9.964 14.356 1.00 89.12 430 GLU A N 1
ATOM 3447 C CA . GLU A 1 430 ? -6.769 11.068 15.150 1.00 89.12 430 GLU A CA 1
ATOM 3448 C C . GLU A 1 430 ? -7.598 10.541 16.321 1.00 89.12 430 GLU A C 1
ATOM 3450 O O . GLU A 1 430 ? -7.490 11.030 17.449 1.00 89.12 430 GLU A O 1
ATOM 3455 N N . TYR A 1 431 ? -8.299 9.434 16.077 1.00 88.56 431 TYR A N 1
ATOM 3456 C CA . TYR A 1 431 ? -9.113 8.708 17.044 1.00 88.56 431 TYR A CA 1
ATOM 3457 C C . TYR A 1 431 ? -8.311 7.702 17.884 1.00 88.56 431 TYR A C 1
ATOM 3459 O O . TYR A 1 431 ? -8.877 6.891 18.608 1.00 88.56 431 TYR A O 1
ATOM 3467 N N . GLY A 1 432 ? -6.975 7.776 17.861 1.00 86.50 432 GLY A N 1
ATOM 3468 C CA . GLY A 1 432 ? -6.113 6.953 18.710 1.00 86.50 432 GLY A CA 1
ATOM 3469 C C . GLY A 1 432 ? -6.178 5.457 18.403 1.00 86.50 432 GLY A C 1
ATOM 3470 O O . GLY A 1 432 ? -5.982 4.667 19.319 1.00 86.50 432 GLY A O 1
ATOM 3471 N N . TYR A 1 433 ? -6.440 5.094 17.144 1.00 84.56 433 TYR A N 1
ATOM 3472 C CA . TYR A 1 433 ? -6.488 3.719 16.641 1.00 84.56 433 TYR A CA 1
ATOM 3473 C C . TYR A 1 433 ? -7.530 2.829 17.340 1.00 84.56 433 TYR A C 1
ATOM 3475 O O . TYR A 1 433 ? -7.243 1.686 17.677 1.00 84.56 433 TYR A O 1
ATOM 3483 N N . GLY A 1 434 ? -8.750 3.344 17.534 1.00 79.00 434 GLY A N 1
ATOM 3484 C CA . GLY A 1 434 ? -9.844 2.597 18.172 1.00 79.00 434 GLY A CA 1
ATOM 3485 C C . GLY A 1 434 ? -10.165 3.017 19.603 1.00 79.00 434 GLY A C 1
ATOM 3486 O O . GLY A 1 434 ? -10.884 2.301 20.303 1.00 79.00 434 GLY A O 1
ATOM 3487 N N . SER A 1 435 ? -9.660 4.176 20.041 1.00 85.88 435 SER A N 1
ATOM 3488 C CA . SER A 1 435 ? -9.948 4.704 21.373 1.00 85.88 435 SER A CA 1
ATOM 3489 C C . SER A 1 435 ? -11.429 5.047 21.508 1.00 85.88 435 SER A C 1
ATOM 3491 O O . SER A 1 435 ? -11.917 6.000 20.900 1.00 85.88 435 SER A O 1
ATOM 3493 N N . VAL A 1 436 ? -12.127 4.317 22.377 1.00 86.81 436 VAL A N 1
ATOM 3494 C CA . VAL A 1 436 ? -13.554 4.534 22.663 1.00 86.81 436 VAL A CA 1
ATOM 3495 C C . VAL A 1 436 ? -13.850 5.942 23.160 1.00 86.81 436 VAL A C 1
ATOM 3497 O O . VAL A 1 436 ? -14.839 6.531 22.744 1.00 86.81 436 VAL A O 1
ATOM 3500 N N . GLU A 1 437 ? -12.989 6.507 24.009 1.00 86.38 437 GLU A N 1
ATOM 3501 C CA . GLU A 1 437 ? -13.129 7.895 24.464 1.00 86.38 437 GLU A CA 1
ATOM 3502 C C . GLU A 1 437 ? -13.100 8.857 23.273 1.00 86.38 437 GLU A C 1
ATOM 3504 O O . GLU A 1 437 ? -13.976 9.701 23.142 1.00 86.38 437 GLU A O 1
ATOM 3509 N N . LYS A 1 438 ? -12.146 8.689 22.351 1.00 90.19 438 LYS A N 1
ATOM 3510 C CA . LYS A 1 438 ? -12.021 9.583 21.193 1.00 90.19 438 LYS A CA 1
ATOM 3511 C C . LYS A 1 438 ? -13.147 9.395 20.181 1.00 90.19 438 LYS A C 1
ATOM 3513 O O . LYS A 1 438 ? -13.589 10.377 19.596 1.00 90.19 438 LYS A O 1
ATOM 3518 N N . PHE A 1 439 ? -13.628 8.168 19.982 1.00 90.19 439 PHE A N 1
ATOM 3519 C CA . PHE A 1 439 ? -14.817 7.940 19.162 1.00 90.19 439 PHE A CA 1
ATOM 3520 C C . PHE A 1 439 ? -16.067 8.542 19.792 1.00 90.19 439 PHE A C 1
ATOM 3522 O O . PHE A 1 439 ? -16.862 9.143 19.079 1.00 90.19 439 PHE A O 1
ATOM 3529 N N . TYR A 1 440 ? -16.225 8.458 21.111 1.00 89.69 440 TYR A N 1
ATOM 3530 C CA . TYR A 1 440 ? -17.326 9.121 21.802 1.00 89.69 440 TYR A CA 1
ATOM 3531 C C . TYR A 1 440 ? -17.286 10.644 21.619 1.00 89.69 440 TYR A C 1
ATOM 3533 O O . TYR A 1 440 ? -18.310 11.248 21.302 1.00 89.69 440 TYR A O 1
ATOM 3541 N N . GLU A 1 441 ? -16.110 11.265 21.748 1.00 91.00 441 GLU A N 1
ATOM 3542 C CA . GLU A 1 441 ? -15.938 12.691 21.442 1.00 91.00 441 GLU A CA 1
ATOM 3543 C C . GLU A 1 441 ? -16.311 13.012 19.985 1.00 91.00 441 GLU A C 1
ATOM 3545 O O . GLU A 1 441 ? -17.117 13.910 19.751 1.00 91.00 441 GLU A O 1
ATOM 3550 N N . ALA A 1 442 ? -15.838 12.220 19.018 1.00 91.44 442 ALA A N 1
ATOM 3551 C CA . ALA A 1 442 ? -16.168 12.405 17.604 1.00 91.44 442 ALA A CA 1
ATOM 3552 C C . ALA A 1 442 ? -17.678 12.270 17.316 1.00 91.44 442 ALA A C 1
ATOM 3554 O O . ALA A 1 442 ? -18.241 13.038 16.539 1.00 91.44 442 ALA A O 1
ATOM 3555 N N . ILE A 1 443 ? -18.369 11.330 17.969 1.00 90.69 443 ILE A N 1
ATOM 3556 C CA . ILE A 1 443 ? -19.826 11.179 17.843 1.00 90.69 443 ILE A CA 1
ATOM 3557 C C . ILE A 1 443 ? -20.559 12.394 18.420 1.00 90.69 443 ILE A C 1
ATOM 3559 O O . ILE A 1 443 ? -21.539 12.847 17.828 1.00 90.69 443 ILE A O 1
ATOM 3563 N N . LYS A 1 444 ? -20.085 12.966 19.535 1.00 92.00 444 LYS A N 1
ATOM 3564 C CA . LYS A 1 444 ? -20.646 14.218 20.065 1.00 92.00 444 LYS A CA 1
ATOM 3565 C C . LYS A 1 444 ? -20.435 15.386 19.110 1.00 92.00 444 LYS A C 1
ATOM 3567 O O . LYS A 1 444 ? -21.336 16.205 18.968 1.00 92.00 444 LYS A O 1
ATOM 3572 N N . GLU A 1 445 ? -19.275 15.477 18.466 1.00 91.69 445 GLU A N 1
ATOM 3573 C CA . GLU A 1 445 ? -19.017 16.493 17.440 1.00 91.69 445 GLU A CA 1
ATOM 3574 C C . GLU A 1 445 ? -20.003 16.350 16.274 1.00 91.69 445 GLU A C 1
ATOM 3576 O O . GLU A 1 445 ? -20.665 17.324 15.926 1.00 91.69 445 GLU A O 1
ATOM 3581 N N . ILE A 1 446 ? -20.204 15.131 15.757 1.00 90.75 446 ILE A N 1
ATOM 3582 C CA . ILE A 1 446 ? -21.196 14.841 14.705 1.00 90.75 446 ILE A CA 1
ATOM 3583 C C . ILE A 1 446 ? -22.608 15.233 15.153 1.00 90.75 446 ILE A C 1
ATOM 3585 O O . ILE A 1 446 ? -23.324 15.910 14.418 1.00 90.75 446 ILE A O 1
ATOM 3589 N N . GLN A 1 447 ? -23.009 14.852 16.370 1.00 89.69 447 GLN A N 1
ATOM 3590 C CA . GLN A 1 447 ? -24.318 15.214 16.916 1.00 89.69 447 GLN A CA 1
ATOM 3591 C C . GLN A 1 447 ? -24.483 16.707 17.181 1.00 89.69 447 GLN A C 1
ATOM 3593 O O . GLN A 1 447 ? -25.613 17.154 17.346 1.00 89.69 447 GLN A O 1
ATOM 3598 N N . ASN A 1 448 ? -23.412 17.490 17.265 1.00 89.75 448 ASN A N 1
ATOM 3599 C CA . ASN A 1 448 ? -23.493 18.929 17.491 1.00 89.75 448 ASN A CA 1
ATOM 3600 C C . ASN A 1 448 ? -23.328 19.740 16.208 1.00 89.75 448 ASN A C 1
ATOM 3602 O O . ASN A 1 448 ? -23.815 20.869 16.163 1.00 89.75 448 ASN A O 1
ATOM 3606 N N . ASP A 1 449 ? -22.728 19.163 15.170 1.00 88.12 449 ASP A N 1
ATOM 3607 C CA . ASP A 1 449 ? -22.533 19.802 13.876 1.00 88.12 449 ASP A CA 1
ATOM 3608 C C . ASP A 1 449 ? -23.884 19.996 13.148 1.00 88.12 449 ASP A C 1
ATOM 3610 O O . ASP A 1 449 ? -24.563 19.023 12.792 1.00 88.12 449 ASP A O 1
ATOM 3614 N N . PRO A 1 450 ? -24.301 21.257 12.894 1.00 87.75 450 PRO A N 1
ATOM 3615 C CA . PRO A 1 450 ? -25.546 21.560 12.195 1.00 87.75 450 PRO A CA 1
ATOM 3616 C C . PRO A 1 450 ? -25.644 20.934 10.800 1.00 87.75 450 PRO A C 1
ATOM 3618 O O . PRO A 1 450 ? -26.756 20.726 10.316 1.00 87.75 450 PRO A O 1
ATOM 3621 N N . LYS A 1 451 ? -24.515 20.619 10.149 1.00 86.12 451 LYS A N 1
ATOM 3622 C CA . LYS A 1 451 ? -24.480 19.958 8.838 1.00 86.12 451 LYS A CA 1
ATOM 3623 C C . LYS A 1 451 ? -25.239 18.630 8.839 1.00 86.12 451 LYS A C 1
ATOM 3625 O O . LYS A 1 451 ? -25.887 18.327 7.845 1.00 86.12 451 LYS A O 1
ATOM 3630 N N . TYR A 1 452 ? -25.180 17.865 9.931 1.00 82.69 452 TYR A N 1
ATOM 3631 C CA . TYR A 1 452 ? -25.852 16.562 10.044 1.00 82.69 452 TYR A CA 1
ATOM 3632 C C . TYR A 1 452 ? -27.266 16.651 10.633 1.00 82.69 452 TYR A C 1
ATOM 3634 O O . TYR A 1 452 ? -27.955 15.639 10.711 1.00 82.69 452 TYR A O 1
ATOM 3642 N N . LYS A 1 453 ? -27.702 17.845 11.058 1.00 78.38 453 LYS A N 1
ATOM 3643 C CA . LYS A 1 453 ? -29.050 18.092 11.601 1.00 78.38 453 LYS A CA 1
ATOM 3644 C C . LYS A 1 453 ? -30.021 18.670 10.585 1.00 78.38 453 LYS A C 1
ATOM 3646 O O . LYS A 1 453 ? -31.221 18.660 10.833 1.00 78.38 453 LYS A O 1
ATOM 3651 N N . LYS A 1 454 ? -29.516 19.252 9.496 1.00 73.38 454 LYS A N 1
ATOM 3652 C CA . LYS A 1 454 ? -30.373 19.798 8.448 1.00 73.38 454 LYS A CA 1
ATOM 3653 C C . LYS A 1 454 ? -30.968 18.645 7.652 1.00 73.38 454 LYS A C 1
ATOM 3655 O O . LYS A 1 454 ? -30.226 17.925 6.987 1.00 73.38 454 LYS A O 1
ATOM 3660 N N . ASP A 1 455 ? -32.291 18.529 7.679 1.00 61.75 455 ASP A N 1
ATOM 3661 C CA . ASP A 1 455 ? -33.013 17.822 6.630 1.00 61.75 455 ASP A CA 1
ATOM 3662 C C . ASP A 1 455 ? -32.650 18.504 5.310 1.00 61.75 455 ASP A C 1
ATOM 3664 O O . ASP A 1 455 ? -32.875 19.702 5.118 1.00 61.75 455 ASP A O 1
ATOM 3668 N N . ILE A 1 456 ? -31.985 17.767 4.426 1.00 65.06 456 ILE A N 1
ATOM 3669 C CA . ILE A 1 456 ? -31.743 18.242 3.071 1.00 65.06 456 ILE A CA 1
ATOM 3670 C C . ILE A 1 456 ? -33.116 18.226 2.405 1.00 65.06 456 ILE A C 1
ATOM 3672 O O . ILE A 1 456 ? -33.632 17.148 2.106 1.00 65.06 456 ILE A O 1
ATOM 3676 N N . GLU A 1 457 ? -33.730 19.399 2.210 1.00 59.09 457 GLU A N 1
ATOM 3677 C CA . GLU A 1 457 ? -34.914 19.494 1.358 1.00 59.09 457 GLU A CA 1
ATOM 3678 C C . GLU A 1 457 ? -34.561 18.853 0.009 1.00 59.09 457 GLU A C 1
ATOM 3680 O O . GLU A 1 457 ? -33.520 19.196 -0.568 1.00 59.09 457 GLU A O 1
ATOM 3685 N N . PRO A 1 458 ? -35.354 17.881 -0.480 1.00 56.62 458 PRO A N 1
ATOM 3686 C CA . PRO A 1 458 ? -35.069 17.240 -1.750 1.00 56.62 458 PRO A CA 1
ATOM 3687 C C . PRO A 1 458 ? -34.966 18.332 -2.807 1.00 56.62 458 PRO A C 1
ATOM 3689 O O . PRO A 1 458 ? -35.898 19.118 -2.981 1.00 56.62 458 PRO A O 1
ATOM 3692 N N . SER A 1 459 ? -33.816 18.404 -3.485 1.00 56.25 459 SER A N 1
ATOM 3693 C CA . SER A 1 459 ? -33.622 19.365 -4.562 1.00 56.25 459 SER A CA 1
ATOM 3694 C C . SER A 1 459 ? -34.771 19.187 -5.545 1.00 56.25 459 SER A C 1
ATOM 3696 O O . SER A 1 459 ? -34.915 18.112 -6.134 1.00 56.25 459 SER A O 1
ATOM 3698 N N . THR A 1 460 ? -35.588 20.219 -5.720 1.00 49.66 460 THR A N 1
ATOM 3699 C CA . THR A 1 460 ? -36.545 20.299 -6.815 1.00 49.66 460 THR A CA 1
ATOM 3700 C C . THR A 1 460 ? -35.740 20.418 -8.105 1.00 49.66 460 THR A C 1
ATOM 3702 O O . THR A 1 460 ? -35.498 21.501 -8.631 1.00 49.66 460 THR A O 1
ATOM 3705 N N . SER A 1 461 ? -35.247 19.282 -8.602 1.00 51.97 461 SER A N 1
ATOM 3706 C CA . SER A 1 461 ? -34.707 19.190 -9.947 1.00 51.97 461 SER A CA 1
ATOM 3707 C C . SER A 1 461 ? -35.860 19.496 -10.895 1.00 51.97 461 SER A C 1
ATOM 3709 O O . SER A 1 461 ? -36.776 18.685 -11.062 1.00 51.97 461 SER A O 1
ATOM 3711 N N . ASN A 1 462 ? -35.840 20.699 -11.466 1.00 46.34 462 ASN A N 1
ATOM 3712 C CA . ASN A 1 462 ? -36.634 21.013 -12.639 1.00 46.34 462 ASN A CA 1
ATOM 3713 C C . ASN A 1 462 ? -36.334 19.969 -13.726 1.00 46.34 462 ASN A C 1
ATOM 3715 O O . ASN A 1 462 ? -35.180 19.583 -13.917 1.00 46.34 462 ASN A O 1
ATOM 3719 N N . LYS A 1 463 ? -37.424 19.500 -14.336 1.00 43.06 463 LYS A N 1
ATOM 3720 C CA . LYS A 1 463 ? -37.493 18.517 -15.421 1.00 43.06 463 LYS A CA 1
ATOM 3721 C C . LYS A 1 463 ? -36.608 18.856 -16.611 1.00 43.06 463 LYS A C 1
ATOM 3723 O O . LYS A 1 463 ? -36.465 20.066 -16.897 1.00 43.06 463 LYS A O 1
#

Foldseek 3Di:
DDDPPPDPVVVLCVLLCVLQVPVVQDDDPDPDDDDDDDPPPVVVVVVRVVSSLVSCLVVLLVDDPVSLVVSVVVVVVCCVVSVDDDDPLRVLSVVCSSAVQQLQVVVLCCCPPNVVLLVLQQVLLVLVLLLLVVLCVQCVQAADQPAAQFPVDPDDFAGDPNHAFAEEEEEPDLFFFDPSVQLVVQRVPRHDDPVVSQVVLLQLATETRHNNLVSQNSCRGRRHHYAYEYQQFLAPSNLVSVQSNSVVNPNRHDDLLSYNYQQFDFFDFPVRVVPPDDDDQDPPPDDLVCLVVTDTDPQHTHQRRSDHDNDSVNSNSNRVPQFLQNSLVSLQRPPQAHQRPHSVGGGRYHHAEYEYQAPSNHPVLQCPPDAPVVSVVCCVPPAVQLQDSNADWDFHQDNVVSDTHHDPPTRGHHYGHNNRPSRAYPNCVQVVRSSSSSVVVVVVVCVVDVVNVDDPDPPPPDD

InterPro domains:
  IPR005519 Acid phosphatase, class B-like [PF03767] (160-278)
  IPR023214 HAD superfamily [G3DSA:3.40.50.1000] (86-455)
  IPR036412 HAD-like superfamily [SSF56784] (155-258)

Organism: NCBI:txid547987

Radius of gyration: 28.13 Å; chains: 1; bounding box: 70×58×90 Å